Protein AF-0000000073399686 (afdb_homodimer)

pLDDT: mean 73.53, std 24.38, range [22.69, 98.06]

Sequence (526 aa):
MQSLCLYHFRRFILSFHSNHSQADKLPTPSLLNFFEFISHIEQILSTPFRLICLNLEGPPSDTMKAKPATRTEAMMEISMRDLLTVLHGMGFGALFMLAFSGAIAEFYRMSAPGAPAVPTPREHRLLMIYLSTMVVLAWATVFSGAYVIYPWYRAVPPAGLTDLANYPQRLLMSSRNTSGWHSLGMEWKEHVAWLAPIAMTMVAYVFAKYGPALSRQRQIRNAVLAFTVVAFVATGIAGAFGAFLNKYAPVRGGTAIHLMTGEMQSLCLYHFRRFILSFHSNHSQADKLPTPSLLNFFEFISHIEQILSTPFRLICLNLEGPPSDTMKAKPATRTEAMMEI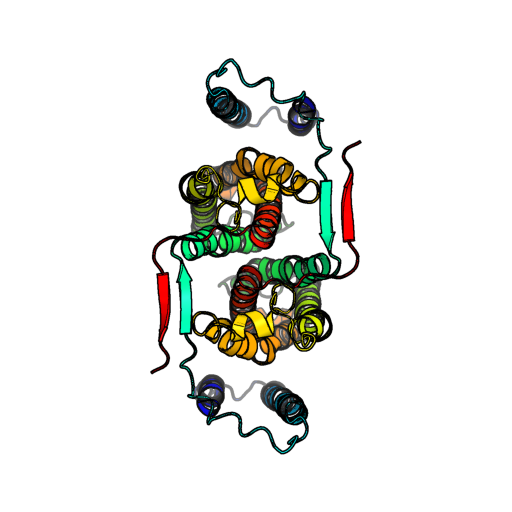SMRDLLTVLHGMGFGALFMLAFSGAIAEFYRMSAPGAPAVPTPREHRLLMIYLSTMVVLAWATVFSGAYVIYPWYRAVPPAGLTDLANYPQRLLMSSRNTSGWHSLGMEWKEHVAWLAPIAMTMVAYVFAKYGPALSRQRQIRNAVLAFTVVAFVATGIAGAFGAFLNKYAPVRGGTAIHLMTGE

Secondary structure (DSSP, 8-state):
-HHHHHHHHHHHHHHHHHT--S--SS-HHHHHHHHHHHHHHHHHHHHHHHHHHHHT-------------------EEEEHHHHHHHIIIIIIIHHHHHHHHHHHHHHHHHHSTT--SS--HHHHHHHHHHHHHHHHHHHHHHHIIIIIIHHHHTPPPPTT----TT-HHHHHHH-HHHHHHHHHHHHHHHTGGGHHHHHHHHHHHHHHHHGGGTTT-HHHHHHHHHHHHHHHHHHHHHHHHHHHHHHHS----SSEEEEE---/-HHHHHHHHHHHHHHHHHT-----SS-HHHHHHHHHHHHHHHHHHHHHHHHHHHHT-------------------EEEEHHHHHHHIIIIIIIHHHHHHHHHHHHHHHHHHSTT--SS--HHHHHHHHHHHHHHHHHHHHHHHIIIIIIHHHHTPPPPTT----TT-HHHHHHH-HHHHHHHHHHHHHHHTGGGHHHHHHHHHHHHHHHHGGGTTT-HHHHHHHHHHHHHHHHHHHHHHHHHHHHHHHS----SSEEEEE---

Nearest PDB structures (foldseek):
  7fda-assembly1_T  TM=3.420E-01  e=2.448E-01  Saccharomyces cerevisiae S288C
  7uwb-assembly1_c  TM=4.022E-01  e=4.755E-01  Citrus x limon
  4uos-assembly1_A  TM=2.750E-01  e=8.808E-01  synthetic construct
  5oxf-assembly1_A  TM=2.213E-01  e=3.168E+00  Campylobacter jejuni
  7n0k-assembly1_A  TM=2.358E-01  e=8.992E+00  Mus musculus

Structure (mmCIF, N/CA/C/O backbone):
data_AF-0000000073399686-model_v1
#
loop_
_entity.id
_entity.type
_entity.pdbx_description
1 polymer 'Uncharacterized protein'
#
loop_
_atom_site.group_PDB
_atom_site.id
_atom_site.type_symbol
_atom_site.label_atom_id
_atom_site.label_alt_id
_atom_site.label_comp_id
_atom_site.label_asym_id
_atom_site.label_entity_id
_atom_site.label_seq_id
_atom_site.pdbx_PDB_ins_code
_atom_site.Cartn_x
_atom_site.Cartn_y
_atom_site.Cartn_z
_atom_site.occupancy
_atom_site.B_iso_or_equiv
_atom_site.auth_seq_id
_atom_site.auth_comp_id
_atom_site.auth_asym_id
_atom_site.auth_atom_id
_atom_site.pdbx_PDB_model_num
ATOM 1 N N . MET A 1 1 ? -29.719 9.305 -4.277 1 22.91 1 MET A N 1
ATOM 2 C CA . MET A 1 1 ? -28.453 8.852 -4.852 1 22.91 1 MET A CA 1
ATOM 3 C C . MET A 1 1 ? -27.984 7.566 -4.172 1 22.91 1 MET A C 1
ATOM 5 O O . MET A 1 1 ? -27.078 6.895 -4.672 1 22.91 1 MET A O 1
ATOM 9 N N . GLN A 1 2 ? -28.469 7.402 -2.873 1 32.06 2 GLN A N 1
ATOM 10 C CA . GLN A 1 2 ? -28.203 6.25 -2.018 1 32.06 2 GLN A CA 1
ATOM 11 C C . GLN A 1 2 ? -28.797 4.977 -2.604 1 32.06 2 GLN A C 1
ATOM 13 O O . GLN A 1 2 ? -28.172 3.908 -2.535 1 32.06 2 GLN A O 1
ATOM 18 N N . SER A 1 3 ? -29.938 5.094 -3.201 1 35 3 SER A N 1
ATOM 19 C CA . SER A 1 3 ? -30.75 4.012 -3.744 1 35 3 SER A CA 1
ATOM 20 C C . SER A 1 3 ? -30.125 3.432 -5.008 1 35 3 SER A C 1
ATOM 22 O O . SER A 1 3 ? -30.359 2.268 -5.344 1 35 3 SER A O 1
ATOM 24 N N . LEU A 1 4 ? -29.375 4.23 -5.664 1 33.22 4 LEU A N 1
ATOM 25 C CA . LEU A 1 4 ? -28.922 3.801 -6.98 1 33.22 4 LEU A CA 1
ATOM 26 C C . LEU A 1 4 ? -27.766 2.807 -6.859 1 33.22 4 LEU A C 1
ATOM 28 O O . LEU A 1 4 ? -27.656 1.876 -7.66 1 33.22 4 LEU A O 1
ATOM 32 N N . CYS A 1 5 ? -26.984 3.02 -5.875 1 33.06 5 CYS A N 1
ATOM 33 C CA . CYS A 1 5 ? -25.828 2.139 -5.777 1 33.06 5 CYS A CA 1
ATOM 34 C C . CYS A 1 5 ? -26.25 0.723 -5.402 1 33.06 5 CYS A C 1
ATOM 36 O O . CYS A 1 5 ? -25.672 -0.251 -5.898 1 33.06 5 CYS A O 1
ATOM 38 N N . LEU A 1 6 ? -27.297 0.65 -4.602 1 35.75 6 LEU A N 1
ATOM 39 C CA . LEU A 1 6 ? -27.828 -0.667 -4.25 1 35.75 6 LEU A CA 1
ATOM 40 C C . LEU A 1 6 ? -28.516 -1.314 -5.441 1 35.75 6 LEU A C 1
ATOM 42 O O . LEU A 1 6 ? -28.484 -2.537 -5.59 1 35.75 6 LEU A O 1
ATOM 46 N N . TYR A 1 7 ? -29.031 -0.462 -6.266 1 37.62 7 TYR A N 1
ATOM 47 C CA . TYR A 1 7 ? -29.75 -0.96 -7.426 1 37.62 7 TYR A CA 1
ATOM 48 C C . TYR A 1 7 ? -28.797 -1.596 -8.43 1 37.62 7 TYR A C 1
ATOM 50 O O . TYR A 1 7 ? -29.062 -2.682 -8.953 1 37.62 7 TYR A O 1
ATOM 58 N N . HIS A 1 8 ? -27.75 -0.93 -8.695 1 38.31 8 HIS A N 1
ATOM 59 C CA . HIS A 1 8 ? -26.859 -1.463 -9.719 1 38.31 8 HIS A CA 1
ATOM 60 C C . HIS A 1 8 ? -26.125 -2.709 -9.219 1 38.31 8 HIS A C 1
ATOM 62 O O . HIS A 1 8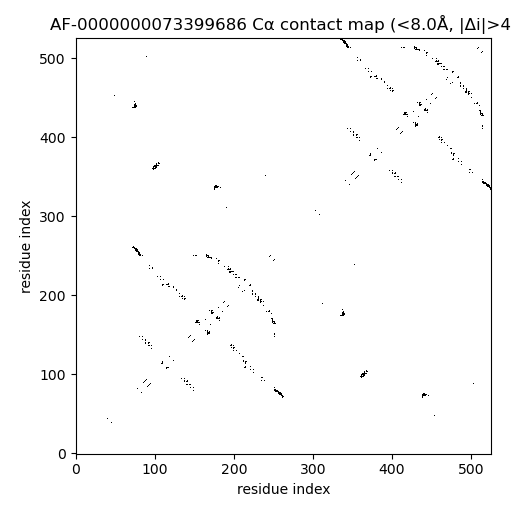 ? -25.844 -3.615 -10 1 38.31 8 HIS A O 1
ATOM 68 N N . PHE A 1 9 ? -25.953 -2.73 -7.953 1 36.97 9 PHE A N 1
ATOM 69 C CA . PHE A 1 9 ? -25.375 -3.938 -7.363 1 36.97 9 PHE A CA 1
ATOM 70 C C . PHE A 1 9 ? -26.375 -5.086 -7.41 1 36.97 9 PHE A C 1
ATOM 72 O O . PHE A 1 9 ? -26.016 -6.219 -7.727 1 36.97 9 PHE A O 1
ATOM 79 N N . ARG A 1 10 ? -27.641 -4.781 -7.242 1 37.41 10 ARG A N 1
ATOM 80 C CA . ARG A 1 10 ? -28.719 -5.762 -7.414 1 37.41 10 ARG A CA 1
ATOM 81 C C . ARG A 1 10 ? -28.781 -6.242 -8.859 1 37.41 10 ARG A C 1
ATOM 83 O O . ARG A 1 10 ? -28.953 -7.438 -9.109 1 37.41 10 ARG A O 1
ATOM 90 N N . ARG A 1 11 ? -28.703 -5.336 -9.766 1 39.22 11 ARG A N 1
ATOM 91 C CA . ARG A 1 11 ? -28.781 -5.695 -11.18 1 39.22 11 ARG A CA 1
ATOM 92 C C . ARG A 1 11 ? -27.562 -6.527 -11.602 1 39.22 11 ARG A C 1
ATOM 94 O O . ARG A 1 11 ? -27.688 -7.449 -12.406 1 39.22 11 ARG A O 1
ATOM 101 N N . PHE A 1 12 ? -26.484 -6.227 -11.094 1 35.22 12 PHE A N 1
ATOM 102 C CA . PHE A 1 12 ? -25.297 -7.012 -11.383 1 35.22 12 PHE A CA 1
ATOM 103 C C . PHE A 1 12 ? -25.438 -8.438 -10.859 1 35.22 12 PHE A C 1
ATOM 105 O O . PHE A 1 12 ? -25.156 -9.398 -11.57 1 35.22 12 PHE A O 1
ATOM 112 N N . ILE A 1 13 ? -26 -8.516 -9.703 1 35.88 13 ILE A N 1
ATOM 113 C CA . ILE A 1 13 ? -26.25 -9.852 -9.164 1 35.88 13 ILE A CA 1
ATOM 114 C C . ILE A 1 13 ? -27.406 -10.508 -9.922 1 35.88 13 ILE A C 1
ATOM 116 O O . ILE A 1 13 ? -27.344 -11.703 -10.234 1 35.88 13 ILE A O 1
ATOM 120 N N . LEU A 1 14 ? -28.359 -9.719 -10.281 1 38.44 14 LEU A N 1
ATOM 121 C CA . LEU A 1 14 ? -29.516 -10.25 -11.008 1 38.44 14 LEU A CA 1
ATOM 122 C C . LEU A 1 14 ? -29.125 -10.617 -12.438 1 38.44 14 LEU A C 1
ATOM 124 O O . LEU A 1 14 ? -29.656 -11.578 -13 1 38.44 14 LEU A O 1
ATOM 128 N N . SER A 1 15 ? -28.312 -9.852 -13.078 1 33.97 15 SER A N 1
ATOM 129 C CA . SER A 1 15 ? -27.953 -10.219 -14.445 1 33.97 15 SER A CA 1
ATOM 130 C C . SER A 1 15 ? -27.281 -11.586 -14.492 1 33.97 15 SER A C 1
ATOM 132 O O . SER A 1 15 ? -27.219 -12.211 -15.555 1 33.97 15 SER A O 1
ATOM 134 N N . PHE A 1 16 ? -26.688 -11.945 -13.453 1 33.03 16 PHE A N 1
ATOM 135 C CA . PHE A 1 16 ? -26.141 -13.297 -13.406 1 33.03 16 PHE A CA 1
ATOM 136 C C . PHE A 1 16 ? -27.266 -14.328 -13.352 1 33.03 16 PHE A C 1
ATOM 138 O O . PHE A 1 16 ? -27.031 -15.516 -13.594 1 33.03 16 PHE A O 1
ATOM 145 N N . HIS A 1 17 ? -28.422 -13.844 -12.922 1 33.66 17 HIS A N 1
ATOM 146 C CA . HIS A 1 17 ? -29.547 -14.766 -12.859 1 33.66 17 HIS A CA 1
ATOM 147 C C . HIS A 1 17 ? -30.109 -15.062 -14.25 1 33.66 17 HIS A C 1
ATOM 149 O O . HIS A 1 17 ? -30.688 -16.125 -14.477 1 33.66 17 HIS A O 1
ATOM 155 N N . SER A 1 18 ? -30.031 -14.156 -15.141 1 32.88 18 SER A N 1
ATOM 156 C CA . SER A 1 18 ? -30.875 -14.398 -16.312 1 32.88 18 SER A CA 1
ATOM 157 C C . SER A 1 18 ? -30.328 -15.539 -17.156 1 32.88 18 SER A C 1
ATOM 159 O O . SER A 1 18 ? -31.078 -16.219 -17.859 1 32.88 18 SER A O 1
ATOM 161 N N . ASN A 1 19 ? -29.047 -15.578 -17.422 1 31.89 19 ASN A N 1
ATOM 162 C CA . ASN A 1 19 ? -28.781 -16.438 -18.562 1 31.89 19 ASN A CA 1
ATOM 163 C C . ASN A 1 19 ? -28.828 -17.922 -18.172 1 31.89 19 ASN A C 1
ATOM 165 O O . ASN A 1 19 ? -28.438 -18.781 -18.953 1 31.89 19 ASN A O 1
ATOM 169 N N . HIS A 1 20 ? -28.719 -18.406 -16.875 1 32.19 20 HIS A N 1
ATOM 170 C CA . HIS A 1 20 ? -28.594 -19.859 -16.766 1 32.19 20 HIS A CA 1
ATOM 171 C C . HIS A 1 20 ? -29.953 -20.547 -16.891 1 32.19 20 HIS A C 1
ATOM 173 O O . HIS A 1 20 ? -30.703 -20.625 -15.922 1 32.19 20 HIS A O 1
ATOM 179 N N . SER A 1 21 ? -30.562 -20.531 -17.984 1 30.33 21 SER A N 1
ATOM 180 C CA . SER A 1 21 ? -31.656 -21.438 -18.297 1 30.33 21 SER A CA 1
ATOM 181 C C . SER A 1 21 ? -31.266 -22.891 -17.984 1 30.33 21 SER A C 1
ATOM 183 O O . SER A 1 21 ? -32.062 -23.641 -17.438 1 30.33 21 SER A O 1
ATOM 185 N N . GLN A 1 22 ? -30.234 -23.484 -18.734 1 28.91 22 GLN A N 1
ATOM 186 C CA . GLN A 1 22 ? -30.172 -24.922 -18.938 1 28.91 22 GLN A CA 1
ATOM 187 C C . GLN A 1 22 ? -29.578 -25.625 -17.703 1 28.91 22 GLN A C 1
ATOM 189 O O . GLN A 1 22 ? -29.312 -26.828 -17.734 1 28.91 22 GLN A O 1
ATOM 194 N N . ALA A 1 23 ? -28.953 -25.031 -16.734 1 34.75 23 ALA A N 1
ATOM 195 C CA . ALA A 1 23 ? -28.328 -25.844 -15.695 1 34.75 23 ALA A CA 1
ATOM 196 C C . ALA A 1 23 ? -29.375 -26.609 -14.891 1 34.75 23 ALA A C 1
ATOM 198 O O . ALA A 1 23 ? -29.984 -26.062 -13.961 1 34.75 23 ALA A O 1
ATOM 199 N N . ASP A 1 24 ? -30.219 -27.406 -15.352 1 31.64 24 ASP A N 1
ATOM 200 C CA . ASP A 1 24 ? -31.156 -28.344 -14.75 1 31.64 24 ASP A CA 1
ATOM 201 C C . ASP A 1 24 ? -30.469 -29.219 -13.703 1 31.64 24 ASP A C 1
ATOM 203 O O . ASP A 1 24 ? -31.078 -29.562 -12.68 1 31.64 24 ASP A O 1
ATOM 207 N N . LYS A 1 25 ? -29.359 -30.062 -14.023 1 37.53 25 LYS A N 1
ATOM 208 C CA . LYS A 1 25 ? -29.031 -31.25 -13.25 1 37.53 25 LYS A CA 1
ATOM 209 C C . LYS A 1 25 ? -28.281 -30.891 -11.977 1 37.53 25 LYS A C 1
ATOM 211 O O . LYS A 1 25 ? -27.797 -31.766 -11.258 1 37.53 25 LYS A O 1
ATOM 216 N N . LEU A 1 26 ? -27.562 -29.75 -11.875 1 36.25 26 LEU A N 1
ATOM 217 C CA . LEU A 1 26 ? -26.797 -29.641 -10.633 1 36.25 26 LEU A CA 1
ATOM 218 C C . LEU A 1 26 ? -27.719 -29.391 -9.445 1 36.25 26 LEU A C 1
ATOM 220 O O . LEU A 1 26 ? -28.672 -28.594 -9.555 1 36.25 26 LEU A O 1
ATOM 224 N N . PRO A 1 27 ? -27.734 -30.203 -8.375 1 38.41 27 PRO A N 1
ATOM 225 C CA . PRO A 1 27 ? -28.641 -30.047 -7.227 1 38.41 27 PRO A CA 1
ATOM 226 C C . PRO A 1 27 ? -28.75 -28.594 -6.762 1 38.41 27 PRO A C 1
ATOM 228 O O . PRO A 1 27 ? -27.734 -27.906 -6.605 1 38.41 27 PRO A O 1
ATOM 231 N N . THR A 1 28 ? -29.844 -27.797 -7.062 1 39.16 28 THR A N 1
ATOM 232 C CA . THR A 1 28 ? -30.484 -26.484 -6.934 1 39.16 28 THR A 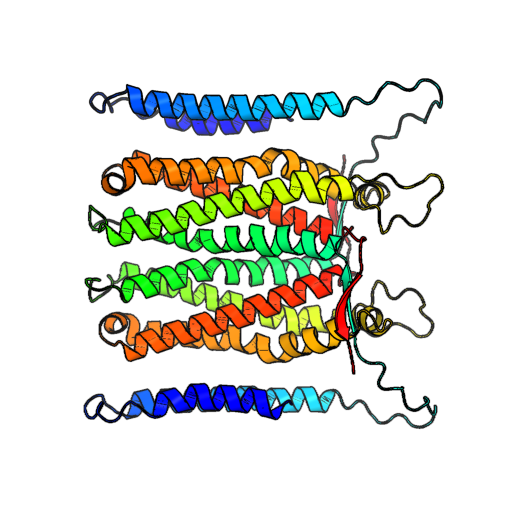CA 1
ATOM 233 C C . THR A 1 28 ? -30.328 -25.953 -5.516 1 39.16 28 THR A C 1
ATOM 235 O O . THR A 1 28 ? -30.25 -24.734 -5.309 1 39.16 28 THR A O 1
ATOM 238 N N . PRO A 1 29 ? -30.328 -26.875 -4.484 1 41.5 29 PRO A N 1
ATOM 239 C CA . PRO A 1 29 ? -30.469 -26.281 -3.156 1 41.5 29 PRO A CA 1
ATOM 240 C C . PRO A 1 29 ? -29.219 -25.516 -2.717 1 41.5 29 PRO A C 1
ATOM 242 O O . PRO A 1 29 ? -29.328 -24.484 -2.047 1 41.5 29 PRO A O 1
ATOM 245 N N . SER A 1 30 ? -28.094 -26.078 -3.078 1 40 30 SER A N 1
ATOM 246 C CA . SER A 1 30 ? -26.875 -25.5 -2.523 1 40 30 SER A CA 1
ATOM 247 C C . SER A 1 30 ? -26.578 -24.141 -3.162 1 40 30 SER A C 1
ATOM 249 O O . SER A 1 30 ? -26.125 -23.219 -2.484 1 40 30 SER A O 1
ATOM 251 N N . LEU A 1 31 ? -26.844 -24.047 -4.426 1 42.06 31 LEU A N 1
ATOM 252 C CA . LEU A 1 31 ? -26.656 -22.75 -5.082 1 42.06 31 LEU A CA 1
ATOM 253 C C . LEU A 1 31 ? -27.719 -21.75 -4.617 1 42.06 31 LEU A C 1
ATOM 255 O O . LEU A 1 31 ? -27.438 -20.562 -4.469 1 42.06 31 LEU A O 1
ATOM 259 N N . LEU A 1 32 ? -28.922 -22.234 -4.363 1 42.94 32 LEU A N 1
ATOM 260 C CA . LEU A 1 32 ? -29.984 -21.391 -3.826 1 42.94 32 LEU A CA 1
ATOM 261 C C . LEU A 1 32 ? -29.609 -20.859 -2.447 1 42.94 32 LEU A C 1
ATOM 263 O O . LEU A 1 32 ? -29.828 -19.688 -2.146 1 42.94 32 LEU A O 1
ATOM 267 N N . ASN A 1 33 ? -28.953 -21.672 -1.667 1 44.44 33 ASN A N 1
ATOM 268 C CA . ASN A 1 33 ? -28.516 -21.203 -0.354 1 44.44 33 ASN A CA 1
ATOM 269 C C . ASN A 1 33 ? -27.391 -20.188 -0.468 1 44.44 33 ASN A C 1
ATOM 271 O O . ASN A 1 33 ? -27.25 -19.297 0.379 1 44.44 33 ASN A O 1
ATOM 275 N N . PHE A 1 34 ? -26.703 -20.422 -1.506 1 43.94 34 PHE A N 1
ATOM 276 C CA . PHE A 1 34 ? -25.656 -19.438 -1.741 1 43.94 34 PHE A CA 1
ATOM 277 C C . PHE A 1 34 ? -26.234 -18.094 -2.123 1 43.94 34 PHE A C 1
ATOM 279 O O . PHE A 1 34 ? -25.828 -17.062 -1.591 1 43.94 34 PHE A O 1
ATOM 286 N N . PHE A 1 35 ? -27.219 -18.078 -2.924 1 47.5 35 PHE A N 1
ATOM 287 C CA . PHE A 1 35 ? -27.875 -16.828 -3.291 1 47.5 35 PHE A CA 1
ATOM 288 C C . PHE A 1 35 ? -28.656 -16.25 -2.111 1 47.5 35 PHE A C 1
ATOM 290 O O . PHE A 1 35 ? -28.719 -15.031 -1.931 1 47.5 35 PHE A O 1
ATOM 297 N N . GLU A 1 36 ? -29.188 -17.031 -1.32 1 46.66 36 GLU A N 1
ATOM 298 C CA . GLU A 1 36 ? -29.812 -16.594 -0.077 1 46.66 36 GLU A CA 1
ATOM 299 C C . GLU A 1 36 ? -28.781 -16.016 0.883 1 46.66 36 GLU A C 1
ATOM 301 O O . GLU A 1 36 ? -29.047 -15.016 1.553 1 46.66 36 GLU A O 1
ATOM 306 N N . PHE A 1 37 ? -27.703 -16.547 0.833 1 43.97 37 PHE A N 1
ATOM 307 C CA . PHE A 1 37 ? -26.609 -16.031 1.658 1 43.97 37 PHE A CA 1
ATOM 308 C C . PHE A 1 37 ? -26.141 -14.672 1.17 1 43.97 37 PHE A C 1
ATOM 310 O O . PHE A 1 37 ? -25.969 -13.75 1.967 1 43.97 37 PHE A O 1
ATOM 317 N N . ILE A 1 38 ? -26.078 -14.547 -0.056 1 46.69 38 ILE A N 1
ATOM 318 C CA . ILE A 1 38 ? -25.766 -13.227 -0.604 1 46.69 38 ILE A CA 1
ATOM 319 C C . ILE A 1 38 ? -26.875 -12.242 -0.242 1 46.69 38 ILE A C 1
ATOM 321 O O . ILE A 1 38 ? -26.594 -11.094 0.116 1 46.69 38 ILE A O 1
ATOM 325 N N . SER A 1 39 ? -28.047 -12.711 -0.316 1 45.53 39 SER A N 1
ATOM 326 C CA . SER A 1 39 ? -29.172 -11.875 0.09 1 45.53 39 SER A CA 1
ATOM 327 C C . SER A 1 39 ? -29.109 -11.555 1.579 1 45.53 39 SER A C 1
ATOM 329 O O . SER A 1 39 ? -29.422 -10.43 1.99 1 45.53 39 SER A O 1
ATOM 331 N N . HIS A 1 40 ? -28.688 -12.414 2.336 1 45.34 40 HIS A N 1
ATOM 332 C CA . HIS A 1 40 ? -28.531 -12.188 3.77 1 45.34 40 HIS A CA 1
ATOM 333 C C . HIS A 1 40 ? -27.359 -11.242 4.059 1 45.34 40 HIS A C 1
ATOM 335 O O . HIS A 1 40 ? -27.469 -10.375 4.926 1 45.34 40 HIS A O 1
ATOM 341 N N . ILE A 1 41 ? -26.438 -11.469 3.418 1 43.75 41 ILE A N 1
ATOM 342 C CA . ILE A 1 41 ? -25.344 -10.516 3.564 1 43.75 41 ILE A CA 1
ATOM 343 C C . ILE A 1 41 ? -25.812 -9.117 3.172 1 43.75 41 ILE A C 1
ATOM 345 O O . ILE A 1 41 ? -25.469 -8.133 3.83 1 43.75 41 ILE A O 1
ATOM 349 N N . GLU A 1 42 ? -26.594 -9.07 2.234 1 43.44 42 GLU A N 1
ATOM 350 C CA . GLU A 1 42 ? -27.219 -7.793 1.891 1 43.44 42 GLU A CA 1
ATOM 351 C C . GLU A 1 42 ? -28.062 -7.262 3.047 1 43.44 42 GLU A C 1
ATOM 353 O O . GLU A 1 42 ? -28.031 -6.066 3.344 1 43.44 42 GLU A O 1
ATOM 358 N N . GLN A 1 43 ? -28.797 -8.109 3.598 1 42.44 43 GLN A N 1
ATOM 359 C CA . GLN A 1 43 ? -29.594 -7.73 4.754 1 42.44 43 GLN A CA 1
ATOM 360 C C . GLN A 1 43 ? -28.719 -7.375 5.945 1 42.44 43 GLN A C 1
ATOM 362 O O . GLN A 1 43 ? -29 -6.418 6.672 1 42.44 43 GLN A O 1
ATOM 367 N N . ILE A 1 44 ? -27.812 -8.141 6.172 1 38.88 44 ILE A N 1
ATOM 368 C CA . ILE A 1 44 ? -26.891 -7.855 7.273 1 38.88 44 ILE A CA 1
ATOM 369 C C . ILE A 1 44 ? -26.172 -6.539 7.008 1 38.88 44 ILE A C 1
ATOM 371 O O . ILE A 1 44 ? -25.969 -5.734 7.922 1 38.88 44 ILE A O 1
ATOM 375 N N . LEU A 1 45 ? -25.828 -6.441 5.812 1 41.03 45 LEU A N 1
ATOM 376 C CA . LEU A 1 45 ? -25.172 -5.188 5.477 1 41.03 45 LEU A CA 1
ATOM 377 C C . LEU A 1 45 ? -26.156 -4.023 5.512 1 41.03 45 LEU A C 1
ATOM 379 O O . LEU A 1 45 ? -25.75 -2.875 5.719 1 41.03 45 LEU A O 1
ATOM 383 N N . SER A 1 46 ? -27.297 -4.312 5.312 1 39.5 46 SER A N 1
ATOM 384 C CA . SER A 1 46 ? -28.312 -3.273 5.402 1 39.5 46 SER A CA 1
ATOM 385 C C . SER A 1 46 ? -28.672 -2.965 6.855 1 39.5 46 SER A C 1
ATOM 387 O O . SER A 1 46 ? -29.062 -1.845 7.176 1 39.5 46 SER A O 1
ATOM 389 N N . THR A 1 47 ? -28.625 -3.895 7.738 1 36.31 47 THR A N 1
ATOM 390 C CA . THR A 1 47 ? -29.062 -3.68 9.109 1 36.31 47 THR A CA 1
ATOM 391 C C . THR A 1 47 ? -28.078 -2.807 9.875 1 36.31 47 THR A C 1
ATOM 393 O O . THR A 1 47 ? -28.469 -1.872 10.57 1 36.31 47 THR A O 1
ATOM 396 N N . PRO A 1 48 ? -26.875 -3.156 9.961 1 35.75 48 PRO A N 1
ATOM 397 C CA . PRO A 1 48 ? -26.031 -2.26 10.742 1 35.75 48 PRO A CA 1
ATOM 398 C C . PRO A 1 48 ? -25.906 -0.869 10.117 1 35.75 48 PRO A C 1
ATOM 400 O O . PRO A 1 48 ? -25.484 0.078 10.789 1 35.75 48 PRO A O 1
ATOM 403 N N . PHE A 1 49 ? -26.234 -0.67 8.961 1 36.16 49 PHE A N 1
ATOM 404 C CA . PHE A 1 49 ? -26.312 0.66 8.367 1 36.16 49 PHE A CA 1
ATOM 405 C C . PHE A 1 49 ? -27.406 1.486 9.031 1 36.16 49 PHE A C 1
ATOM 407 O O . PHE A 1 49 ? -27.25 2.693 9.227 1 36.16 49 PHE A O 1
ATOM 414 N N . ARG A 1 50 ? -28.5 0.9 9.406 1 33.47 50 ARG A N 1
ATOM 415 C CA . ARG A 1 50 ? -29.562 1.617 10.109 1 33.47 50 ARG A CA 1
ATOM 416 C C . ARG A 1 50 ? -29.141 1.954 11.531 1 33.47 50 ARG A C 1
ATOM 418 O O . ARG A 1 50 ? -29.484 3.018 12.055 1 33.47 50 ARG A O 1
ATOM 425 N N . LEU A 1 51 ? -28.453 1.173 12.18 1 32.5 51 LEU A N 1
ATOM 426 C CA . LEU A 1 51 ? -28.078 1.492 13.555 1 32.5 51 LEU A CA 1
ATOM 427 C C . LEU A 1 51 ? -27.047 2.605 13.602 1 32.5 51 LEU A C 1
ATOM 429 O O . LEU A 1 51 ? -27.094 3.471 14.477 1 32.5 51 LEU A O 1
ATOM 433 N N . ILE A 1 52 ? -26.141 2.58 12.766 1 32.59 52 ILE A N 1
ATOM 434 C CA . ILE A 1 52 ? -25.141 3.652 12.742 1 32.59 52 ILE A CA 1
ATOM 435 C C . ILE A 1 52 ? -25.812 4.961 12.312 1 32.59 52 ILE A C 1
ATOM 437 O O . ILE A 1 52 ? -25.516 6.02 12.875 1 32.59 52 ILE A O 1
ATOM 441 N N . CYS A 1 53 ? -26.766 4.91 11.445 1 31.11 53 CYS A N 1
ATOM 442 C CA . CYS A 1 53 ? -27.531 6.113 11.141 1 31.11 53 CYS A CA 1
ATOM 443 C C . CYS A 1 53 ? -28.344 6.566 12.336 1 31.11 53 CYS A C 1
ATOM 445 O O . CYS A 1 53 ? -28.625 7.758 12.5 1 31.11 53 CYS A O 1
ATOM 447 N N . LEU A 1 54 ? -28.828 5.68 13.086 1 31.69 54 LEU A N 1
ATOM 448 C CA . LEU A 1 54 ? -29.672 6.098 14.195 1 31.69 54 LEU A CA 1
ATOM 449 C C . LEU A 1 54 ? -28.844 6.797 15.273 1 31.69 54 LEU A C 1
ATOM 451 O O . LEU A 1 54 ? -29.328 7.723 15.93 1 31.69 54 LEU A O 1
ATOM 455 N N . ASN A 1 55 ? -27.688 6.246 15.594 1 32.59 55 ASN A N 1
ATOM 456 C CA . ASN A 1 55 ? -27 6.898 16.703 1 32.59 55 ASN A CA 1
ATOM 457 C C . ASN A 1 55 ? -26.453 8.266 16.297 1 32.59 55 ASN A C 1
ATOM 459 O O . ASN A 1 55 ? -25.797 8.938 17.094 1 32.59 55 ASN A O 1
ATOM 463 N N . LEU A 1 56 ? -26.359 8.531 15.094 1 30.33 56 LEU A N 1
ATOM 464 C CA . LEU A 1 56 ? -25.938 9.875 14.695 1 30.33 56 LEU A CA 1
ATOM 465 C C . LEU A 1 56 ? -27 10.906 15.055 1 30.33 56 LEU A C 1
ATOM 467 O O . LEU A 1 56 ? -26.844 12.094 14.766 1 30.33 56 LEU A O 1
ATOM 471 N N . GLU A 1 57 ? -28.203 10.438 15.273 1 31.19 57 GLU A N 1
ATOM 472 C CA . GLU A 1 57 ? -29.156 11.469 15.68 1 31.19 57 GLU A CA 1
ATOM 473 C C . GLU A 1 57 ? -28.906 11.922 17.109 1 31.19 57 GLU A C 1
ATOM 475 O O . GLU A 1 57 ? -29.203 11.203 18.062 1 31.19 57 GLU A O 1
ATOM 480 N N . GLY A 1 58 ? -27.766 12.508 17.469 1 30.94 58 GLY A N 1
ATOM 481 C CA . GLY A 1 58 ? -27.688 13.195 18.75 1 30.94 58 GLY A CA 1
ATOM 482 C C . GLY A 1 58 ? -28.922 14.023 19.047 1 30.94 58 GLY A C 1
ATOM 483 O O . GLY A 1 58 ? -29.719 14.305 18.156 1 30.94 58 GLY A O 1
ATOM 484 N N . PRO A 1 59 ? -29.297 14.172 20.281 1 32.31 59 PRO A N 1
ATOM 485 C CA . PRO A 1 59 ? -30.484 14.922 20.672 1 32.31 59 PRO A CA 1
ATOM 486 C C . PRO A 1 59 ? -30.562 16.297 20.016 1 32.31 59 PRO A C 1
ATOM 488 O O . PRO A 1 59 ? -29.531 16.859 19.641 1 32.31 59 PRO A O 1
ATOM 491 N N . PRO A 1 60 ? -31.766 16.734 19.547 1 32.75 60 PRO A N 1
ATOM 492 C CA . PRO A 1 60 ? -32.062 18.062 19.016 1 32.75 60 PRO A CA 1
ATOM 493 C C . PRO A 1 60 ? -31.641 19.188 19.953 1 32.75 60 PRO A C 1
ATOM 495 O O . PRO A 1 60 ? -32.188 19.344 21.047 1 32.75 60 PRO A O 1
ATOM 498 N N . SER A 1 61 ? -30.516 19.359 20.547 1 28.31 61 SER A N 1
ATOM 499 C CA . SER A 1 61 ? -30.406 20.531 21.422 1 28.31 61 SER A CA 1
ATOM 500 C C . SER A 1 61 ? -30.969 21.766 20.75 1 28.31 61 SER A C 1
ATOM 502 O O . SER A 1 61 ? -30.812 21.953 19.531 1 28.31 61 SER A O 1
ATOM 504 N N . ASP A 1 62 ? -31.875 22.609 21.375 1 28.83 62 ASP A N 1
ATOM 505 C CA . ASP A 1 62 ? -32.719 23.781 21.141 1 28.83 62 ASP A CA 1
ATOM 506 C C . ASP A 1 62 ? -32.031 24.781 20.203 1 28.83 62 ASP A C 1
ATOM 508 O O . ASP A 1 62 ? -32.594 25.188 19.203 1 28.83 62 ASP A O 1
ATOM 512 N N . THR A 1 63 ? -31.547 26.125 20.844 1 29.38 63 THR A N 1
ATOM 513 C CA . THR A 1 63 ? -31.719 27.531 20.531 1 29.38 63 THR A CA 1
ATOM 514 C C . THR A 1 63 ? -30.828 27.953 19.375 1 29.38 63 THR A C 1
ATOM 516 O O . THR A 1 63 ? -30.969 29.047 18.828 1 29.38 63 THR A O 1
ATOM 519 N N . MET A 1 64 ? -29.453 27.859 19.5 1 30 64 MET A N 1
ATOM 520 C CA . MET A 1 64 ? -28.75 28.859 18.703 1 30 64 MET A CA 1
ATOM 521 C C . MET A 1 64 ? -29.078 28.703 17.234 1 30 64 MET A C 1
ATOM 523 O O . MET A 1 64 ? -28.891 27.641 16.641 1 30 64 MET A O 1
ATOM 527 N N . LYS A 1 65 ? -30.062 29.422 16.656 1 33.84 65 LYS A N 1
ATOM 528 C CA . LYS A 1 65 ? -30.422 29.703 15.273 1 33.84 65 LYS A CA 1
ATOM 529 C C . LYS A 1 65 ? -29.219 29.562 14.344 1 33.84 65 LYS A C 1
ATOM 531 O O . LYS A 1 65 ? -28.469 30.516 14.156 1 33.84 65 LYS A O 1
ATOM 536 N N . ALA A 1 66 ? -28.406 28.594 14.531 1 33.09 66 ALA A N 1
ATOM 537 C CA . ALA A 1 66 ? -27.375 28.609 13.492 1 33.09 66 ALA A CA 1
ATOM 538 C C . ALA A 1 66 ? -28 28.766 12.109 1 33.09 66 ALA A C 1
ATOM 540 O O . ALA A 1 66 ? -29.016 28.141 11.805 1 33.09 66 ALA A O 1
ATOM 541 N N . LYS A 1 67 ? -27.844 29.969 11.531 1 34.75 67 LYS A N 1
ATOM 542 C CA . LYS A 1 67 ? -28.203 30.312 10.156 1 34.75 67 LYS A CA 1
ATOM 543 C C . LYS A 1 67 ? -28.25 29.078 9.273 1 34.75 67 LYS A C 1
ATOM 545 O O . LYS A 1 67 ? -27.516 28.109 9.508 1 34.75 67 LYS A O 1
ATOM 550 N N . PRO A 1 68 ? -29.281 28.812 8.469 1 35.19 68 PRO A N 1
ATOM 551 C CA . PRO A 1 68 ? -29.359 27.734 7.48 1 35.19 68 PRO A CA 1
ATOM 552 C C . PRO A 1 68 ? -28 27.406 6.863 1 35.19 68 PRO A C 1
ATOM 554 O O . PRO A 1 68 ? -27.344 28.281 6.297 1 35.19 68 PRO A O 1
ATOM 557 N N . ALA A 1 69 ? -27.188 26.719 7.562 1 35.56 69 ALA A N 1
ATOM 558 C CA . ALA A 1 69 ? -25.875 26.391 7.016 1 35.56 69 ALA A CA 1
ATOM 559 C C . ALA A 1 69 ? -25.922 26.281 5.496 1 35.56 69 ALA A C 1
ATOM 561 O O . ALA A 1 69 ? -26.703 25.5 4.949 1 35.56 69 ALA A O 1
ATOM 562 N N . THR A 1 70 ? -25.875 27.297 4.719 1 36.53 70 THR A N 1
ATOM 563 C CA . THR A 1 70 ? -25.578 27.266 3.293 1 36.53 70 THR A CA 1
ATOM 564 C C . THR A 1 70 ? -24.906 25.953 2.91 1 36.53 70 THR A C 1
ATOM 566 O O . THR A 1 70 ? -23.922 25.547 3.543 1 36.53 70 THR A O 1
ATOM 569 N N . ARG A 1 71 ? -25.609 24.953 2.467 1 41.06 71 ARG A N 1
ATOM 570 C CA . ARG A 1 71 ? -25.094 23.734 1.831 1 41.06 71 ARG A CA 1
ATOM 571 C C . ARG A 1 71 ? -23.703 23.953 1.256 1 41.06 71 ARG A C 1
ATOM 573 O O . ARG A 1 71 ? -23.562 24.438 0.131 1 41.06 71 ARG A O 1
ATOM 580 N N . THR A 1 72 ? -22.812 24.703 1.847 1 49.22 72 THR A N 1
ATOM 581 C CA . THR A 1 72 ? -21.469 24.938 1.329 1 49.22 72 THR A CA 1
ATOM 582 C C . THR A 1 72 ? -20.938 23.688 0.616 1 49.22 72 THR A C 1
ATOM 584 O O . THR A 1 72 ? -20.938 22.594 1.186 1 49.22 72 THR A O 1
ATOM 587 N N . GLU A 1 73 ? -21.109 23.562 -0.685 1 60.97 73 GLU A N 1
ATOM 588 C CA . GLU A 1 73 ? -20.719 22.609 -1.719 1 60.97 73 GLU A CA 1
ATOM 589 C C . GLU A 1 73 ? -19.391 21.938 -1.39 1 60.97 73 GLU A C 1
ATOM 591 O O . GLU A 1 73 ? -18.375 22.625 -1.178 1 60.97 73 GLU A O 1
ATOM 596 N N . ALA A 1 74 ? -19.453 20.859 -0.771 1 70.94 74 ALA A N 1
ATOM 597 C CA . ALA A 1 74 ? -18.25 20.094 -0.464 1 70.94 74 ALA A CA 1
ATOM 598 C C . ALA A 1 74 ? -17.328 20.016 -1.672 1 70.94 74 ALA A C 1
ATOM 600 O O . ALA A 1 74 ? -17.766 19.781 -2.795 1 70.94 74 ALA A O 1
ATOM 601 N N . MET A 1 75 ? -16.188 20.656 -1.546 1 80.81 75 MET A N 1
ATOM 602 C CA . MET A 1 75 ? -15.172 20.594 -2.596 1 80.81 75 MET A CA 1
ATOM 603 C C . MET A 1 75 ? -14.039 19.656 -2.201 1 80.81 75 MET A C 1
ATOM 605 O O . MET A 1 75 ? -13.844 19.375 -1.019 1 80.81 75 MET A O 1
ATOM 609 N N . MET A 1 76 ? -13.578 19.031 -3.197 1 84.62 76 MET A N 1
ATOM 610 C CA . MET A 1 76 ? -12.375 18.234 -3.051 1 84.62 76 MET A CA 1
ATOM 611 C C . MET A 1 76 ? -11.227 18.812 -3.877 1 84.62 76 MET A C 1
ATOM 613 O O . MET A 1 76 ? -11.273 18.781 -5.109 1 84.62 76 MET A O 1
ATOM 617 N N . GLU A 1 77 ? -10.328 19.328 -3.107 1 85.19 77 GLU A N 1
ATOM 618 C CA . GLU A 1 77 ? -9.172 19.922 -3.775 1 85.19 77 GLU A CA 1
ATOM 619 C C . GLU A 1 77 ? -7.895 19.141 -3.459 1 85.19 77 GLU A C 1
ATOM 621 O O . GLU A 1 77 ? -7.723 18.641 -2.346 1 85.19 77 GLU A O 1
ATOM 626 N N . ILE A 1 78 ? -7.117 19 -4.539 1 86.06 78 ILE A N 1
ATOM 627 C CA . ILE A 1 78 ? -5.797 18.406 -4.371 1 86.06 78 ILE A CA 1
ATOM 628 C C . ILE A 1 78 ? -4.754 19.25 -5.105 1 86.06 78 ILE A C 1
ATOM 630 O O . ILE A 1 78 ? -5.012 19.734 -6.203 1 86.06 78 ILE A O 1
ATOM 634 N N . SER A 1 79 ? -3.645 19.422 -4.48 1 89 79 SER A N 1
ATOM 635 C CA . SER A 1 79 ? -2.578 20.156 -5.152 1 89 79 SER A CA 1
ATOM 636 C C . SER A 1 79 ? -1.834 19.266 -6.145 1 89 79 SER A C 1
ATOM 638 O O . SER A 1 79 ? -1.849 18.047 -6.02 1 89 79 SER A O 1
ATOM 640 N N . MET A 1 80 ? -1.207 19.844 -7.105 1 91.31 80 MET A N 1
ATOM 641 C CA . MET A 1 80 ? -0.445 19.094 -8.102 1 91.31 80 MET A CA 1
ATOM 642 C C . MET A 1 80 ? 0.678 18.297 -7.441 1 91.31 80 MET A C 1
ATOM 644 O O . MET A 1 80 ? 0.929 17.156 -7.809 1 91.31 80 MET A O 1
ATOM 648 N N . ARG A 1 81 ? 1.36 18.891 -6.496 1 92.5 81 ARG A N 1
ATOM 649 C CA . ARG A 1 81 ? 2.439 18.172 -5.82 1 92.5 81 ARG A CA 1
ATOM 650 C C . ARG A 1 81 ? 1.896 17 -5.004 1 92.5 81 ARG A C 1
ATOM 652 O O . ARG A 1 81 ? 2.529 15.945 -4.926 1 92.5 81 ARG A O 1
ATOM 659 N N . ASP A 1 82 ? 0.751 17.219 -4.48 1 90.56 82 ASP A N 1
ATOM 660 C CA . ASP A 1 82 ? 0.086 16.125 -3.783 1 90.56 82 ASP A CA 1
ATOM 661 C C . ASP A 1 82 ? -0.242 14.984 -4.746 1 90.56 82 ASP A C 1
ATOM 663 O O . ASP A 1 82 ? 0.002 13.82 -4.438 1 90.56 82 ASP A O 1
ATOM 667 N N . LEU A 1 83 ? -0.777 15.367 -5.816 1 89.25 83 LEU A N 1
ATOM 668 C CA . LEU A 1 83 ? -1.189 14.375 -6.805 1 89.25 83 LEU A CA 1
ATOM 669 C C . LEU A 1 83 ? 0.006 13.562 -7.289 1 89.25 83 LEU A C 1
ATOM 671 O O . LEU A 1 83 ? -0.068 12.336 -7.383 1 89.25 83 LEU A O 1
ATOM 675 N N . LEU A 1 84 ? 1.044 14.227 -7.535 1 93.12 84 LEU A N 1
ATOM 676 C CA . LEU A 1 84 ? 2.221 13.531 -8.055 1 93.12 84 LEU A CA 1
ATOM 677 C C . LEU A 1 84 ? 2.865 12.672 -6.969 1 93.12 84 LEU A C 1
ATOM 679 O O . LEU A 1 84 ? 3.416 11.609 -7.262 1 93.12 84 LEU A O 1
ATOM 683 N N . THR A 1 85 ? 2.789 13.148 -5.773 1 93.81 85 THR A N 1
ATOM 684 C CA . THR A 1 85 ? 3.287 12.336 -4.668 1 93.81 85 THR A CA 1
ATOM 685 C C . THR A 1 85 ? 2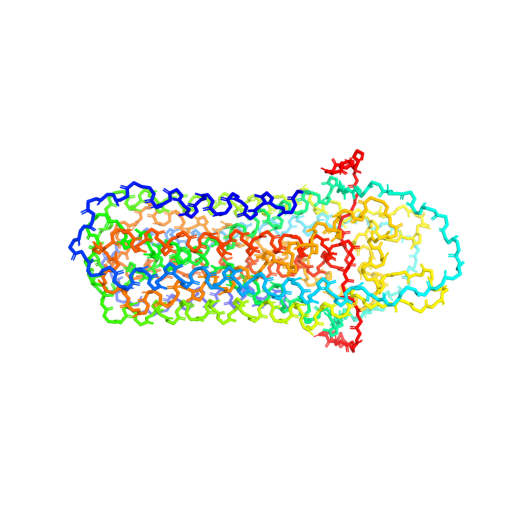.443 11.07 -4.5 1 93.81 85 THR A C 1
ATOM 687 O O . THR A 1 85 ? 2.979 9.992 -4.258 1 93.81 85 THR A O 1
ATOM 690 N N . VAL A 1 86 ? 1.162 11.219 -4.672 1 90.69 86 VAL A N 1
ATOM 691 C CA . VAL A 1 86 ? 0.252 10.078 -4.582 1 90.69 86 VAL A CA 1
ATOM 692 C C . VAL A 1 86 ? 0.516 9.117 -5.734 1 90.69 86 VAL A C 1
ATOM 694 O O . VAL A 1 86 ? 0.537 7.895 -5.539 1 90.69 86 VAL A O 1
ATOM 697 N N . LEU A 1 87 ? 0.648 9.648 -6.852 1 93.12 87 LEU A N 1
ATOM 698 C CA . LEU A 1 87 ? 0.943 8.805 -8.008 1 93.12 87 LEU A CA 1
ATOM 699 C C . LEU A 1 87 ? 2.229 8.016 -7.789 1 93.12 87 LEU A C 1
ATOM 701 O O . LEU A 1 87 ? 2.281 6.82 -8.07 1 93.12 87 LEU A O 1
ATOM 705 N N . HIS A 1 88 ? 3.219 8.664 -7.27 1 95.81 88 HIS A N 1
ATOM 706 C CA . HIS A 1 88 ? 4.488 8.016 -6.965 1 95.81 88 HIS A CA 1
ATOM 707 C C . HIS A 1 88 ? 4.301 6.883 -5.957 1 95.81 88 HIS A C 1
ATOM 709 O O . HIS A 1 88 ? 4.703 5.746 -6.215 1 95.81 88 HIS A O 1
ATOM 715 N N . GLY A 1 89 ? 3.717 7.191 -4.91 1 93.88 89 GLY A N 1
ATOM 716 C CA . GLY A 1 89 ? 3.615 6.242 -3.812 1 93.88 89 GLY A CA 1
ATOM 717 C C . GLY A 1 89 ? 2.494 5.234 -3.996 1 93.88 89 GLY A C 1
ATOM 718 O O . GLY A 1 89 ? 2.738 4.027 -4.035 1 93.88 89 GLY A O 1
ATOM 719 N N . MET A 1 90 ? 1.313 5.68 -4.172 1 91.06 90 MET A N 1
ATOM 720 C CA . MET A 1 90 ? 0.138 4.816 -4.227 1 91.06 90 MET A CA 1
ATOM 721 C C . MET A 1 90 ? -0.079 4.281 -5.637 1 91.06 90 MET A C 1
ATOM 723 O O . MET A 1 90 ? -0.729 3.252 -5.824 1 91.06 90 MET A O 1
ATOM 727 N N . GLY A 1 91 ? 0.37 4.988 -6.578 1 94 91 GLY A N 1
ATOM 728 C CA . GLY A 1 91 ? 0.272 4.52 -7.953 1 94 91 GLY A CA 1
ATOM 729 C C . GLY A 1 91 ? 1.384 3.562 -8.336 1 94 91 GLY A C 1
ATOM 730 O O . GLY A 1 91 ? 1.211 2.344 -8.273 1 94 91 GLY A O 1
ATOM 731 N N . PHE A 1 92 ? 2.502 4.133 -8.539 1 96.75 92 PHE A N 1
ATOM 732 C CA . PHE A 1 92 ? 3.615 3.328 -9.031 1 96.75 92 PHE A CA 1
ATOM 733 C C . PHE A 1 92 ? 4.121 2.383 -7.949 1 96.75 92 PHE A C 1
ATOM 735 O O . PHE A 1 92 ? 4.227 1.176 -8.172 1 96.75 92 PHE A O 1
ATOM 742 N N . GLY A 1 93 ? 4.359 2.896 -6.832 1 96.31 93 GLY A N 1
ATOM 743 C CA . GLY A 1 93 ? 4.922 2.098 -5.754 1 96.31 93 GLY A CA 1
ATOM 744 C C . GLY A 1 93 ? 3.984 1.008 -5.27 1 96.31 93 GLY A C 1
ATOM 745 O O . GLY A 1 93 ? 4.387 -0.152 -5.148 1 96.31 93 GLY A O 1
ATOM 746 N N . ALA A 1 94 ? 2.801 1.334 -4.992 1 94.38 94 ALA A N 1
ATOM 747 C CA . ALA A 1 94 ? 1.84 0.369 -4.461 1 94.38 94 ALA A CA 1
ATOM 748 C C . ALA A 1 94 ? 1.523 -0.711 -5.492 1 94.38 94 ALA A C 1
ATOM 750 O O . ALA A 1 94 ? 1.412 -1.891 -5.148 1 94.38 94 ALA A O 1
ATOM 751 N N . LEU A 1 95 ? 1.339 -0.294 -6.691 1 94.25 95 LEU A N 1
ATOM 752 C CA . LEU A 1 95 ? 1.082 -1.279 -7.738 1 94.25 95 LEU A CA 1
ATOM 753 C C . LEU A 1 95 ? 2.258 -2.24 -7.883 1 94.25 95 LEU A C 1
ATOM 755 O O . LEU A 1 95 ? 2.062 -3.439 -8.094 1 94.25 95 LEU A O 1
ATOM 759 N N . PHE A 1 96 ? 3.438 -1.683 -7.797 1 97.19 96 PHE A N 1
ATOM 760 C CA . PHE A 1 96 ? 4.633 -2.516 -7.816 1 97.19 96 PHE A CA 1
ATOM 761 C C . PHE A 1 96 ? 4.625 -3.502 -6.656 1 97.19 96 PHE A C 1
ATOM 763 O O . PHE A 1 96 ? 4.887 -4.691 -6.844 1 97.19 96 PHE A O 1
ATOM 770 N N . MET A 1 97 ? 4.254 -3.037 -5.535 1 95.81 97 MET A N 1
ATOM 771 C CA . MET A 1 97 ? 4.219 -3.889 -4.352 1 95.81 97 MET A CA 1
ATOM 772 C C . MET A 1 97 ? 3.123 -4.945 -4.473 1 95.81 97 MET A C 1
ATOM 774 O O . MET A 1 97 ? 3.316 -6.094 -4.07 1 95.81 97 MET A O 1
ATOM 778 N N . LEU A 1 98 ? 2.047 -4.566 -5.062 1 93.88 98 LEU A N 1
ATOM 779 C CA . LEU A 1 98 ? 0.915 -5.469 -5.223 1 93.88 98 LEU A CA 1
ATOM 780 C C . LEU A 1 98 ? 1.292 -6.664 -6.094 1 93.88 98 LEU A C 1
ATOM 782 O O . LEU A 1 98 ? 0.745 -7.758 -5.926 1 93.88 98 LEU A O 1
ATOM 786 N N . ALA A 1 99 ? 2.188 -6.465 -6.84 1 95.12 99 ALA A N 1
ATOM 787 C CA . ALA A 1 99 ? 2.529 -7.48 -7.832 1 95.12 99 ALA A CA 1
ATOM 788 C C . ALA A 1 99 ? 3.445 -8.547 -7.234 1 95.12 99 ALA A C 1
ATOM 790 O O . ALA A 1 99 ? 3.627 -9.617 -7.816 1 95.12 99 ALA A O 1
ATOM 791 N N . PHE A 1 100 ? 3.975 -8.367 -6.062 1 94.69 100 PHE A N 1
ATOM 792 C CA . PHE A 1 100 ? 5.012 -9.242 -5.535 1 94.69 100 PHE A CA 1
ATOM 793 C C . PHE A 1 100 ? 4.434 -10.602 -5.164 1 94.69 100 PHE A C 1
ATOM 795 O O . PHE A 1 100 ? 5.07 -11.641 -5.391 1 94.69 100 PHE A O 1
ATOM 802 N N . SER A 1 101 ? 3.301 -10.578 -4.586 1 90.69 101 SER A N 1
ATOM 803 C CA . SER A 1 101 ? 2.756 -11.859 -4.168 1 90.69 101 SER A CA 1
ATOM 804 C C . SER A 1 101 ? 2.488 -12.766 -5.367 1 90.69 101 SER A C 1
ATOM 806 O O . SER A 1 101 ? 2.699 -13.977 -5.297 1 90.69 101 SER A O 1
ATOM 808 N N . GLY A 1 102 ? 2.051 -12.172 -6.438 1 89.31 102 GLY A N 1
ATOM 809 C CA . GLY A 1 102 ? 1.884 -12.938 -7.66 1 89.31 102 GLY A CA 1
ATOM 810 C C . GLY A 1 102 ? 3.189 -13.492 -8.203 1 89.31 102 GLY A C 1
ATOM 811 O O . GLY A 1 102 ? 3.256 -14.648 -8.617 1 89.31 102 GLY A O 1
ATOM 812 N N . ALA A 1 103 ? 4.148 -12.688 -8.188 1 90.94 103 ALA A N 1
ATOM 813 C CA . ALA A 1 103 ? 5.457 -13.125 -8.664 1 90.94 103 ALA A CA 1
ATOM 814 C C . ALA A 1 103 ? 6.016 -14.242 -7.789 1 90.94 103 ALA A C 1
ATOM 816 O O . ALA A 1 103 ? 6.5 -15.258 -8.297 1 90.94 103 ALA A O 1
ATOM 817 N N . ILE A 1 104 ? 5.895 -14.078 -6.527 1 86.5 104 ILE A N 1
ATOM 818 C CA . ILE A 1 104 ? 6.418 -15.062 -5.586 1 86.5 104 ILE A CA 1
ATOM 819 C C . ILE A 1 104 ? 5.641 -16.375 -5.715 1 86.5 104 ILE A C 1
ATOM 821 O O . ILE A 1 104 ? 6.227 -17.453 -5.715 1 86.5 104 ILE A O 1
ATOM 825 N N . ALA A 1 105 ? 4.363 -16.281 -5.855 1 83.31 105 ALA A N 1
ATOM 826 C CA . ALA A 1 105 ? 3.535 -17.469 -6.039 1 83.31 105 ALA A CA 1
ATOM 827 C C . ALA A 1 105 ? 3.928 -18.219 -7.309 1 83.31 105 ALA A C 1
ATOM 829 O O . ALA A 1 105 ? 4.027 -19.453 -7.301 1 83.31 105 ALA A O 1
ATOM 830 N N . GLU A 1 106 ? 4.141 -17.484 -8.281 1 83.81 106 GLU A N 1
ATOM 831 C CA . GLU A 1 106 ? 4.5 -18.109 -9.555 1 83.81 106 GLU A CA 1
ATOM 832 C C . GLU A 1 106 ? 5.863 -18.781 -9.469 1 83.81 106 GLU A C 1
ATOM 834 O O . GLU A 1 106 ? 6.035 -19.906 -9.938 1 83.81 106 GLU A O 1
ATOM 839 N N . PHE A 1 107 ? 6.781 -18.203 -8.883 1 82.31 107 PHE A N 1
ATOM 840 C CA . PHE A 1 107 ? 8.117 -18.781 -8.773 1 82.31 107 PHE A CA 1
ATOM 841 C C . PHE A 1 107 ? 8.109 -19.969 -7.824 1 82.31 107 PHE A C 1
ATOM 843 O O . PHE A 1 107 ? 8.844 -20.938 -8.031 1 82.31 107 PHE A O 1
ATOM 850 N N . TYR A 1 108 ? 7.355 -19.859 -6.824 1 77 108 TYR A N 1
ATOM 851 C CA . TYR A 1 108 ? 7.219 -21 -5.914 1 77 108 TYR A CA 1
ATOM 852 C C . TYR A 1 108 ? 6.605 -22.203 -6.629 1 77 108 TYR A C 1
ATOM 854 O O . TYR A 1 108 ? 7.047 -23.328 -6.434 1 77 108 TYR A O 1
ATOM 862 N N . ARG A 1 109 ? 5.711 -21.938 -7.383 1 76.25 109 ARG A N 1
ATOM 863 C CA . ARG A 1 109 ? 5.062 -23 -8.133 1 76.25 109 ARG A CA 1
ATOM 864 C C . ARG A 1 109 ? 6.039 -23.672 -9.102 1 76.25 109 ARG A C 1
ATOM 866 O O . ARG A 1 109 ? 6.023 -24.891 -9.266 1 76.25 109 ARG A O 1
ATOM 873 N N . MET A 1 110 ? 6.785 -22.891 -9.656 1 74.75 110 MET A N 1
ATOM 874 C CA . MET A 1 110 ? 7.762 -23.422 -10.609 1 74.75 110 MET A CA 1
ATOM 875 C C . MET A 1 110 ? 8.805 -24.281 -9.891 1 74.75 110 MET A C 1
ATOM 877 O O . MET A 1 110 ? 9.453 -25.125 -10.516 1 74.75 110 MET A O 1
ATOM 881 N N . SER A 1 111 ? 8.875 -24.047 -8.609 1 71.19 111 SER A N 1
ATOM 882 C CA . SER A 1 111 ? 9.867 -24.766 -7.824 1 71.19 111 SER A CA 1
ATOM 883 C C . SER A 1 111 ? 9.273 -26.016 -7.188 1 71.19 111 SER A C 1
ATOM 885 O O . SER A 1 111 ? 10 -26.844 -6.633 1 71.19 111 SER A O 1
ATOM 887 N N . ALA A 1 112 ? 7.988 -26.078 -7.258 1 69 112 ALA A N 1
ATOM 888 C CA . ALA A 1 112 ? 7.32 -27.203 -6.59 1 69 112 ALA A CA 1
ATOM 889 C C . ALA A 1 112 ? 7.617 -28.516 -7.301 1 69 112 ALA A C 1
ATOM 891 O O . ALA A 1 112 ? 7.742 -28.547 -8.523 1 69 112 ALA A O 1
ATOM 892 N N . PRO A 1 113 ? 7.883 -29.5 -6.398 1 61.31 113 PRO A N 1
ATOM 893 C CA . PRO A 1 113 ? 8.055 -30.828 -7.004 1 61.31 113 PRO A CA 1
ATOM 894 C C . PRO A 1 113 ? 6.887 -31.234 -7.898 1 61.31 113 PRO A C 1
ATOM 896 O O . PRO A 1 113 ? 5.727 -31.047 -7.516 1 61.31 113 PRO A O 1
ATOM 899 N N . GLY A 1 114 ? 7.117 -31.594 -9.133 1 60 114 GLY A N 1
ATOM 900 C CA . GLY A 1 114 ? 6.086 -32.031 -10.055 1 60 114 GLY A CA 1
ATOM 901 C C . GLY A 1 114 ? 5.637 -30.938 -11.016 1 60 114 GLY A C 1
ATOM 902 O O . GLY A 1 114 ? 4.75 -31.156 -11.844 1 60 114 GLY A O 1
ATOM 903 N N . ALA A 1 115 ? 6.082 -29.844 -10.703 1 61.28 115 ALA A N 1
ATOM 904 C CA . ALA A 1 115 ? 5.77 -28.766 -11.633 1 61.28 115 ALA A CA 1
ATOM 905 C C . ALA A 1 115 ? 6.227 -29.109 -13.047 1 61.28 115 ALA A C 1
ATOM 907 O O . ALA A 1 115 ? 7.23 -29.797 -13.234 1 61.28 115 ALA A O 1
ATOM 908 N N . PRO A 1 116 ? 5.156 -28.766 -13.867 1 60.47 116 PRO A N 1
ATOM 909 C CA . PRO A 1 116 ? 5.648 -29.047 -15.219 1 60.47 116 PRO A CA 1
ATOM 910 C C . PRO A 1 116 ? 7.004 -28.391 -15.5 1 60.47 116 PRO A C 1
ATOM 912 O O . PRO A 1 116 ? 7.281 -27.297 -15.008 1 60.47 116 PRO A O 1
ATOM 915 N N . ALA A 1 117 ? 7.793 -29.141 -16.047 1 60.78 117 ALA A N 1
ATOM 916 C CA . ALA A 1 117 ? 9.18 -28.766 -16.297 1 60.78 117 ALA A CA 1
ATOM 917 C C . ALA A 1 117 ? 9.258 -27.484 -17.141 1 60.78 117 ALA A C 1
ATOM 919 O O . ALA A 1 117 ? 10.188 -26.688 -16.969 1 60.78 117 ALA A O 1
ATOM 920 N N . VAL A 1 118 ? 8.273 -27.406 -18.031 1 62.59 118 VAL A N 1
ATOM 921 C CA . VAL A 1 118 ? 8.383 -26.266 -18.938 1 62.59 118 VAL A CA 1
ATOM 922 C C . VAL A 1 118 ? 7.043 -25.547 -19.031 1 62.59 118 VAL A C 1
ATOM 924 O O . VAL A 1 118 ? 6.02 -26.156 -19.344 1 62.59 118 VAL A O 1
ATOM 927 N N . PRO A 1 119 ? 7.113 -24.281 -18.703 1 70.69 119 PRO A N 1
ATOM 928 C CA . PRO A 1 119 ? 5.887 -23.5 -18.906 1 70.69 119 PRO A CA 1
ATOM 929 C C . PRO A 1 119 ? 5.461 -23.438 -20.375 1 70.69 119 PRO A C 1
ATOM 931 O O . PRO A 1 119 ? 6.309 -23.438 -21.266 1 70.69 119 PRO A O 1
ATOM 934 N N . THR A 1 120 ? 4.215 -23.469 -20.562 1 77.31 120 THR A N 1
ATOM 935 C CA . THR A 1 120 ? 3.711 -23.266 -21.922 1 77.31 120 THR A CA 1
ATOM 936 C C . THR A 1 120 ? 4.133 -21.891 -22.453 1 77.31 120 THR A C 1
ATOM 938 O O . THR A 1 120 ? 4.445 -20.984 -21.672 1 77.31 120 THR A O 1
ATOM 941 N N . PRO A 1 121 ? 4.289 -21.797 -23.75 1 81.44 121 PRO A N 1
ATOM 942 C CA . PRO A 1 121 ? 4.66 -20.5 -24.328 1 81.44 121 PRO A CA 1
ATOM 943 C C . PRO A 1 121 ? 3.738 -19.359 -23.875 1 81.44 121 PRO A C 1
ATOM 945 O O . PRO A 1 121 ? 4.195 -18.234 -23.672 1 81.44 121 PRO A O 1
ATOM 948 N N . ARG A 1 122 ? 2.518 -19.641 -23.719 1 83 122 ARG A N 1
ATOM 949 C CA . ARG A 1 122 ? 1.563 -18.641 -23.25 1 83 122 ARG A CA 1
ATOM 950 C C . ARG A 1 122 ? 1.855 -18.219 -21.812 1 83 122 ARG A C 1
ATOM 952 O O . ARG A 1 122 ? 1.843 -17.031 -21.5 1 83 122 ARG A O 1
ATOM 959 N N . GLU A 1 123 ? 2.102 -19.188 -21.031 1 80.94 123 GLU A N 1
ATOM 960 C CA . GLU A 1 123 ? 2.426 -18.922 -19.625 1 80.94 123 GLU A CA 1
ATOM 961 C C . GLU A 1 123 ? 3.711 -18.094 -19.516 1 80.94 123 GLU A C 1
ATOM 963 O O . GLU A 1 123 ? 3.799 -17.188 -18.688 1 80.94 123 GLU A O 1
ATOM 968 N N . HIS A 1 124 ? 4.625 -18.469 -20.344 1 84.38 124 HIS A N 1
ATOM 969 C CA . HIS A 1 124 ? 5.898 -17.75 -20.344 1 84.38 124 HIS A CA 1
ATOM 970 C C . HIS A 1 124 ? 5.707 -16.297 -20.766 1 84.38 124 HIS A C 1
ATOM 972 O O . HIS A 1 124 ? 6.258 -15.391 -20.141 1 84.38 124 HIS A O 1
ATOM 978 N N . ARG A 1 125 ? 4.973 -16.078 -21.781 1 87.62 125 ARG A N 1
ATOM 979 C CA . ARG A 1 125 ? 4.719 -14.734 -22.266 1 87.62 125 ARG A CA 1
ATOM 980 C C . ARG A 1 125 ? 3.99 -13.891 -21.219 1 87.62 125 ARG A C 1
ATOM 982 O O . ARG A 1 125 ? 4.332 -12.727 -21.016 1 87.62 125 ARG A O 1
ATOM 989 N N . LEU A 1 126 ? 3.02 -14.438 -20.562 1 87 126 LEU A N 1
ATOM 990 C CA . LEU A 1 126 ? 2.254 -13.727 -19.547 1 87 126 LEU A CA 1
ATOM 991 C C . LEU A 1 126 ? 3.139 -13.344 -18.375 1 87 126 LEU A C 1
ATOM 993 O O . LEU A 1 126 ? 3.035 -12.227 -17.844 1 87 126 LEU A O 1
ATOM 997 N N . LEU A 1 127 ? 3.918 -14.258 -18.031 1 89.31 127 LEU A N 1
ATOM 998 C CA . LEU A 1 127 ? 4.805 -13.969 -16.922 1 89.31 127 LEU A CA 1
ATOM 999 C C . LEU A 1 127 ? 5.84 -12.914 -17.297 1 89.31 127 LEU A C 1
ATOM 1001 O O . LEU A 1 127 ? 6.203 -12.07 -16.484 1 89.31 127 LEU A O 1
ATOM 1005 N N . MET A 1 128 ? 6.27 -12.969 -18.516 1 91.81 128 MET A N 1
ATOM 1006 C CA . MET A 1 128 ? 7.207 -11.953 -18.984 1 91.81 128 MET A CA 1
ATOM 1007 C C . MET A 1 128 ? 6.562 -10.57 -19 1 91.81 128 MET A C 1
ATOM 1009 O O . MET A 1 128 ? 7.195 -9.586 -18.609 1 91.81 128 MET A O 1
ATOM 1013 N N . ILE A 1 129 ? 5.336 -10.484 -19.391 1 94.06 129 ILE A N 1
ATOM 1014 C CA . ILE A 1 129 ? 4.609 -9.219 -19.359 1 94.06 129 ILE A CA 1
ATOM 1015 C C . ILE A 1 129 ? 4.453 -8.75 -17.906 1 94.06 129 ILE A C 1
ATOM 1017 O O . ILE A 1 129 ? 4.652 -7.57 -17.609 1 94.06 129 ILE A O 1
ATOM 1021 N N . TYR A 1 130 ? 4.125 -9.672 -17.094 1 94.5 130 TYR A N 1
ATOM 1022 C CA . TYR A 1 130 ? 3.951 -9.391 -15.68 1 94.5 130 TYR A CA 1
ATOM 1023 C C . TYR A 1 130 ? 5.234 -8.844 -15.07 1 94.5 130 TYR A C 1
ATOM 1025 O O . TYR A 1 130 ? 5.223 -7.781 -14.438 1 94.5 130 TYR A O 1
ATOM 1033 N N . LEU A 1 131 ? 6.316 -9.5 -15.352 1 95.5 131 LEU A N 1
ATOM 1034 C CA . LEU A 1 131 ? 7.602 -9.086 -14.797 1 95.5 131 LEU A CA 1
ATOM 1035 C C . LEU A 1 131 ? 8.07 -7.777 -15.422 1 95.5 131 LEU A C 1
ATOM 1037 O O . LEU A 1 131 ? 8.617 -6.918 -14.727 1 95.5 131 LEU A O 1
ATOM 1041 N N . SER A 1 132 ? 7.875 -7.594 -16.688 1 96.81 132 SER A N 1
ATOM 1042 C CA . SER A 1 132 ? 8.234 -6.348 -17.359 1 96.81 132 SER A CA 1
ATOM 1043 C C . SER A 1 132 ? 7.453 -5.168 -16.781 1 96.81 132 SER A C 1
ATOM 1045 O O . SER A 1 132 ? 8.008 -4.082 -16.594 1 96.81 132 SER A O 1
ATOM 1047 N N . THR A 1 133 ? 6.211 -5.418 -16.516 1 97.31 133 THR A N 1
ATOM 1048 C CA . THR A 1 133 ? 5.391 -4.375 -15.898 1 97.31 133 THR A CA 1
ATOM 1049 C C . THR A 1 133 ? 5.934 -4.008 -14.523 1 97.31 133 THR A C 1
ATOM 1051 O O . THR A 1 133 ? 6.012 -2.828 -14.172 1 97.31 133 THR A O 1
ATOM 1054 N N . MET A 1 134 ? 6.309 -4.98 -13.836 1 97.69 134 MET A N 1
ATOM 1055 C CA . MET A 1 134 ? 6.895 -4.73 -12.523 1 97.69 134 MET A CA 1
ATOM 1056 C C . MET A 1 134 ? 8.164 -3.891 -12.641 1 97.69 134 MET A C 1
ATOM 1058 O O . MET A 1 134 ? 8.391 -2.979 -11.844 1 97.69 134 MET A O 1
ATOM 1062 N N . VAL A 1 135 ? 8.977 -4.191 -13.625 1 97.75 135 VAL A N 1
ATOM 1063 C CA . VAL A 1 135 ? 10.211 -3.447 -13.844 1 97.75 135 VAL A CA 1
ATOM 1064 C C . VAL A 1 135 ? 9.891 -1.989 -14.164 1 97.75 135 VAL A C 1
ATOM 1066 O O . VAL A 1 135 ? 10.484 -1.073 -13.594 1 97.75 135 VAL A O 1
ATOM 1069 N N . VAL A 1 136 ? 8.961 -1.803 -14.992 1 98.06 136 VAL A N 1
ATOM 1070 C CA . VAL A 1 136 ? 8.578 -0.454 -15.398 1 98.06 136 VAL A CA 1
ATOM 1071 C C . VAL A 1 136 ? 8.039 0.314 -14.195 1 98.06 136 VAL A C 1
ATOM 1073 O O . VAL A 1 136 ? 8.414 1.468 -13.969 1 98.06 136 VAL A O 1
ATOM 1076 N N . LEU A 1 137 ? 7.266 -0.303 -13.43 1 98 137 LEU A N 1
ATOM 1077 C CA . LEU A 1 137 ? 6.695 0.33 -12.242 1 98 137 LEU A CA 1
ATOM 1078 C C . LEU A 1 137 ? 7.785 0.648 -11.219 1 98 137 LEU A C 1
ATOM 1080 O O . LEU A 1 137 ? 7.75 1.701 -10.578 1 98 137 LEU A O 1
ATOM 1084 N N . ALA A 1 138 ? 8.688 -0.244 -11.102 1 98 138 ALA A N 1
ATOM 1085 C CA . ALA A 1 138 ? 9.781 -0.027 -10.164 1 98 138 ALA A CA 1
ATOM 1086 C C . ALA A 1 138 ? 10.609 1.191 -10.555 1 98 138 ALA A C 1
ATOM 1088 O O . ALA A 1 138 ? 10.898 2.051 -9.719 1 98 138 ALA A O 1
ATOM 1089 N N . TRP A 1 139 ? 10.945 1.243 -11.773 1 97.88 139 TRP A N 1
ATOM 1090 C CA . TRP A 1 139 ? 11.734 2.375 -12.25 1 97.88 139 TRP A CA 1
ATOM 1091 C C . TRP A 1 139 ? 10.922 3.664 -12.203 1 97.88 139 TRP A C 1
ATOM 1093 O O . TRP A 1 139 ? 11.445 4.723 -11.852 1 97.88 139 TRP A O 1
ATOM 1103 N N . ALA A 1 140 ? 9.695 3.572 -12.547 1 97.81 140 ALA A N 1
ATOM 1104 C CA . ALA A 1 140 ? 8.82 4.742 -12.461 1 97.81 140 ALA A CA 1
ATOM 1105 C C . ALA A 1 140 ? 8.742 5.266 -11.031 1 97.81 140 ALA A C 1
ATOM 1107 O O . ALA A 1 140 ? 8.719 6.477 -10.805 1 97.81 140 ALA A O 1
ATOM 1108 N N . THR A 1 141 ? 8.703 4.395 -10.125 1 97.56 141 THR A N 1
ATOM 1109 C CA . THR A 1 141 ? 8.641 4.777 -8.719 1 97.56 141 THR A CA 1
ATOM 1110 C C . THR A 1 141 ? 9.906 5.52 -8.297 1 97.56 141 THR A C 1
ATOM 1112 O O . THR A 1 141 ? 9.836 6.617 -7.738 1 97.56 141 THR A O 1
ATOM 1115 N N . VAL A 1 142 ? 11.023 4.977 -8.648 1 96.12 142 VAL A N 1
ATOM 1116 C CA . VAL A 1 142 ? 12.281 5.555 -8.195 1 96.12 142 VAL A CA 1
ATOM 1117 C C . VAL A 1 142 ? 12.555 6.859 -8.938 1 96.12 142 VAL A C 1
ATOM 1119 O O . VAL A 1 142 ? 12.992 7.844 -8.336 1 96.12 142 VAL A O 1
ATOM 1122 N N . PHE A 1 143 ? 12.227 6.938 -10.211 1 95.62 143 PHE A N 1
ATOM 1123 C CA . PHE A 1 143 ? 12.477 8.141 -10.992 1 95.62 143 PHE A CA 1
ATOM 1124 C C . PHE A 1 143 ? 11.523 9.266 -10.578 1 95.62 143 PHE A C 1
ATOM 1126 O O . PHE A 1 143 ? 11.938 10.422 -10.453 1 95.62 143 PHE A O 1
ATOM 1133 N N . SER A 1 144 ? 10.328 8.969 -10.344 1 95.75 144 SER A N 1
ATOM 1134 C CA . SER A 1 144 ? 9.391 10 -9.906 1 95.75 144 SER A CA 1
ATOM 1135 C C . SER A 1 144 ? 9.75 10.531 -8.523 1 95.75 144 SER A C 1
ATOM 1137 O O . SER A 1 144 ? 9.633 11.727 -8.258 1 95.75 144 SER A O 1
ATOM 1139 N N . GLY A 1 145 ? 10.18 9.641 -7.695 1 95.88 145 GLY A N 1
ATOM 1140 C CA . GLY A 1 145 ? 10.609 10.062 -6.375 1 95.88 145 GLY A CA 1
ATOM 1141 C C . GLY A 1 145 ? 11.875 10.898 -6.398 1 95.88 145 GLY A C 1
ATOM 1142 O O . GLY A 1 145 ? 11.93 11.977 -5.809 1 95.88 145 GLY A O 1
ATOM 1143 N N . ALA A 1 146 ? 12.828 10.477 -7.148 1 93.12 146 ALA A N 1
ATOM 1144 C CA . ALA A 1 146 ? 14.164 11.078 -7.129 1 93.12 146 ALA A CA 1
ATOM 1145 C C . ALA A 1 146 ? 14.188 12.375 -7.941 1 93.12 146 ALA A C 1
ATOM 1147 O O . ALA A 1 146 ? 14.859 13.336 -7.566 1 93.12 146 ALA A O 1
ATOM 1148 N N . TYR A 1 147 ? 13.367 12.406 -8.969 1 93.94 147 TYR A N 1
ATOM 1149 C CA . TYR A 1 147 ? 13.594 13.516 -9.883 1 93.94 147 TYR A CA 1
ATOM 1150 C C . TYR A 1 147 ? 12.406 14.477 -9.883 1 93.94 147 TYR A C 1
ATOM 1152 O O . TYR A 1 147 ? 12.508 15.602 -10.375 1 93.94 147 TYR A O 1
ATOM 1160 N N . VAL A 1 148 ? 11.336 14.078 -9.305 1 93.5 148 VAL A N 1
ATOM 1161 C CA . VAL A 1 148 ? 10.18 14.961 -9.281 1 93.5 148 VAL A CA 1
ATOM 1162 C C . VAL A 1 148 ? 9.883 15.383 -7.844 1 93.5 148 VAL A C 1
ATOM 1164 O O . VAL A 1 148 ? 9.914 16.578 -7.52 1 93.5 148 VAL A O 1
ATOM 1167 N N . ILE A 1 149 ? 9.773 14.492 -6.953 1 95.12 149 ILE A N 1
ATOM 1168 C CA . ILE A 1 149 ? 9.312 14.758 -5.598 1 95.12 149 ILE A CA 1
ATOM 1169 C C . ILE A 1 149 ? 10.469 15.281 -4.746 1 95.12 149 ILE A C 1
ATOM 1171 O O . ILE A 1 149 ? 10.297 16.203 -3.945 1 95.12 149 ILE A O 1
ATOM 1175 N N . TYR A 1 150 ? 11.578 14.773 -4.984 1 93.5 150 TYR A N 1
ATOM 1176 C CA . TYR A 1 150 ? 12.742 15.055 -4.145 1 93.5 150 TYR A CA 1
ATOM 1177 C C . TYR A 1 150 ? 13.094 16.531 -4.18 1 93.5 150 TYR A C 1
ATOM 1179 O O . TYR A 1 150 ? 13.344 17.141 -3.137 1 93.5 150 TYR A O 1
ATOM 1187 N N . PRO A 1 151 ? 13.117 17.156 -5.328 1 93 151 PRO A N 1
ATOM 1188 C CA . PRO A 1 151 ? 13.406 18.594 -5.355 1 93 151 PRO A CA 1
ATOM 1189 C C . PRO A 1 151 ? 12.406 19.406 -4.551 1 93 151 PRO A C 1
ATOM 1191 O O . PRO A 1 151 ? 12.781 20.391 -3.908 1 93 151 PRO A O 1
ATOM 1194 N N . TRP A 1 152 ? 11.18 19.031 -4.594 1 94.19 152 TRP A N 1
ATOM 1195 C CA . TRP A 1 152 ? 10.172 19.719 -3.795 1 94.19 152 TRP A CA 1
ATOM 1196 C C . TRP A 1 152 ? 10.391 19.469 -2.307 1 94.19 152 TRP A C 1
ATOM 1198 O O . TRP A 1 152 ? 10.188 20.375 -1.486 1 94.19 152 TRP A O 1
ATOM 1208 N N . TYR A 1 153 ? 10.781 18.344 -1.961 1 93.69 153 TYR A N 1
ATOM 1209 C CA . TYR A 1 153 ? 11.039 17.953 -0.579 1 93.69 153 TYR A CA 1
ATOM 1210 C C . TYR A 1 153 ? 12.211 18.75 -0 1 93.69 153 TYR A C 1
ATOM 1212 O O . TYR A 1 153 ? 12.188 19.125 1.172 1 93.69 153 TYR A O 1
ATOM 1220 N N . ARG A 1 154 ? 13.172 19.047 -0.826 1 92.88 154 ARG A N 1
ATOM 1221 C CA . ARG A 1 154 ? 14.398 19.703 -0.352 1 92.88 154 ARG A CA 1
ATOM 1222 C C . ARG A 1 154 ? 14.352 21.203 -0.595 1 92.88 154 ARG A C 1
ATOM 1224 O O . ARG A 1 154 ? 15.352 21.891 -0.405 1 92.88 154 ARG A O 1
ATOM 1231 N N . ALA A 1 155 ? 13.25 21.641 -0.989 1 92.25 155 ALA A N 1
ATOM 1232 C CA . ALA A 1 155 ? 13.133 23.078 -1.256 1 92.25 155 ALA A CA 1
ATOM 1233 C C . ALA A 1 155 ? 13.5 23.891 -0.023 1 92.25 155 ALA A C 1
ATOM 1235 O O . ALA A 1 155 ? 13.164 23.516 1.103 1 92.25 155 ALA A O 1
ATOM 1236 N N . VAL A 1 156 ? 14.141 24.984 -0.242 1 90.56 156 VAL A N 1
ATOM 1237 C CA . VAL A 1 156 ? 14.617 25.844 0.837 1 90.56 156 VAL A CA 1
ATOM 1238 C C . VAL A 1 156 ? 13.617 26.969 1.075 1 90.56 156 VAL A C 1
ATOM 1240 O O . VAL A 1 156 ? 13.211 27.656 0.134 1 90.56 156 VAL A O 1
ATOM 1243 N N . PRO A 1 157 ? 13.234 27.047 2.297 1 91.25 157 PRO A N 1
ATOM 1244 C CA . PRO A 1 157 ? 12.32 28.156 2.604 1 91.25 157 PRO A CA 1
ATOM 1245 C C . PRO A 1 157 ? 12.992 29.531 2.512 1 91.25 157 PRO A C 1
ATOM 1247 O O . PRO A 1 157 ? 14.195 29.641 2.754 1 91.25 157 PRO A O 1
ATOM 1250 N N . PRO A 1 158 ? 12.156 30.484 2.117 1 90.31 158 PRO A N 1
ATOM 1251 C CA . PRO A 1 158 ? 12.688 31.844 2.168 1 90.31 158 PRO A CA 1
ATOM 1252 C C . PRO A 1 158 ? 13.125 32.25 3.574 1 90.31 158 PRO A C 1
ATOM 1254 O O . PRO A 1 158 ? 12.609 31.734 4.562 1 90.31 158 PRO A O 1
ATOM 1257 N N . ALA A 1 159 ? 14.039 33.188 3.627 1 88.69 159 ALA A N 1
ATOM 1258 C CA . ALA A 1 159 ? 14.578 33.656 4.906 1 88.69 159 ALA A CA 1
ATOM 1259 C C . ALA A 1 159 ? 13.492 34.281 5.773 1 88.69 159 ALA A C 1
ATOM 1261 O O . ALA A 1 159 ? 12.664 35.031 5.277 1 88.69 159 ALA A O 1
ATOM 1262 N N . GLY A 1 160 ? 13.414 33.844 7.008 1 88.19 160 GLY A N 1
ATOM 1263 C CA . GLY A 1 160 ? 12.5 34.469 7.957 1 88.19 160 GLY A CA 1
ATOM 1264 C C . GLY A 1 160 ? 11.156 33.781 8.047 1 88.19 160 GLY A C 1
ATOM 1265 O O . GLY A 1 160 ? 10.305 34.156 8.844 1 88.19 160 GLY A O 1
ATOM 1266 N N . LEU A 1 161 ? 10.953 32.781 7.238 1 86.56 161 LEU A N 1
ATOM 1267 C CA . LEU A 1 161 ? 9.672 32.062 7.258 1 86.56 161 LEU A CA 1
ATOM 1268 C C . LEU A 1 161 ? 9.523 31.234 8.523 1 86.56 161 LEU A C 1
ATOM 1270 O O . LEU A 1 161 ? 10.422 30.453 8.867 1 86.56 161 LEU A O 1
ATOM 1274 N N . THR A 1 162 ? 8.453 31.406 9.258 1 86 162 THR A N 1
ATOM 1275 C CA . THR A 1 162 ? 8.227 30.688 10.5 1 86 162 THR A CA 1
ATOM 1276 C C . THR A 1 162 ? 7.379 29.438 10.258 1 86 162 THR A C 1
ATOM 1278 O O . THR A 1 162 ? 7.566 28.406 10.922 1 86 162 THR A O 1
ATOM 1281 N N . ASP A 1 163 ? 6.453 29.531 9.266 1 86.38 163 ASP A N 1
ATOM 1282 C CA . ASP A 1 163 ? 5.621 28.375 8.93 1 86.38 163 ASP A CA 1
ATOM 1283 C C . ASP A 1 163 ? 6.32 27.469 7.918 1 86.38 163 ASP A C 1
ATOM 1285 O O . ASP A 1 163 ? 6.434 27.812 6.742 1 86.38 163 ASP A O 1
ATOM 1289 N N . LEU A 1 164 ? 6.793 26.344 8.383 1 89.81 164 LEU A N 1
ATOM 1290 C CA . LEU A 1 164 ? 7.578 25.453 7.539 1 89.81 164 LEU A CA 1
ATOM 1291 C C . LEU A 1 164 ? 6.703 24.344 6.949 1 89.81 164 LEU A C 1
ATOM 1293 O O . LEU A 1 164 ? 7.211 23.359 6.418 1 89.81 164 LEU A O 1
ATOM 1297 N N . ALA A 1 165 ? 5.414 24.484 6.934 1 83.19 165 ALA A N 1
ATOM 1298 C CA . ALA A 1 165 ? 4.473 23.453 6.523 1 83.19 165 ALA A CA 1
ATOM 1299 C C . ALA A 1 165 ? 4.691 23.062 5.066 1 83.19 165 ALA A C 1
ATOM 1301 O O . ALA A 1 165 ? 4.465 21.906 4.684 1 83.19 165 ALA A O 1
ATOM 1302 N N . ASN A 1 166 ? 5.262 23.953 4.281 1 88.56 166 ASN A N 1
ATOM 1303 C CA . ASN A 1 166 ? 5.441 23.688 2.861 1 88.56 166 ASN A CA 1
ATOM 1304 C C . ASN A 1 166 ? 6.887 23.328 2.535 1 88.56 166 ASN A C 1
ATOM 1306 O O . ASN A 1 166 ? 7.262 23.234 1.363 1 88.56 166 ASN A O 1
ATOM 1310 N N . TYR A 1 167 ? 7.648 23.219 3.521 1 93.06 167 TYR A N 1
ATOM 1311 C CA . TYR A 1 167 ? 9.055 22.844 3.404 1 93.06 167 TYR A CA 1
ATOM 1312 C C . TYR A 1 167 ? 9.375 21.641 4.273 1 93.06 167 TYR A C 1
ATOM 1314 O O . TYR A 1 167 ? 9.984 21.766 5.336 1 93.06 167 TYR A O 1
ATOM 1322 N N . PRO A 1 168 ? 9.086 20.469 3.686 1 93.94 168 PRO A N 1
ATOM 1323 C CA . PRO A 1 168 ? 9.047 19.25 4.484 1 93.94 168 PRO A CA 1
ATOM 1324 C C . PRO A 1 168 ? 10.398 18.906 5.105 1 93.94 168 PRO A C 1
ATOM 1326 O O . PRO A 1 168 ? 10.469 18.547 6.281 1 93.94 168 PRO A O 1
ATOM 1329 N N . GLN A 1 169 ? 11.461 18.984 4.41 1 93.75 169 GLN A N 1
ATOM 1330 C CA . GLN A 1 169 ? 12.758 18.641 4.98 1 93.75 169 GLN A CA 1
ATOM 1331 C C . GLN A 1 169 ? 13.086 19.531 6.176 1 93.75 169 GLN A C 1
ATOM 1333 O O . GLN A 1 169 ? 13.523 19.047 7.219 1 93.75 169 GLN A O 1
ATOM 1338 N N . ARG A 1 170 ? 12.883 20.781 6.027 1 92.19 170 ARG A N 1
ATOM 1339 C CA . ARG A 1 170 ? 13.203 21.719 7.098 1 92.19 170 ARG A CA 1
ATOM 1340 C C . ARG A 1 170 ? 12.281 21.531 8.297 1 92.19 170 ARG A C 1
ATOM 1342 O O . ARG A 1 170 ? 12.695 21.688 9.445 1 92.19 170 ARG A O 1
ATOM 1349 N N . LEU A 1 171 ? 11.094 21.219 7.938 1 92.06 171 LEU A N 1
ATOM 1350 C CA . LEU A 1 171 ? 10.133 20.953 9 1 92.06 171 LEU A CA 1
ATOM 1351 C C . LEU A 1 171 ? 10.578 19.766 9.844 1 92.06 171 LEU A C 1
ATOM 1353 O O . LEU A 1 171 ? 10.578 19.828 11.078 1 92.06 171 LEU A O 1
ATOM 1357 N N . LEU A 1 172 ? 11.023 18.75 9.281 1 91.75 172 LEU A N 1
ATOM 1358 C CA . LEU A 1 172 ? 11.453 17.547 9.984 1 91.75 172 LEU A CA 1
ATOM 1359 C C . LEU A 1 172 ? 12.734 17.797 10.766 1 91.75 172 LEU A C 1
ATOM 1361 O O . LEU A 1 172 ? 12.898 17.297 11.883 1 91.75 172 LEU A O 1
ATOM 1365 N N . MET A 1 173 ? 13.508 18.641 10.211 1 90.88 173 MET A N 1
ATOM 1366 C CA . MET A 1 173 ? 14.805 18.891 10.828 1 90.88 173 MET A CA 1
ATOM 1367 C C . MET A 1 173 ? 14.688 19.906 11.953 1 90.88 173 MET A C 1
ATOM 1369 O O . MET A 1 173 ? 15.594 20.047 12.773 1 90.88 173 MET A O 1
ATOM 1373 N N . SER A 1 174 ? 13.602 20.562 11.977 1 87.88 174 SER A N 1
ATOM 1374 C CA . SER A 1 174 ? 13.422 21.625 12.961 1 87.88 174 SER A CA 1
ATOM 1375 C C . SER A 1 174 ? 13.156 21.047 14.352 1 87.88 174 SER A C 1
ATOM 1377 O O . SER A 1 174 ? 13.312 21.75 15.359 1 87.88 174 SER A O 1
ATOM 1379 N N . SER A 1 175 ? 12.758 19.859 14.336 1 87.38 175 SER A N 1
ATOM 1380 C CA . SER A 1 175 ? 12.477 19.219 15.617 1 87.38 175 SER A CA 1
ATOM 1381 C C . SER A 1 175 ? 13.383 18 15.836 1 87.38 175 SER A C 1
ATOM 1383 O O . SER A 1 175 ? 13.602 17.219 14.914 1 87.38 175 SER A O 1
ATOM 1385 N N . ARG A 1 176 ? 13.867 17.906 17.031 1 85.06 176 ARG A N 1
ATOM 1386 C CA . ARG A 1 176 ? 14.695 16.766 17.406 1 85.06 176 ARG A CA 1
ATOM 1387 C C . ARG A 1 176 ? 13.898 15.469 17.328 1 85.06 176 ARG A C 1
ATOM 1389 O O . ARG A 1 176 ? 14.453 14.406 17.016 1 85.06 176 ARG A O 1
ATOM 1396 N N . ASN A 1 177 ? 12.602 15.547 17.562 1 85 177 ASN A N 1
ATOM 1397 C CA . ASN A 1 177 ? 11.742 14.375 17.641 1 85 177 ASN A CA 1
ATOM 1398 C C . ASN A 1 177 ? 11.461 13.789 16.25 1 85 177 ASN A C 1
ATOM 1400 O O . ASN A 1 177 ? 11.086 12.617 16.141 1 85 177 ASN A O 1
ATOM 1404 N N . THR A 1 178 ? 11.68 14.602 15.219 1 87.31 178 THR A N 1
ATOM 1405 C CA . THR A 1 178 ? 11.312 14.125 13.891 1 87.31 178 THR A CA 1
ATOM 1406 C C . THR A 1 178 ? 12.539 14.07 12.984 1 87.31 178 THR A C 1
ATOM 1408 O O . THR A 1 178 ? 12.461 13.555 11.859 1 87.31 178 THR A O 1
ATOM 1411 N N . SER A 1 179 ? 13.664 14.562 13.461 1 89.19 179 SER A N 1
ATOM 1412 C CA . SER A 1 179 ? 14.859 14.641 12.625 1 89.19 179 SER A CA 1
ATOM 1413 C C . SER A 1 179 ? 15.359 13.258 12.234 1 89.19 179 SER A C 1
ATOM 1415 O O . SER A 1 179 ? 15.938 13.078 11.164 1 89.19 179 SER A O 1
ATOM 1417 N N . GLY A 1 180 ? 15.156 12.281 13.047 1 87.81 180 GLY A N 1
ATOM 1418 C CA . GLY A 1 180 ? 15.539 10.914 12.742 1 87.81 180 GLY A CA 1
ATOM 1419 C C . GLY A 1 180 ? 14.781 10.328 11.562 1 87.81 180 GLY A C 1
ATOM 1420 O O . GLY A 1 180 ? 15.32 9.523 10.812 1 87.81 180 GLY A O 1
ATOM 1421 N N . TRP A 1 181 ? 13.539 10.719 11.461 1 88.38 181 TRP A N 1
ATOM 1422 C CA . TRP A 1 181 ? 12.75 10.273 10.312 1 88.38 181 TRP A CA 1
ATOM 1423 C C . TRP A 1 181 ? 13.383 10.75 9 1 88.38 181 TRP A C 1
ATOM 1425 O O . TRP A 1 181 ? 13.414 10 8.023 1 88.38 181 TRP A O 1
ATOM 1435 N N . HIS A 1 182 ? 13.828 11.945 9.062 1 89.94 182 HIS A N 1
ATOM 1436 C CA . HIS A 1 182 ? 14.484 12.477 7.871 1 89.94 182 HIS A CA 1
ATOM 1437 C C . HIS A 1 182 ? 15.789 11.742 7.59 1 89.94 182 HIS A C 1
ATOM 1439 O O . HIS A 1 182 ? 16.016 11.258 6.477 1 89.94 182 HIS A O 1
ATOM 1445 N N . SER A 1 183 ? 16.641 11.695 8.516 1 88.75 183 SER A N 1
ATOM 1446 C CA . SER A 1 183 ? 17.984 11.156 8.305 1 88.75 183 SER A CA 1
ATOM 1447 C C . SER A 1 183 ? 17.922 9.695 7.879 1 88.75 183 SER A C 1
ATOM 1449 O O . SER A 1 183 ? 18.453 9.336 6.824 1 88.75 183 SER A O 1
ATOM 1451 N N . LEU A 1 184 ? 17.219 8.875 8.555 1 87.31 184 LEU A N 1
ATOM 1452 C CA . LEU A 1 184 ? 17.141 7.453 8.227 1 87.31 184 LEU A CA 1
ATOM 1453 C C . LEU A 1 184 ? 16.297 7.223 6.984 1 87.31 184 LEU A C 1
ATOM 1455 O O . LEU A 1 184 ? 16.672 6.438 6.109 1 87.31 184 LEU A O 1
ATOM 1459 N N . GLY A 1 185 ? 15.195 7.883 6.953 1 89.56 185 GLY A N 1
ATOM 1460 C CA . GLY A 1 185 ? 14.305 7.715 5.816 1 89.56 185 GLY A CA 1
ATOM 1461 C C . GLY A 1 185 ? 14.938 8.125 4.5 1 89.56 185 GLY A C 1
ATOM 1462 O O . GLY A 1 185 ? 14.828 7.402 3.504 1 89.56 185 GLY A O 1
ATOM 1463 N N . MET A 1 186 ? 15.547 9.188 4.574 1 89.69 186 MET A N 1
ATOM 1464 C CA . MET A 1 186 ? 16.109 9.688 3.32 1 89.69 186 MET A CA 1
ATOM 1465 C C . MET A 1 186 ? 17.359 8.914 2.924 1 89.69 186 MET A C 1
ATOM 1467 O O . MET A 1 186 ? 17.625 8.719 1.737 1 89.69 186 MET A O 1
ATOM 1471 N N . GLU A 1 187 ? 18.109 8.422 3.902 1 87.88 187 GLU A N 1
ATOM 1472 C CA . GLU A 1 187 ? 19.203 7.52 3.578 1 87.88 187 GLU A CA 1
ATOM 1473 C C . GLU A 1 187 ? 18.703 6.285 2.83 1 87.88 187 GLU A C 1
ATOM 1475 O O . GLU A 1 187 ? 19.312 5.879 1.83 1 87.88 187 GLU A O 1
ATOM 1480 N N . TRP A 1 188 ? 17.672 5.754 3.266 1 90.94 188 TRP A N 1
ATOM 1481 C CA . TRP A 1 188 ? 17.109 4.574 2.623 1 90.94 188 TRP A CA 1
ATOM 1482 C C . TRP A 1 188 ? 16.562 4.914 1.238 1 90.94 188 TRP A C 1
ATOM 1484 O O . TRP A 1 188 ? 16.859 4.227 0.26 1 90.94 188 TRP A O 1
ATOM 1494 N N . LYS A 1 189 ? 15.852 5.938 1.187 1 92.69 189 LYS A N 1
ATOM 1495 C CA . LYS A 1 189 ? 15.148 6.293 -0.045 1 92.69 189 LYS A CA 1
ATOM 1496 C C . LYS A 1 189 ? 16.141 6.746 -1.123 1 92.69 189 LYS A C 1
ATOM 1498 O O . LYS A 1 189 ? 15.898 6.527 -2.312 1 92.69 189 LYS A O 1
ATOM 1503 N N . GLU A 1 190 ? 17.188 7.309 -0.754 1 88.38 190 GLU A N 1
ATOM 1504 C CA . GLU A 1 190 ? 18.141 7.836 -1.726 1 88.38 190 GLU A CA 1
ATOM 1505 C C . GLU A 1 190 ? 19.141 6.762 -2.16 1 88.38 190 GLU A C 1
ATOM 1507 O O . GLU A 1 190 ? 19.703 6.836 -3.254 1 88.38 190 GLU A O 1
ATOM 1512 N N . HIS A 1 191 ? 19.297 5.758 -1.293 1 85.81 191 HIS A N 1
ATOM 1513 C CA . HIS A 1 191 ? 20.344 4.797 -1.622 1 85.81 191 HIS A CA 1
ATOM 1514 C C . HIS A 1 191 ? 19.781 3.387 -1.757 1 85.81 191 HIS A C 1
ATOM 1516 O O . HIS A 1 191 ? 19.875 2.775 -2.824 1 85.81 191 HIS A O 1
ATOM 1522 N N . VAL A 1 192 ? 19.125 2.912 -0.853 1 87.81 192 VAL A N 1
ATOM 1523 C CA . VAL A 1 192 ? 18.719 1.514 -0.789 1 87.81 192 VAL A CA 1
ATOM 1524 C C . VAL A 1 192 ? 17.547 1.274 -1.742 1 87.81 192 VAL A C 1
ATOM 1526 O O . VAL A 1 192 ? 17.438 0.203 -2.344 1 87.81 192 VAL A O 1
ATOM 1529 N N . ALA A 1 193 ? 16.75 2.264 -1.899 1 92.75 193 ALA A N 1
ATOM 1530 C CA . ALA A 1 193 ? 15.547 2.098 -2.699 1 92.75 193 ALA A CA 1
ATOM 1531 C C . ALA A 1 193 ? 15.883 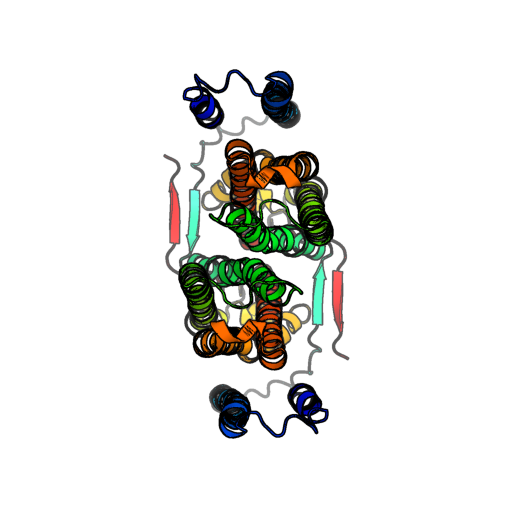1.792 -4.152 1 92.75 193 ALA A C 1
ATOM 1533 O O . ALA A 1 193 ? 15.094 1.175 -4.867 1 92.75 193 ALA A O 1
ATOM 1534 N N . TRP A 1 194 ? 17.062 2.141 -4.605 1 92.69 194 TRP A N 1
ATOM 1535 C CA . TRP A 1 194 ? 17.469 1.897 -5.984 1 92.69 194 TRP A CA 1
ATOM 1536 C C . TRP A 1 194 ? 17.703 0.411 -6.227 1 92.69 194 TRP A C 1
ATOM 1538 O O . TRP A 1 194 ? 17.75 -0.039 -7.375 1 92.69 194 TRP A O 1
ATOM 1548 N N . LEU A 1 195 ? 17.859 -0.323 -5.18 1 92.88 195 LEU A N 1
ATOM 1549 C CA . LEU A 1 195 ? 18.062 -1.763 -5.297 1 92.88 195 LEU A CA 1
ATOM 1550 C C . LEU A 1 195 ? 16.812 -2.445 -5.84 1 92.88 195 LEU A C 1
ATOM 1552 O O . LEU A 1 195 ? 16.906 -3.49 -6.492 1 92.88 195 LEU A O 1
ATOM 1556 N N . ALA A 1 196 ? 15.719 -1.831 -5.633 1 96.44 196 ALA A N 1
ATOM 1557 C CA . ALA A 1 196 ? 14.461 -2.473 -6 1 96.44 196 ALA A CA 1
ATOM 1558 C C . ALA A 1 196 ? 14.336 -2.611 -7.512 1 96.44 196 ALA A C 1
ATOM 1560 O O . ALA A 1 196 ? 14.211 -3.723 -8.031 1 96.44 196 ALA A O 1
ATOM 1561 N N . PRO A 1 197 ? 14.43 -1.502 -8.281 1 96.5 197 PRO A N 1
ATOM 1562 C CA . PRO A 1 197 ? 14.305 -1.658 -9.727 1 96.5 197 PRO A CA 1
ATOM 1563 C C . PRO A 1 197 ? 15.477 -2.432 -10.336 1 96.5 197 PRO A C 1
ATOM 1565 O O . PRO A 1 197 ? 15.297 -3.143 -11.328 1 96.5 197 PRO A O 1
ATOM 1568 N N . ILE A 1 198 ? 16.609 -2.309 -9.781 1 94.25 198 ILE A N 1
ATOM 1569 C CA . ILE A 1 198 ? 17.766 -3.049 -10.273 1 94.25 198 ILE A CA 1
ATOM 1570 C C . ILE A 1 198 ? 17.531 -4.547 -10.086 1 94.25 198 ILE A C 1
ATOM 1572 O O . ILE A 1 198 ? 17.703 -5.328 -11.023 1 94.25 198 ILE A O 1
ATOM 1576 N N . ALA A 1 199 ? 17.172 -4.891 -8.883 1 95.69 199 ALA A N 1
ATOM 1577 C CA . ALA A 1 199 ? 16.906 -6.297 -8.586 1 95.69 199 ALA A CA 1
ATOM 1578 C C . ALA A 1 199 ? 15.789 -6.848 -9.469 1 95.69 199 ALA A C 1
ATOM 1580 O O . ALA A 1 199 ? 15.898 -7.953 -10 1 95.69 199 ALA A O 1
ATOM 1581 N N . MET A 1 200 ? 14.781 -6.094 -9.656 1 97.25 200 MET A N 1
ATOM 1582 C CA . MET A 1 200 ? 13.648 -6.578 -10.438 1 97.25 200 MET A CA 1
ATOM 1583 C C . MET A 1 200 ? 14.016 -6.707 -11.914 1 97.25 200 MET A C 1
ATOM 1585 O O . MET A 1 200 ? 13.516 -7.598 -12.609 1 97.25 200 MET A O 1
ATOM 1589 N N . THR A 1 201 ? 14.828 -5.82 -12.375 1 95.44 201 THR A N 1
ATOM 1590 C CA . THR A 1 201 ? 15.328 -5.926 -13.742 1 95.44 201 THR A CA 1
ATOM 1591 C C . THR A 1 201 ? 16.141 -7.207 -13.93 1 95.44 201 THR A C 1
ATOM 1593 O O . THR A 1 201 ? 15.992 -7.895 -14.945 1 95.44 201 THR A O 1
ATOM 1596 N N . MET A 1 202 ? 16.875 -7.562 -12.914 1 94.19 202 MET A N 1
ATOM 1597 C CA . MET A 1 202 ? 17.641 -8.805 -12.969 1 94.19 202 MET A CA 1
ATOM 1598 C C . MET A 1 202 ? 16.719 -10.016 -13.016 1 94.19 202 MET A C 1
ATOM 1600 O O . MET A 1 202 ? 16.953 -10.961 -13.773 1 94.19 202 MET A O 1
ATOM 1604 N N . VAL A 1 203 ? 15.711 -9.969 -12.25 1 94.19 203 VAL A N 1
ATOM 1605 C CA . VAL A 1 203 ? 14.742 -11.062 -12.219 1 94.19 203 VAL A CA 1
ATOM 1606 C C . VAL A 1 203 ? 14.125 -11.242 -13.602 1 94.19 203 VAL A C 1
ATOM 1608 O O . VAL A 1 203 ? 14.078 -12.359 -14.117 1 94.19 203 VAL A O 1
ATOM 1611 N N . ALA A 1 204 ? 13.711 -10.133 -14.172 1 94.56 204 ALA A N 1
ATOM 1612 C CA . ALA A 1 204 ? 13.078 -10.195 -15.484 1 94.56 204 ALA A CA 1
ATOM 1613 C C . ALA A 1 204 ? 14.07 -10.688 -16.547 1 94.56 204 ALA A C 1
ATOM 1615 O O . ALA A 1 204 ? 13.711 -11.477 -17.422 1 94.56 204 ALA A O 1
ATOM 1616 N N . TYR A 1 205 ? 15.25 -10.234 -16.469 1 92.69 205 TYR A N 1
ATOM 1617 C CA . TYR A 1 205 ? 16.266 -10.633 -17.422 1 92.69 205 TYR A CA 1
ATOM 1618 C C . TYR A 1 205 ? 16.562 -12.125 -17.328 1 92.69 205 TYR A C 1
ATOM 1620 O O . TYR A 1 205 ? 16.594 -12.82 -18.344 1 92.69 205 TYR A O 1
ATOM 1628 N N . VAL A 1 206 ? 16.781 -12.602 -16.141 1 89.38 206 VAL A N 1
ATOM 1629 C CA . VAL A 1 206 ? 17.094 -14.008 -15.938 1 89.38 206 VAL A CA 1
ATOM 1630 C C . VAL A 1 206 ? 15.922 -14.875 -16.391 1 89.38 206 VAL A C 1
ATOM 1632 O O . VAL A 1 206 ? 16.125 -15.906 -17.047 1 89.38 206 VAL A O 1
ATOM 1635 N N . PHE A 1 207 ? 14.789 -14.492 -16.094 1 90.12 207 PHE A N 1
ATOM 1636 C CA . PHE A 1 207 ? 13.625 -15.258 -16.516 1 90.12 207 PHE A CA 1
ATOM 1637 C C . PHE A 1 207 ? 13.5 -15.258 -18.031 1 90.12 207 PHE A C 1
ATOM 1639 O O . PHE A 1 207 ? 13.141 -16.266 -18.641 1 90.12 207 PHE A O 1
ATOM 1646 N N . ALA A 1 208 ? 13.734 -14.117 -18.672 1 89.12 208 ALA A N 1
ATOM 1647 C CA . ALA A 1 208 ? 13.664 -14.039 -20.125 1 89.12 208 ALA A CA 1
ATOM 1648 C C . ALA A 1 208 ? 14.664 -14.984 -20.781 1 89.12 208 ALA A C 1
ATOM 1650 O O . ALA A 1 208 ? 14.352 -15.633 -21.781 1 89.12 208 ALA A O 1
ATOM 1651 N N . LYS A 1 209 ? 15.734 -15.148 -20.188 1 86.56 209 LYS A N 1
ATOM 1652 C CA . LYS A 1 209 ? 16.812 -15.93 -20.781 1 86.56 209 LYS A CA 1
ATOM 1653 C C . LYS A 1 209 ? 16.719 -17.406 -20.375 1 86.56 209 LYS A C 1
ATOM 1655 O O . LYS A 1 209 ? 16.984 -18.297 -21.188 1 86.56 209 LYS A O 1
ATOM 1660 N N . TYR A 1 210 ? 16.328 -17.641 -19.141 1 81.88 210 TYR A N 1
ATOM 1661 C CA . TYR A 1 210 ? 16.406 -19 -18.609 1 81.88 210 TYR A CA 1
ATOM 1662 C C . TYR A 1 210 ? 15.031 -19.5 -18.172 1 81.88 210 TYR A C 1
ATOM 1664 O O . TYR A 1 210 ? 14.922 -20.516 -17.469 1 81.88 210 TYR A O 1
ATOM 1672 N N . GLY A 1 211 ? 14 -18.844 -18.469 1 76 211 GLY A N 1
ATOM 1673 C CA . GLY A 1 211 ? 12.648 -19.156 -18.047 1 76 211 GLY A CA 1
ATOM 1674 C C . GLY A 1 211 ? 12.305 -20.625 -18.156 1 76 211 GLY A C 1
ATOM 1675 O O . GLY A 1 211 ? 11.977 -21.266 -17.156 1 76 211 GLY A O 1
ATOM 1676 N N . PRO A 1 212 ? 12.477 -21.156 -19.312 1 71.88 212 PRO A N 1
ATOM 1677 C CA . PRO A 1 212 ? 12.117 -22.562 -19.516 1 71.88 212 PRO A CA 1
ATOM 1678 C C . PRO A 1 212 ? 13.008 -23.531 -18.719 1 71.88 212 PRO A C 1
ATOM 1680 O O . PRO A 1 212 ? 12.594 -24.641 -18.406 1 71.88 212 PRO A O 1
ATOM 1683 N N . ALA A 1 213 ? 14.164 -23.031 -18.297 1 71.44 213 ALA A N 1
ATOM 1684 C CA . ALA A 1 213 ? 15.125 -23.875 -17.594 1 71.44 213 ALA A CA 1
ATOM 1685 C C . ALA A 1 213 ? 15.039 -23.672 -16.094 1 71.44 213 ALA A C 1
ATOM 1687 O O . ALA A 1 213 ? 15.695 -24.391 -15.32 1 71.44 213 ALA A O 1
ATOM 1688 N N . LEU A 1 214 ? 14.148 -22.75 -15.703 1 75.75 214 LEU A N 1
ATOM 1689 C CA . LEU A 1 214 ? 14.109 -22.375 -14.297 1 75.75 214 LEU A CA 1
ATOM 1690 C C . LEU A 1 214 ? 13.656 -23.547 -13.43 1 75.75 214 LEU A C 1
ATOM 1692 O O . LEU A 1 214 ? 14.141 -23.719 -12.312 1 75.75 214 LEU A O 1
ATOM 1696 N N . SER A 1 215 ? 12.828 -24.344 -13.984 1 70.69 215 SER A N 1
ATOM 1697 C CA . SER A 1 215 ? 12.32 -25.469 -13.211 1 70.69 215 SER A CA 1
ATOM 1698 C C . SER A 1 215 ? 13.391 -26.531 -13 1 70.69 215 SER A C 1
ATOM 1700 O O . SER A 1 215 ? 13.367 -27.266 -12.016 1 70.69 215 SER A O 1
ATOM 1702 N N . ARG A 1 216 ? 14.383 -26.5 -13.852 1 74.31 216 ARG A N 1
ATOM 1703 C CA . ARG A 1 216 ? 15.383 -27.562 -13.805 1 74.31 216 ARG A CA 1
ATOM 1704 C C . ARG A 1 216 ? 16.641 -27.094 -13.094 1 74.31 216 ARG A C 1
ATOM 1706 O O . ARG A 1 216 ? 17.438 -27.922 -12.633 1 74.31 216 ARG A O 1
ATOM 1713 N N . GLN A 1 217 ? 16.75 -25.859 -13.062 1 77.62 217 GLN A N 1
ATOM 1714 C CA . GLN A 1 217 ? 17.969 -25.328 -12.461 1 77.62 217 GLN A CA 1
ATOM 1715 C C . GLN A 1 217 ? 17.672 -24.656 -11.125 1 77.62 217 GLN A C 1
ATOM 1717 O O . GLN A 1 217 ? 17.219 -23.5 -11.094 1 77.62 217 GLN A O 1
ATOM 1722 N N . ARG A 1 218 ? 17.969 -25.344 -10.094 1 77.25 218 ARG A N 1
ATOM 1723 C CA . ARG A 1 218 ? 17.656 -24.891 -8.742 1 77.25 218 ARG A CA 1
ATOM 1724 C C . ARG A 1 218 ? 18.406 -23.609 -8.406 1 77.25 218 ARG A C 1
ATOM 1726 O O . ARG A 1 218 ? 17.875 -22.719 -7.742 1 77.25 218 ARG A O 1
ATOM 1733 N N . GLN A 1 219 ? 19.594 -23.547 -8.844 1 77.5 219 GLN A N 1
ATOM 1734 C CA . GLN A 1 219 ? 20.422 -22.391 -8.531 1 77.5 219 GLN A CA 1
ATOM 1735 C C . GLN A 1 219 ? 19.844 -21.125 -9.141 1 77.5 219 GLN A C 1
ATOM 1737 O O . GLN A 1 219 ? 19.812 -20.062 -8.5 1 77.5 219 GLN A O 1
ATOM 1742 N N . ILE A 1 220 ? 19.438 -21.219 -10.281 1 80.75 220 ILE A N 1
ATOM 1743 C CA . ILE A 1 220 ? 18.859 -20.062 -10.969 1 80.75 220 ILE A CA 1
ATOM 1744 C C . ILE A 1 220 ? 17.547 -19.656 -10.305 1 80.75 220 ILE A C 1
ATOM 1746 O O . ILE A 1 220 ? 17.266 -18.469 -10.125 1 80.75 220 ILE A O 1
ATOM 1750 N N . ARG A 1 221 ? 16.859 -20.562 -9.914 1 83.12 221 ARG A N 1
ATOM 1751 C CA . ARG A 1 221 ? 15.594 -20.312 -9.234 1 83.12 221 ARG A CA 1
ATOM 1752 C C . ARG A 1 221 ? 15.812 -19.578 -7.914 1 83.12 221 ARG A C 1
ATOM 1754 O O . ARG A 1 221 ? 15.109 -18.625 -7.605 1 83.12 221 ARG A O 1
ATOM 1761 N N . ASN A 1 222 ? 16.734 -20.062 -7.207 1 81 222 ASN A N 1
ATOM 1762 C CA . ASN A 1 222 ? 17.047 -19.438 -5.926 1 81 222 ASN A CA 1
ATOM 1763 C C . ASN A 1 222 ? 17.516 -18 -6.109 1 81 222 ASN A C 1
ATOM 1765 O O . ASN A 1 222 ? 17.172 -17.125 -5.309 1 81 222 ASN A O 1
ATOM 1769 N N . ALA A 1 223 ? 18.266 -17.844 -7.129 1 82.19 223 ALA A N 1
ATOM 1770 C CA . ALA A 1 223 ? 18.75 -16.5 -7.418 1 82.19 223 ALA A CA 1
ATOM 1771 C C . ALA A 1 223 ? 17.578 -15.57 -7.762 1 82.19 223 ALA A C 1
ATOM 1773 O O . ALA A 1 223 ? 17.516 -14.445 -7.258 1 82.19 223 ALA A O 1
ATOM 1774 N N . VAL A 1 224 ? 16.703 -16.047 -8.562 1 88 224 VAL A N 1
ATOM 1775 C CA . VAL A 1 224 ? 15.539 -15.258 -8.969 1 88 224 VAL A CA 1
ATOM 1776 C C . VAL A 1 224 ? 14.68 -14.938 -7.746 1 88 224 VAL A C 1
ATOM 1778 O O . VAL A 1 224 ? 14.234 -13.797 -7.574 1 88 224 VAL A O 1
ATOM 1781 N N . LEU A 1 225 ? 14.547 -15.859 -6.91 1 86.56 225 LEU A N 1
ATOM 1782 C CA . LEU A 1 225 ? 13.758 -15.664 -5.699 1 86.56 225 LEU A CA 1
ATOM 1783 C C . LEU A 1 225 ? 14.438 -14.68 -4.758 1 86.56 225 LEU A C 1
ATOM 1785 O O . LEU A 1 225 ? 13.781 -13.82 -4.164 1 86.56 225 LEU A O 1
ATOM 1789 N N . ALA A 1 226 ? 15.688 -14.812 -4.66 1 86.88 226 ALA A N 1
ATOM 1790 C CA . ALA A 1 226 ? 16.453 -13.922 -3.789 1 86.88 226 ALA A CA 1
ATOM 1791 C C . ALA A 1 226 ? 16.344 -12.469 -4.266 1 86.88 226 ALA A C 1
ATOM 1793 O O . ALA A 1 226 ? 16.078 -11.57 -3.467 1 86.88 226 ALA A O 1
ATOM 1794 N N . PHE A 1 227 ? 16.5 -12.312 -5.531 1 92.5 227 PHE A N 1
ATOM 1795 C CA . PHE A 1 227 ? 16.391 -10.969 -6.082 1 92.5 227 PHE A CA 1
ATOM 1796 C C . PHE A 1 227 ? 14.977 -10.422 -5.91 1 92.5 227 PHE A C 1
ATOM 1798 O O . PHE A 1 227 ? 14.789 -9.234 -5.672 1 92.5 227 PHE A O 1
ATOM 1805 N N . THR A 1 228 ? 14.031 -11.273 -6.023 1 93.44 228 THR A N 1
ATOM 1806 C CA . THR A 1 228 ? 12.648 -10.859 -5.832 1 93.44 228 THR A CA 1
ATOM 1807 C C . THR A 1 228 ? 12.406 -10.406 -4.395 1 93.44 228 THR A C 1
ATOM 1809 O O . THR A 1 228 ? 11.773 -9.375 -4.16 1 93.44 228 THR A O 1
ATOM 1812 N N . VAL A 1 229 ? 12.969 -11.055 -3.465 1 89.81 229 VAL A N 1
ATOM 1813 C CA . VAL A 1 229 ? 12.805 -10.734 -2.051 1 89.81 229 VAL A CA 1
ATOM 1814 C C . VAL A 1 229 ? 13.531 -9.422 -1.735 1 89.81 229 VAL A C 1
ATOM 1816 O O . VAL A 1 229 ? 13.008 -8.586 -1 1 89.81 229 VAL A O 1
ATOM 1819 N N . VAL A 1 230 ? 14.641 -9.281 -2.295 1 91.75 230 VAL A N 1
ATOM 1820 C CA . VAL A 1 230 ? 15.391 -8.047 -2.098 1 91.75 230 VAL A CA 1
ATOM 1821 C C . VAL A 1 230 ? 14.586 -6.863 -2.617 1 91.75 230 VAL A C 1
ATOM 1823 O O . VAL A 1 230 ? 14.469 -5.836 -1.941 1 91.75 230 VAL A O 1
ATOM 1826 N N . ALA A 1 231 ? 14.102 -7.051 -3.795 1 96.12 231 ALA A N 1
ATOM 1827 C CA . ALA A 1 231 ? 13.281 -5.988 -4.363 1 96.12 231 ALA A CA 1
ATOM 1828 C C . ALA A 1 231 ? 12.062 -5.707 -3.482 1 96.12 231 ALA A C 1
ATOM 1830 O O . ALA A 1 231 ? 11.695 -4.551 -3.27 1 96.12 231 ALA A O 1
ATOM 1831 N N . PHE A 1 232 ? 11.523 -6.711 -2.924 1 95.88 232 PHE A N 1
ATOM 1832 C CA . PHE A 1 232 ? 10.344 -6.598 -2.074 1 95.88 232 PHE A CA 1
ATOM 1833 C C . PHE A 1 232 ? 10.68 -5.848 -0.789 1 95.88 232 PHE A C 1
ATOM 1835 O O . PHE A 1 232 ? 9.992 -4.887 -0.432 1 95.88 232 PHE A O 1
ATOM 1842 N N . VAL A 1 233 ? 11.672 -6.227 -0.167 1 93.56 233 VAL A N 1
ATOM 1843 C CA . VAL A 1 233 ? 12.062 -5.648 1.114 1 93.56 233 VAL A CA 1
ATOM 1844 C C . VAL A 1 233 ? 12.508 -4.199 0.914 1 93.56 233 VAL A C 1
ATOM 1846 O O . VAL A 1 233 ? 12.094 -3.309 1.661 1 93.56 233 VAL A O 1
ATOM 1849 N N . ALA A 1 234 ? 13.281 -4.004 -0.102 1 94.56 234 ALA A N 1
ATOM 1850 C CA . ALA A 1 234 ? 13.75 -2.65 -0.385 1 94.56 234 ALA A CA 1
ATOM 1851 C C . ALA A 1 234 ? 12.578 -1.712 -0.654 1 94.56 234 ALA A C 1
ATOM 1853 O O . ALA A 1 234 ? 12.539 -0.593 -0.137 1 94.56 234 ALA A O 1
ATOM 1854 N N . THR A 1 235 ? 11.656 -2.199 -1.406 1 96.19 235 THR A N 1
ATOM 1855 C CA . THR A 1 235 ? 10.5 -1.375 -1.747 1 96.19 235 THR A CA 1
ATOM 1856 C C . THR A 1 235 ? 9.578 -1.208 -0.542 1 96.19 235 THR A C 1
ATOM 1858 O O . THR A 1 235 ? 9.055 -0.119 -0.3 1 96.19 235 THR A O 1
ATOM 1861 N N . GLY A 1 236 ? 9.383 -2.273 0.183 1 95 236 GLY A N 1
ATOM 1862 C CA . GLY A 1 236 ? 8.531 -2.211 1.36 1 95 236 GLY A CA 1
ATOM 1863 C C . GLY A 1 236 ? 9.008 -1.211 2.395 1 95 236 GLY A C 1
ATOM 1864 O O . GLY A 1 236 ? 8.227 -0.406 2.9 1 95 236 GLY A O 1
ATOM 1865 N N . ILE A 1 237 ? 10.211 -1.236 2.625 1 93.81 237 ILE A N 1
ATOM 1866 C CA . ILE A 1 237 ? 10.789 -0.332 3.613 1 93.81 237 ILE A CA 1
ATOM 1867 C C . ILE A 1 237 ? 10.773 1.098 3.074 1 93.81 237 ILE A C 1
ATOM 1869 O O . ILE A 1 237 ? 10.461 2.039 3.807 1 93.81 237 ILE A O 1
ATOM 1873 N N . ALA A 1 238 ? 11.117 1.264 1.828 1 95.75 238 ALA A N 1
ATOM 1874 C CA . ALA A 1 238 ? 11.047 2.588 1.215 1 95.75 238 ALA A CA 1
ATOM 1875 C C . ALA A 1 238 ? 9.633 3.146 1.278 1 95.75 238 ALA A C 1
ATOM 1877 O O . ALA A 1 238 ? 9.438 4.336 1.537 1 95.75 238 ALA A O 1
ATOM 1878 N N . GLY A 1 239 ? 8.727 2.277 0.983 1 94.25 239 GLY A N 1
ATOM 1879 C CA . GLY A 1 239 ? 7.332 2.682 1.076 1 94.25 239 GLY A CA 1
ATOM 1880 C C . GLY A 1 239 ? 6.914 3.062 2.484 1 94.25 239 GLY A C 1
ATOM 1881 O O . GLY A 1 239 ? 6.176 4.031 2.68 1 94.25 239 GLY A O 1
ATOM 1882 N N . ALA A 1 240 ? 7.328 2.295 3.404 1 92.44 240 ALA A N 1
ATOM 1883 C CA . ALA A 1 240 ? 7.031 2.604 4.801 1 92.44 240 ALA A CA 1
ATOM 1884 C C . ALA A 1 240 ? 7.609 3.963 5.195 1 92.44 240 ALA A C 1
ATOM 1886 O O . ALA A 1 240 ? 6.902 4.801 5.762 1 92.44 240 ALA A O 1
ATOM 1887 N N . PHE A 1 241 ? 8.805 4.18 4.914 1 93.12 241 PHE A N 1
ATOM 1888 C CA . PHE A 1 241 ? 9.43 5.461 5.23 1 93.12 241 PHE A CA 1
ATOM 1889 C C . PHE A 1 241 ? 8.742 6.598 4.48 1 93.12 241 PHE A C 1
ATOM 1891 O O . PHE A 1 241 ? 8.57 7.688 5.027 1 93.12 241 PHE A O 1
ATOM 1898 N N . GLY A 1 242 ? 8.438 6.324 3.25 1 92.12 242 GLY A N 1
ATOM 1899 C CA . GLY A 1 242 ? 7.703 7.332 2.496 1 92.12 242 GLY A CA 1
ATOM 1900 C C . GLY A 1 242 ? 6.387 7.715 3.139 1 92.12 242 GLY A C 1
ATOM 1901 O O . GLY A 1 242 ? 6.035 8.898 3.193 1 92.12 242 GLY A O 1
ATOM 1902 N N . ALA A 1 243 ? 5.73 6.785 3.584 1 89.19 243 ALA A N 1
ATOM 1903 C CA . ALA A 1 243 ? 4.453 7.031 4.242 1 89.19 243 ALA A CA 1
ATOM 1904 C C . ALA A 1 243 ? 4.645 7.82 5.535 1 89.19 243 ALA A C 1
ATOM 1906 O O . ALA A 1 243 ? 3.869 8.734 5.828 1 89.19 243 ALA A O 1
ATOM 1907 N N . PHE A 1 244 ? 5.629 7.531 6.273 1 89.25 244 PHE A N 1
ATOM 1908 C CA . PHE A 1 244 ? 5.891 8.242 7.52 1 89.25 244 PHE A CA 1
ATOM 1909 C C . PHE A 1 244 ? 6.316 9.68 7.246 1 89.25 244 PHE A C 1
ATOM 1911 O O . PHE A 1 244 ? 5.852 10.602 7.914 1 89.25 244 PHE A O 1
ATOM 1918 N N . LEU A 1 245 ? 7.191 9.805 6.305 1 91.06 245 LEU A N 1
ATOM 1919 C CA . LE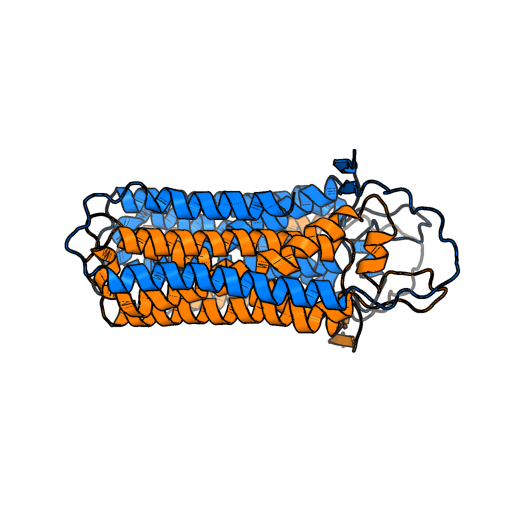U A 1 245 ? 7.625 11.148 5.949 1 91.06 245 LEU A CA 1
ATOM 1920 C C . LEU A 1 245 ? 6.438 12.008 5.512 1 91.06 245 LEU A C 1
ATOM 1922 O O . LEU A 1 245 ? 6.32 13.164 5.918 1 91.06 245 LEU A O 1
ATOM 1926 N N . ASN A 1 246 ? 5.59 11.367 4.738 1 89.31 246 ASN A N 1
ATOM 1927 C CA . ASN A 1 246 ? 4.422 12.086 4.23 1 89.31 246 ASN A CA 1
ATOM 1928 C C . ASN A 1 246 ? 3.439 12.414 5.348 1 89.31 246 ASN A C 1
ATOM 1930 O O . ASN A 1 246 ? 2.744 13.43 5.289 1 89.31 246 ASN A O 1
ATOM 1934 N N . LYS A 1 247 ? 3.355 11.57 6.289 1 85.06 247 LYS A N 1
ATOM 1935 C CA . LYS A 1 247 ? 2.465 11.797 7.426 1 85.06 247 LYS A CA 1
ATOM 1936 C C . LYS A 1 247 ? 2.938 12.977 8.266 1 85.06 247 LYS A C 1
ATOM 1938 O O . LYS A 1 247 ? 2.129 13.797 8.711 1 85.06 247 LYS A O 1
ATOM 1943 N N . TYR A 1 248 ? 4.184 13.133 8.492 1 87.06 248 TYR A N 1
ATOM 1944 C CA . TYR A 1 248 ? 4.73 14.156 9.383 1 87.06 248 TYR A CA 1
ATOM 1945 C C . TYR A 1 248 ? 4.973 15.461 8.625 1 87.06 248 TYR A C 1
ATOM 1947 O O . TYR A 1 248 ? 4.836 16.547 9.188 1 87.06 248 TYR A O 1
ATOM 1955 N N . ALA A 1 249 ? 5.391 15.297 7.406 1 91.38 249 ALA A N 1
ATOM 1956 C CA . ALA A 1 249 ? 5.723 16.469 6.609 1 91.38 249 ALA A CA 1
ATOM 1957 C C . ALA A 1 249 ? 5.367 16.266 5.141 1 91.38 249 ALA A C 1
ATOM 1959 O O . ALA A 1 249 ? 6.25 16.016 4.312 1 91.38 249 ALA A O 1
ATOM 1960 N N . PRO A 1 250 ? 4.137 16.359 4.836 1 90.69 250 PRO A N 1
ATOM 1961 C CA . PRO A 1 250 ? 3.709 16.109 3.457 1 90.69 250 PRO A CA 1
ATOM 1962 C C . PRO A 1 250 ? 4.203 17.188 2.488 1 90.69 250 PRO A C 1
ATOM 1964 O O . PRO A 1 250 ? 4.312 18.344 2.859 1 90.69 250 PRO A O 1
ATOM 1967 N N . VAL A 1 251 ? 4.512 16.734 1.279 1 91.62 251 VAL A N 1
ATOM 1968 C CA . VAL A 1 251 ? 4.84 17.656 0.196 1 91.62 251 VAL A CA 1
ATOM 1969 C C . VAL A 1 251 ? 3.557 18.25 -0.374 1 91.62 251 VAL A C 1
ATOM 1971 O O . VAL A 1 251 ? 2.668 17.531 -0.821 1 91.62 251 VAL A O 1
ATOM 1974 N N . ARG A 1 252 ? 3.48 19.578 -0.267 1 88.56 252 ARG A N 1
ATOM 1975 C CA . ARG A 1 252 ? 2.309 20.297 -0.742 1 88.56 252 ARG A CA 1
ATOM 1976 C C . ARG A 1 252 ? 2.715 21.469 -1.64 1 88.56 252 ARG A C 1
ATOM 1978 O O . ARG A 1 252 ? 3.879 21.875 -1.65 1 88.56 252 ARG A O 1
ATOM 1985 N N . GLY A 1 253 ? 1.675 21.875 -2.469 1 87.38 253 GLY A N 1
ATOM 1986 C CA . GLY A 1 253 ? 1.929 23.031 -3.295 1 87.38 253 GLY A CA 1
ATOM 1987 C C . GLY A 1 253 ? 1.693 22.781 -4.773 1 87.38 253 GLY A C 1
ATOM 1988 O O . GLY A 1 253 ? 1.318 21.688 -5.168 1 87.38 253 GLY A O 1
ATOM 1989 N N . GLY A 1 254 ? 1.852 23.828 -5.504 1 86 254 GLY A N 1
ATOM 1990 C CA . GLY A 1 254 ? 1.544 23.766 -6.922 1 86 254 GLY A CA 1
ATOM 1991 C C . GLY A 1 254 ? 0.118 24.172 -7.242 1 86 254 GLY A C 1
ATOM 1992 O O . GLY A 1 254 ? -0.554 24.797 -6.418 1 86 254 GLY A O 1
ATOM 1993 N N . THR A 1 255 ? -0.273 23.875 -8.438 1 87.81 255 THR A N 1
ATOM 1994 C CA . THR A 1 255 ? -1.608 24.234 -8.891 1 87.81 255 THR A CA 1
ATOM 1995 C C . THR A 1 255 ? -2.672 23.406 -8.188 1 87.81 255 THR A C 1
ATOM 1997 O O . THR A 1 255 ? -2.498 22.203 -7.992 1 87.81 255 THR A O 1
ATOM 2000 N N . ALA A 1 256 ? -3.723 24.141 -7.73 1 87.12 256 ALA A N 1
ATOM 2001 C CA . ALA A 1 256 ? -4.844 23.453 -7.098 1 87.12 256 ALA A CA 1
ATOM 2002 C C . ALA A 1 256 ? -5.746 22.797 -8.141 1 87.12 256 ALA A C 1
ATOM 2004 O O . ALA A 1 256 ? -6.102 23.438 -9.141 1 87.12 256 ALA A O 1
ATOM 2005 N N . ILE A 1 257 ? -6.012 21.516 -7.93 1 84.31 257 ILE A N 1
ATOM 2006 C CA . ILE A 1 257 ? -6.918 20.766 -8.789 1 84.31 257 ILE A CA 1
ATOM 2007 C C . ILE A 1 257 ? -8.227 20.5 -8.047 1 84.31 257 ILE A C 1
ATOM 2009 O O . ILE A 1 257 ? -8.219 19.922 -6.957 1 84.31 257 ILE A O 1
ATOM 2013 N N . HIS A 1 258 ? -9.336 20.922 -8.641 1 84.88 258 HIS A N 1
ATOM 2014 C CA . HIS A 1 258 ? -10.648 20.703 -8.023 1 84.88 258 HIS A CA 1
ATOM 2015 C C . HIS A 1 258 ? -11.305 19.438 -8.555 1 84.88 258 HIS A C 1
ATOM 2017 O O . HIS A 1 258 ? -11.633 19.359 -9.742 1 84.88 258 HIS A O 1
ATOM 2023 N N . LEU A 1 259 ? -11.398 18.422 -7.668 1 78.38 259 LEU A N 1
ATOM 2024 C CA . LEU A 1 259 ? -11.938 17.125 -8.078 1 78.38 259 LEU A CA 1
ATOM 2025 C C . LEU A 1 259 ? -13.461 17.125 -7.996 1 78.38 259 LEU A C 1
ATOM 2027 O O . LEU A 1 259 ? -14.125 16.391 -8.734 1 78.38 259 LEU A O 1
ATOM 2031 N N . MET A 1 260 ? -14.023 17.719 -7.066 1 71.5 260 MET A N 1
ATOM 2032 C CA . MET A 1 260 ? -15.469 17.828 -6.895 1 71.5 260 MET A CA 1
ATOM 2033 C C . MET A 1 260 ? -15.867 19.266 -6.586 1 71.5 260 MET A C 1
ATOM 2035 O O . MET A 1 260 ? -15.242 19.922 -5.754 1 71.5 260 MET A O 1
ATOM 2039 N N . THR A 1 261 ? -16.672 19.828 -7.605 1 66.19 261 THR A N 1
ATOM 2040 C CA . THR A 1 261 ? -17.203 21.156 -7.363 1 66.19 261 THR A CA 1
ATOM 2041 C C . THR A 1 261 ? -18.672 21.094 -6.945 1 66.19 261 THR A C 1
ATOM 2043 O O . THR A 1 261 ? -19.453 20.344 -7.531 1 66.19 261 THR A O 1
ATOM 2046 N N . GLY A 1 262 ? -18.938 21.109 -5.73 1 53.22 262 GLY A N 1
ATOM 2047 C CA . GLY A 1 262 ? -20.344 21.125 -5.359 1 53.22 262 GLY A CA 1
ATOM 2048 C C . GLY A 1 262 ? -21.172 22.078 -6.184 1 53.22 262 GLY A C 1
ATOM 2049 O O . GLY A 1 262 ? -20.703 23.172 -6.523 1 53.22 262 GLY A O 1
ATOM 2050 N N . GLU A 1 263 ? -21.953 21.547 -7.176 1 45.28 263 GLU A N 1
ATOM 2051 C CA . GLU A 1 263 ? -22.953 22.422 -7.773 1 45.28 263 GLU A CA 1
ATOM 2052 C C . GLU A 1 263 ? -23.984 22.859 -6.738 1 45.28 263 GLU A C 1
ATOM 2054 O O . GLU A 1 263 ? -24.266 22.141 -5.781 1 45.28 263 GLU A O 1
ATOM 2059 N N . MET B 1 1 ? 30.062 2.918 10.188 1 22.69 1 MET B N 1
ATOM 2060 C CA . MET B 1 1 ? 28.797 2.178 10.195 1 22.69 1 MET B CA 1
ATOM 2061 C C . MET B 1 1 ? 28.312 1.912 8.781 1 22.69 1 MET B C 1
ATOM 2063 O O . MET B 1 1 ? 27.438 1.075 8.562 1 22.69 1 MET B O 1
ATOM 2067 N N . GLN B 1 2 ? 28.766 2.842 7.836 1 31.56 2 GLN B N 1
ATOM 2068 C CA . GLN B 1 2 ? 28.469 2.795 6.406 1 31.56 2 GLN B CA 1
ATOM 2069 C C . GLN B 1 2 ? 29.078 1.561 5.758 1 31.56 2 GLN B C 1
ATOM 2071 O O . GLN B 1 2 ? 28.5 0.967 4.855 1 31.56 2 GLN B O 1
ATOM 2076 N N . SER B 1 3 ? 30.234 1.188 6.211 1 34.62 3 SER B N 1
ATOM 2077 C CA . SER B 1 3 ? 31.062 0.101 5.695 1 34.62 3 SER B CA 1
ATOM 2078 C C . SER B 1 3 ? 30.453 -1.259 6.027 1 34.62 3 SER B C 1
ATOM 2080 O O . SER B 1 3 ? 30.703 -2.242 5.324 1 34.62 3 SER B O 1
ATOM 2082 N N . LEU B 1 4 ? 29.703 -1.285 7.043 1 33.25 4 LEU B N 1
ATOM 2083 C CA . LEU B 1 4 ? 29.266 -2.592 7.52 1 33.25 4 LEU B CA 1
ATOM 2084 C C . LEU B 1 4 ? 28.141 -3.135 6.66 1 33.25 4 LEU B C 1
ATOM 2086 O O . LEU B 1 4 ? 28.062 -4.34 6.414 1 33.25 4 LEU B O 1
ATOM 2090 N N . CYS B 1 5 ? 27.359 -2.244 6.215 1 33.06 5 CYS B N 1
ATOM 2091 C CA . CYS B 1 5 ? 26.203 -2.738 5.461 1 33.06 5 CYS B CA 1
ATOM 2092 C C . CYS B 1 5 ? 26.641 -3.316 4.121 1 33.06 5 CYS B C 1
ATOM 2094 O O . CYS B 1 5 ? 26.109 -4.332 3.674 1 33.06 5 CYS B O 1
ATOM 2096 N N . LEU B 1 6 ? 27.688 -2.715 3.574 1 35.19 6 LEU B N 1
ATOM 2097 C CA . LEU B 1 6 ? 28.219 -3.254 2.324 1 35.19 6 LEU B CA 1
ATOM 2098 C C . LEU B 1 6 ? 28.938 -4.578 2.561 1 35.19 6 LEU B C 1
ATOM 2100 O O . LEU B 1 6 ? 28.922 -5.461 1.701 1 35.19 6 LEU B O 1
ATOM 2104 N N . TYR B 1 7 ? 29.453 -4.676 3.742 1 38 7 TYR B N 1
ATOM 2105 C CA . TYR B 1 7 ? 30.188 -5.891 4.07 1 38 7 TYR B CA 1
ATOM 2106 C C . TYR B 1 7 ? 29.25 -7.086 4.195 1 38 7 TYR B C 1
ATOM 2108 O O . TYR B 1 7 ? 29.531 -8.164 3.666 1 38 7 TYR B O 1
ATOM 2116 N N . HIS B 1 8 ? 28.188 -6.91 4.863 1 38.41 8 HIS B N 1
ATOM 2117 C CA . HIS B 1 8 ? 27.312 -8.047 5.082 1 38.41 8 HIS B CA 1
ATOM 2118 C C . HIS B 1 8 ? 26.594 -8.445 3.799 1 38.41 8 HIS B C 1
ATOM 2120 O O . HIS B 1 8 ? 26.328 -9.625 3.568 1 38.41 8 HIS B O 1
ATOM 2126 N N . PHE B 1 9 ? 26.406 -7.465 2.98 1 37.31 9 PHE B N 1
ATOM 2127 C CA . PHE B 1 9 ? 25.844 -7.781 1.672 1 37.31 9 PHE B CA 1
ATOM 2128 C C . PHE B 1 9 ? 26.859 -8.523 0.814 1 37.31 9 PHE B C 1
ATOM 2130 O O . PHE B 1 9 ? 26.516 -9.484 0.126 1 37.31 9 PHE B O 1
ATOM 2137 N N . ARG B 1 10 ? 28.141 -8.219 0.969 1 37.62 10 ARG B N 1
ATOM 2138 C CA . ARG B 1 10 ? 29.219 -8.945 0.32 1 37.62 10 ARG B CA 1
ATOM 2139 C C . ARG B 1 10 ? 29.312 -10.367 0.854 1 37.62 10 ARG B C 1
ATOM 2141 O O . ARG B 1 10 ? 29.5 -11.312 0.085 1 37.62 10 ARG B O 1
ATOM 2148 N N . ARG B 1 11 ? 29.234 -10.477 2.141 1 39.19 11 ARG B N 1
ATOM 2149 C CA . ARG B 1 11 ? 29.328 -11.797 2.748 1 39.19 11 ARG B CA 1
ATOM 2150 C C . ARG B 1 11 ? 28.125 -12.656 2.365 1 39.19 11 ARG B C 1
ATOM 2152 O O . ARG B 1 11 ? 28.266 -13.867 2.148 1 39.19 11 ARG B O 1
ATOM 2159 N N . PHE B 1 12 ? 27.031 -12.094 2.277 1 34.88 12 PHE B N 1
ATOM 2160 C CA . PHE B 1 12 ? 25.844 -12.82 1.839 1 34.88 12 PHE B CA 1
ATOM 2161 C C . PHE B 1 12 ? 26.016 -13.312 0.405 1 34.88 12 PHE B C 1
ATOM 2163 O O . PHE B 1 12 ? 25.734 -14.477 0.104 1 34.88 12 PHE B O 1
ATOM 2170 N N . ILE B 1 13 ? 26.578 -12.453 -0.39 1 35.5 13 ILE B N 1
ATOM 2171 C CA . ILE B 1 13 ? 26.844 -12.867 -1.764 1 35.5 13 ILE B CA 1
ATOM 2172 C C . ILE B 1 13 ? 28 -13.852 -1.792 1 35.5 13 ILE B C 1
ATOM 2174 O O . ILE B 1 13 ? 27.969 -14.852 -2.516 1 35.5 13 ILE B O 1
ATOM 2178 N N . LEU B 1 14 ? 28.969 -13.609 -0.961 1 38.81 14 LEU B N 1
ATOM 2179 C CA . LEU B 1 14 ? 30.125 -14.484 -0.918 1 38.81 14 LEU B CA 1
ATOM 2180 C C . LEU B 1 14 ? 29.766 -15.828 -0.291 1 38.81 14 LEU B C 1
ATOM 2182 O O . LEU B 1 14 ? 30.328 -16.859 -0.675 1 38.81 14 LEU B O 1
ATOM 2186 N N . SER B 1 15 ? 28.969 -15.852 0.704 1 34.16 15 SER B N 1
ATOM 2187 C CA . SER B 1 15 ? 28.625 -17.156 1.284 1 34.16 15 SER B CA 1
ATOM 2188 C C . SER B 1 15 ? 27.984 -18.062 0.254 1 34.16 15 SER B C 1
ATOM 2190 O O . SER B 1 15 ? 27.938 -19.281 0.44 1 34.16 15 SER B O 1
ATOM 2192 N N . PHE B 1 16 ? 27.359 -17.5 -0.696 1 32.62 16 PHE B N 1
ATOM 2193 C CA . PHE B 1 16 ? 26.844 -18.344 -1.776 1 32.62 16 PHE B CA 1
ATOM 2194 C C . PHE B 1 16 ? 28 -18.906 -2.602 1 32.62 16 PHE B C 1
ATOM 2196 O O . PHE B 1 16 ? 27.797 -19.844 -3.383 1 32.62 16 PHE B O 1
ATOM 2203 N N . HIS B 1 17 ? 29.141 -18.25 -2.484 1 33.16 17 HIS B N 1
ATOM 2204 C CA . HIS B 1 17 ? 30.281 -18.75 -3.232 1 33.16 17 HIS B CA 1
ATOM 2205 C C . HIS B 1 17 ? 30.859 -20.016 -2.588 1 33.16 17 HIS B C 1
ATOM 2207 O O . HIS B 1 17 ? 31.469 -20.844 -3.268 1 33.16 17 HIS B O 1
ATOM 2213 N N . SER B 1 18 ? 30.781 -20.141 -1.331 1 32.66 18 SER B N 1
ATOM 2214 C CA . SER B 1 18 ? 31.656 -21.172 -0.781 1 32.66 18 SER B CA 1
ATOM 2215 C C . SER B 1 18 ? 31.172 -22.578 -1.146 1 32.66 18 SER B C 1
ATOM 2217 O O . SER B 1 18 ? 31.953 -23.516 -1.219 1 32.66 18 SER B O 1
ATOM 2219 N N . ASN B 1 19 ? 29.891 -22.859 -1.018 1 31.72 19 ASN B N 1
ATOM 2220 C CA . ASN B 1 19 ? 29.688 -24.312 -0.967 1 31.72 19 ASN B CA 1
ATOM 2221 C C . ASN B 1 19 ? 29.797 -24.938 -2.354 1 31.72 19 ASN B C 1
ATOM 2223 O O . ASN B 1 19 ? 29.5 -26.125 -2.527 1 31.72 19 ASN B O 1
ATOM 2227 N N . HIS B 1 20 ? 29.547 -24.297 -3.559 1 32.19 20 HIS B N 1
ATOM 2228 C CA . HIS B 1 20 ? 29.453 -25.172 -4.719 1 32.19 20 HIS B CA 1
ATOM 2229 C C . HIS B 1 20 ? 30.844 -25.578 -5.223 1 32.19 20 HIS B C 1
ATOM 2231 O O . HIS B 1 20 ? 31.5 -24.797 -5.926 1 32.19 20 HIS B O 1
ATOM 2237 N N . SER B 1 21 ? 31.547 -26.359 -4.586 1 30.64 21 SER B N 1
ATOM 2238 C CA . SER B 1 21 ? 32.688 -27.109 -5.109 1 30.64 21 SER B CA 1
ATOM 2239 C C . SER B 1 21 ? 32.344 -27.75 -6.449 1 30.64 21 SER B C 1
ATOM 2241 O O . SER B 1 21 ? 33.156 -27.719 -7.379 1 30.64 21 SER B O 1
ATOM 2243 N N . GLN B 1 22 ? 31.359 -28.75 -6.504 1 28.98 22 GLN B N 1
ATOM 2244 C CA . GLN B 1 22 ? 31.359 -29.781 -7.531 1 28.98 22 GLN B CA 1
ATOM 2245 C C . GLN B 1 22 ? 30.781 -29.266 -8.844 1 28.98 22 GLN B C 1
ATOM 2247 O O . GLN B 1 22 ? 30.562 -30.047 -9.773 1 28.98 22 GLN B O 1
ATOM 2252 N N . ALA B 1 23 ? 30.109 -28.156 -8.984 1 34.16 23 ALA B N 1
ATOM 2253 C CA . ALA B 1 23 ? 29.469 -27.875 -10.266 1 34.16 23 ALA B CA 1
ATOM 2254 C C . ALA B 1 23 ? 30.5 -27.656 -11.359 1 34.16 23 ALA B C 1
ATOM 2256 O O . ALA B 1 23 ? 31.047 -26.562 -11.508 1 34.16 23 ALA B O 1
ATOM 2257 N N . ASP B 1 24 ? 31.391 -28.484 -11.703 1 31.8 24 ASP B N 1
ATOM 2258 C CA . ASP B 1 24 ? 32.344 -28.547 -12.805 1 31.8 24 ASP B CA 1
ATOM 2259 C C . ASP B 1 24 ? 31.656 -28.281 -14.148 1 31.8 24 ASP B C 1
ATOM 2261 O O . ASP B 1 24 ? 32.25 -27.688 -15.047 1 31.8 24 ASP B O 1
ATOM 2265 N N . LYS B 1 25 ? 30.578 -29.109 -14.609 1 37.38 25 LYS B N 1
ATOM 2266 C CA . LYS B 1 25 ? 30.281 -29.266 -16.031 1 37.38 25 LYS B CA 1
ATOM 2267 C C . LYS B 1 25 ? 29.484 -28.078 -16.547 1 37.38 25 LYS B C 1
ATOM 2269 O O . LYS B 1 25 ? 29.016 -28.094 -17.703 1 37.38 25 LYS B O 1
ATOM 2274 N N . LEU B 1 26 ? 28.719 -27.344 -15.734 1 35.66 26 LEU B N 1
ATOM 2275 C CA . LEU B 1 26 ? 27.922 -26.359 -16.438 1 35.66 26 LEU B CA 1
ATOM 2276 C C . LEU B 1 26 ? 28.781 -25.219 -16.953 1 35.66 26 LEU B C 1
ATOM 2278 O O . LEU B 1 26 ? 29.672 -24.75 -16.25 1 35.66 26 LEU B O 1
ATOM 2282 N N . PRO B 1 27 ? 28.797 -24.875 -18.266 1 38.28 27 PRO B N 1
ATOM 2283 C CA . PRO B 1 27 ? 29.656 -23.828 -18.844 1 38.28 27 PRO B CA 1
ATOM 2284 C C . PRO B 1 27 ? 29.688 -22.562 -18 1 38.28 27 PRO B C 1
ATOM 2286 O O . PRO B 1 27 ? 28.656 -22.047 -17.578 1 38.28 27 PRO B O 1
ATOM 2289 N N . THR B 1 28 ? 30.766 -22.266 -17.172 1 39.19 28 THR B N 1
ATOM 2290 C CA . THR B 1 28 ? 31.359 -21.328 -16.219 1 39.19 28 THR B CA 1
ATOM 2291 C C . THR B 1 28 ? 31.188 -19.891 -16.688 1 39.19 28 THR B C 1
ATOM 2293 O O . THR B 1 28 ? 31.094 -18.969 -15.867 1 39.19 28 THR B O 1
ATOM 2296 N N . PRO B 1 29 ? 31.188 -19.672 -18.047 1 41.06 29 PRO B N 1
ATOM 2297 C CA . PRO B 1 29 ? 31.312 -18.25 -18.406 1 41.06 29 PRO B CA 1
ATOM 2298 C C . PRO B 1 29 ? 30.047 -17.453 -18.078 1 41.06 29 PRO B C 1
ATOM 2300 O O . PRO B 1 29 ? 30.141 -16.281 -17.688 1 41.06 29 PRO B O 1
ATOM 2303 N N . SER B 1 30 ? 28.922 -18.094 -18.297 1 39.47 30 SER B N 1
ATOM 2304 C CA . SER B 1 30 ? 27.688 -17.328 -18.188 1 39.47 30 SER B CA 1
ATOM 2305 C C . SER B 1 30 ? 27.375 -17 -16.734 1 39.47 30 SER B C 1
ATOM 2307 O O . SER B 1 30 ? 26.906 -15.898 -16.422 1 39.47 30 SER B O 1
ATOM 2309 N N . LEU B 1 31 ? 27.656 -17.906 -15.852 1 41.84 31 LEU B N 1
ATOM 2310 C CA . LEU B 1 31 ? 27.469 -17.625 -14.43 1 41.84 31 LEU B CA 1
ATOM 2311 C C . LEU B 1 31 ? 28.516 -16.625 -13.938 1 41.84 31 LEU B C 1
ATOM 2313 O O . LEU B 1 31 ? 28.219 -15.781 -13.086 1 41.84 31 LEU B O 1
ATOM 2317 N N . LEU B 1 32 ? 29.703 -16.703 -14.484 1 42.47 32 LEU B N 1
ATOM 2318 C CA . LEU B 1 32 ? 30.75 -15.742 -14.156 1 42.47 32 LEU B CA 1
ATOM 2319 C C . LEU B 1 32 ? 30.344 -14.336 -14.594 1 42.47 32 LEU B C 1
ATOM 2321 O O . LEU B 1 32 ? 30.562 -13.367 -13.859 1 42.47 32 LEU B O 1
ATOM 2325 N N . ASN B 1 33 ? 29.703 -14.219 -15.703 1 45.59 33 ASN B N 1
ATOM 2326 C CA . ASN B 1 33 ? 29.219 -12.922 -16.172 1 45.59 33 ASN B CA 1
ATOM 2327 C C . ASN B 1 33 ? 28.094 -12.398 -15.297 1 45.59 33 ASN B C 1
ATOM 2329 O O . ASN B 1 33 ? 27.938 -11.188 -15.117 1 45.59 33 ASN B O 1
ATOM 2333 N N . PHE B 1 34 ? 27.422 -13.352 -14.828 1 44.06 34 PHE B N 1
ATOM 2334 C CA . PHE B 1 34 ? 26.359 -12.969 -13.914 1 44.06 34 PHE B CA 1
ATOM 2335 C C . PHE B 1 34 ? 26.922 -12.414 -12.617 1 44.06 34 PHE B C 1
ATOM 2337 O O . PHE B 1 34 ? 26.484 -11.375 -12.125 1 44.06 34 PHE B O 1
ATOM 2344 N N . PHE B 1 35 ? 27.938 -13.008 -12.125 1 47.53 35 PHE B N 1
ATOM 2345 C CA . PHE B 1 35 ? 28.578 -12.508 -10.914 1 47.53 35 PHE B CA 1
ATOM 2346 C C . PHE B 1 35 ? 29.328 -11.219 -11.195 1 47.53 35 PHE B C 1
ATOM 2348 O O . PHE B 1 35 ? 29.391 -10.328 -10.352 1 47.53 35 PHE B O 1
ATOM 2355 N N . GLU B 1 36 ? 29.875 -11.07 -12.305 1 45.91 36 GLU B N 1
ATOM 2356 C CA . GLU B 1 36 ? 30.469 -9.812 -12.727 1 45.91 36 GLU B CA 1
ATOM 2357 C C . GLU B 1 36 ? 29.422 -8.719 -12.875 1 45.91 36 GLU B C 1
ATOM 2359 O O . GLU B 1 36 ? 29.656 -7.566 -12.5 1 45.91 36 GLU B O 1
ATOM 2364 N N . PHE B 1 37 ? 28.344 -9.117 -13.258 1 43.25 37 PHE B N 1
ATOM 2365 C CA . PHE B 1 37 ? 27.234 -8.18 -13.367 1 43.25 37 PHE B CA 1
ATOM 2366 C C . PHE B 1 37 ? 26.766 -7.723 -11.992 1 43.25 37 PHE B C 1
ATOM 2368 O O . PHE B 1 37 ? 26.562 -6.527 -11.766 1 43.25 37 PHE B O 1
ATOM 2375 N N . ILE B 1 38 ? 26.719 -8.609 -11.141 1 46.19 38 ILE B N 1
ATOM 2376 C CA . ILE B 1 38 ? 26.406 -8.227 -9.766 1 46.19 38 ILE B CA 1
ATOM 2377 C C . ILE B 1 38 ? 27.5 -7.316 -9.211 1 46.19 38 ILE B C 1
ATOM 2379 O O . ILE B 1 38 ? 27.203 -6.332 -8.531 1 46.19 38 ILE B O 1
ATOM 2383 N N . SER B 1 39 ? 28.672 -7.645 -9.555 1 45.31 39 SER B N 1
ATOM 2384 C CA . SER B 1 39 ? 29.797 -6.793 -9.156 1 45.31 39 SER B CA 1
ATOM 2385 C C . SER B 1 39 ? 29.719 -5.426 -9.82 1 45.31 39 SER B C 1
ATOM 2387 O O . SER B 1 39 ? 30.016 -4.406 -9.195 1 45.31 39 SER B O 1
ATOM 2389 N N . HIS B 1 40 ? 29.266 -5.359 -10.977 1 44.69 40 HIS B N 1
ATOM 2390 C CA . HIS B 1 40 ? 29.078 -4.098 -11.68 1 44.69 40 HIS B CA 1
ATOM 2391 C C . HIS B 1 40 ? 27.906 -3.309 -11.109 1 44.69 40 HIS B C 1
ATOM 2393 O O . HIS B 1 40 ? 28 -2.088 -10.961 1 44.69 40 HIS B O 1
ATOM 2399 N N . ILE B 1 41 ? 27.016 -3.98 -10.891 1 43.31 41 ILE B N 1
ATOM 2400 C CA . ILE B 1 41 ? 25.906 -3.301 -10.227 1 43.31 41 ILE B CA 1
ATOM 2401 C C . ILE B 1 41 ? 26.375 -2.74 -8.883 1 43.31 41 ILE B C 1
ATOM 2403 O O . ILE B 1 41 ? 26.016 -1.62 -8.516 1 43.31 41 ILE B O 1
ATOM 2407 N N . GLU B 1 42 ? 27.172 -3.434 -8.266 1 43.12 42 GLU B N 1
ATOM 2408 C CA . GLU B 1 42 ? 27.797 -2.91 -7.059 1 43.12 42 GLU B CA 1
ATOM 2409 C C . GLU B 1 42 ? 28.625 -1.663 -7.359 1 43.12 42 GLU B C 1
ATOM 2411 O O . GLU B 1 42 ? 28.594 -0.692 -6.602 1 43.12 42 GLU B O 1
ATOM 2416 N N . GLN B 1 43 ? 29.328 -1.747 -8.383 1 42.03 43 GLN B N 1
ATOM 2417 C CA . GLN B 1 43 ? 30.125 -0.594 -8.805 1 42.03 43 GLN B CA 1
ATOM 2418 C C . GLN B 1 43 ? 29.219 0.552 -9.258 1 42.03 43 GLN B C 1
ATOM 2420 O O . GLN B 1 43 ? 29.484 1.717 -8.953 1 42.03 43 GLN B O 1
ATOM 2425 N N . ILE B 1 44 ? 28.297 0.239 -9.984 1 38.72 44 ILE B N 1
ATOM 2426 C CA . ILE B 1 44 ? 27.375 1.268 -10.422 1 38.72 44 ILE B CA 1
ATOM 2427 C C . ILE B 1 44 ? 26.641 1.857 -9.211 1 38.72 44 ILE B C 1
ATOM 2429 O O . ILE B 1 44 ? 26.438 3.07 -9.141 1 38.72 44 ILE B O 1
ATOM 2433 N N . LEU B 1 45 ? 26.328 0.958 -8.398 1 40.53 45 LEU B N 1
ATOM 2434 C CA . LEU B 1 45 ? 25.688 1.452 -7.191 1 40.53 45 LEU B CA 1
ATOM 2435 C C . LEU B 1 45 ? 26.672 2.203 -6.305 1 40.53 45 LEU B C 1
ATOM 2437 O O . LEU B 1 45 ? 26.266 3.055 -5.508 1 40.53 45 LEU B O 1
ATOM 2441 N N . SER B 1 46 ? 27.812 1.865 -6.43 1 38.78 46 SER B N 1
ATOM 2442 C CA . SER B 1 46 ? 28.844 2.586 -5.68 1 38.78 46 SER B CA 1
ATOM 2443 C C . SER B 1 46 ? 29.156 3.928 -6.328 1 38.78 46 SER B C 1
ATOM 2445 O O . SER B 1 46 ? 29.578 4.867 -5.648 1 38.78 46 SER B O 1
ATOM 2447 N N . THR B 1 47 ? 29.094 4.047 -7.605 1 36.03 47 THR B N 1
ATOM 2448 C CA . THR B 1 47 ? 29.5 5.273 -8.273 1 36.03 47 THR B CA 1
ATOM 2449 C C . THR B 1 47 ? 28.5 6.391 -8.031 1 36.03 47 THR B C 1
ATOM 2451 O O . THR B 1 47 ? 28.875 7.523 -7.723 1 36.03 47 THR B O 1
ATOM 2454 N N . PRO B 1 48 ? 27.312 6.211 -8.328 1 35.59 48 PRO B N 1
ATOM 2455 C CA . PRO B 1 48 ? 26.438 7.363 -8.078 1 35.59 48 PRO B CA 1
ATOM 2456 C C . PRO B 1 48 ? 26.344 7.719 -6.594 1 35.59 48 PRO B C 1
ATOM 2458 O O . PRO B 1 48 ? 25.938 8.828 -6.246 1 35.59 48 PRO B O 1
ATOM 2461 N N . PHE B 1 49 ? 26.703 6.926 -5.734 1 35.97 49 PHE B N 1
ATOM 2462 C CA . PHE B 1 49 ? 26.797 7.27 -4.32 1 35.97 49 PHE B CA 1
ATOM 2463 C C . PHE B 1 49 ? 27.891 8.305 -4.094 1 35.97 49 PHE B C 1
ATOM 2465 O O . PHE B 1 49 ? 27.75 9.195 -3.254 1 35.97 49 PHE B O 1
ATOM 2472 N N . ARG B 1 50 ? 28.984 8.258 -4.805 1 33.34 50 ARG B N 1
ATOM 2473 C CA . ARG B 1 50 ? 30.031 9.266 -4.691 1 33.34 50 ARG B CA 1
ATOM 2474 C C . ARG B 1 50 ? 29.578 10.594 -5.293 1 33.34 50 ARG B C 1
ATOM 2476 O O . ARG B 1 50 ? 29.938 11.656 -4.781 1 33.34 50 ARG B O 1
ATOM 2483 N N . LEU B 1 51 ? 28.875 10.617 -6.293 1 32.28 51 LEU B N 1
ATOM 2484 C CA . LEU B 1 51 ? 28.469 11.891 -6.879 1 32.28 51 LEU B CA 1
ATOM 2485 C C . LEU B 1 51 ? 27.438 12.594 -6.004 1 32.28 51 LEU B C 1
ATOM 2487 O O . LEU B 1 51 ? 27.453 13.82 -5.867 1 32.28 51 LEU B O 1
ATOM 2491 N N . ILE B 1 52 ? 26.562 11.883 -5.484 1 32.31 52 ILE B N 1
ATOM 2492 C CA . ILE B 1 52 ? 25.578 12.508 -4.609 1 32.31 52 ILE B CA 1
ATOM 2493 C C . ILE B 1 52 ? 26.266 12.992 -3.332 1 32.31 52 ILE B C 1
ATOM 2495 O O . ILE B 1 52 ? 25.953 14.086 -2.836 1 32.31 52 ILE B O 1
ATOM 2499 N N . CYS B 1 53 ? 27.234 12.297 -2.848 1 31.22 53 CYS B N 1
ATOM 2500 C CA . CYS B 1 53 ? 28 12.812 -1.722 1 31.22 53 CYS B CA 1
ATOM 2501 C C . CYS B 1 53 ? 28.812 14.039 -2.127 1 31.22 53 CYS B C 1
ATOM 2503 O O . CYS B 1 53 ? 29.062 14.922 -1.3 1 31.22 53 CYS B O 1
ATOM 2505 N N . LEU B 1 54 ? 29.281 14.078 -3.287 1 31.31 54 LEU B N 1
ATOM 2506 C CA . LEU B 1 54 ? 30.109 15.227 -3.664 1 31.31 54 LEU B CA 1
ATOM 2507 C C . LEU B 1 54 ? 29.266 16.484 -3.771 1 31.31 54 LEU B C 1
ATOM 2509 O O . LEU B 1 54 ? 29.734 17.594 -3.463 1 31.31 54 LEU B O 1
ATOM 2513 N N . ASN B 1 55 ? 28.109 16.375 -4.391 1 32.28 55 ASN B N 1
ATOM 2514 C CA . ASN B 1 55 ? 27.391 17.641 -4.562 1 32.28 55 ASN B CA 1
ATOM 2515 C C . ASN B 1 55 ? 26.859 18.172 -3.232 1 32.28 55 ASN B C 1
ATOM 2517 O O . ASN B 1 55 ? 26.188 19.203 -3.193 1 32.28 55 ASN B O 1
ATOM 2521 N N . LEU B 1 56 ? 26.766 17.391 -2.262 1 30.47 56 LEU B N 1
ATOM 2522 C CA . LEU B 1 56 ? 26.359 17.906 -0.962 1 30.47 56 LEU B CA 1
ATOM 2523 C C . LEU B 1 56 ? 27.438 18.844 -0.391 1 30.47 56 LEU B C 1
ATOM 2525 O O . LEU B 1 56 ? 27.281 19.375 0.71 1 30.47 56 LEU B O 1
ATOM 2529 N N . GLU B 1 57 ? 28.625 18.703 -0.895 1 31.12 57 GLU B N 1
ATOM 2530 C CA . GLU B 1 57 ? 29.578 19.672 -0.346 1 31.12 57 GLU B CA 1
ATOM 2531 C C . GLU B 1 57 ? 29.328 21.078 -0.895 1 31.12 57 GLU B C 1
ATOM 2533 O O . GLU B 1 57 ? 29.641 21.359 -2.057 1 31.12 57 GLU B O 1
ATOM 2538 N N . GLY B 1 58 ? 28.188 21.703 -0.667 1 30.61 58 GLY B N 1
ATOM 2539 C CA . GLY B 1 58 ? 28.125 23.141 -0.935 1 30.61 58 GLY B CA 1
ATOM 2540 C C . GLY B 1 58 ? 29.359 23.891 -0.474 1 30.61 58 GLY B C 1
ATOM 2541 O O . GLY B 1 58 ? 30.141 23.375 0.315 1 30.61 58 GLY B O 1
ATOM 2542 N N . PRO B 1 59 ? 29.734 24.922 -1.139 1 32.28 59 PRO B N 1
ATOM 2543 C CA . PRO B 1 59 ? 30.922 25.703 -0.809 1 32.28 59 PRO B CA 1
ATOM 2544 C C . PRO B 1 59 ? 31 26.078 0.669 1 32.28 59 PRO B C 1
ATOM 2546 O O . PRO B 1 59 ? 29.953 26.172 1.337 1 32.28 59 PRO B O 1
ATOM 2549 N N . PRO B 1 60 ? 32.156 25.969 1.319 1 33.03 60 PRO B N 1
ATOM 2550 C CA . PRO B 1 60 ? 32.469 26.406 2.688 1 33.03 60 PRO B CA 1
ATOM 2551 C C . PRO B 1 60 ? 32.062 27.859 2.941 1 33.03 60 PRO B C 1
ATOM 2553 O O . PRO B 1 60 ? 32.656 28.781 2.357 1 33.03 60 PRO B O 1
ATOM 2556 N N . SER B 1 61 ? 30.938 28.422 2.684 1 28.34 61 SER B N 1
ATOM 2557 C CA . SER B 1 61 ? 30.844 29.828 3.029 1 28.34 61 SER B CA 1
ATOM 2558 C C . SER B 1 61 ? 31.391 30.109 4.426 1 28.34 61 SER B C 1
ATOM 2560 O O . SER B 1 61 ? 31.203 29.297 5.344 1 28.34 61 SER B O 1
ATOM 2562 N N . ASP B 1 62 ? 32.344 31.062 4.672 1 29.11 62 ASP B N 1
ATOM 2563 C CA . ASP B 1 62 ? 33.188 31.594 5.742 1 29.11 62 ASP B CA 1
ATOM 2564 C C . ASP B 1 62 ? 32.438 31.609 7.074 1 29.11 62 ASP B C 1
ATOM 2566 O O . ASP B 1 62 ? 32.938 31.125 8.086 1 29.11 62 ASP B O 1
ATOM 2570 N N . THR B 1 63 ? 31.891 32.969 7.551 1 29.22 63 THR B N 1
ATOM 2571 C CA . THR B 1 63 ? 31.984 33.719 8.797 1 29.22 63 THR B CA 1
ATOM 2572 C C . THR B 1 63 ? 31.094 33.094 9.867 1 29.22 63 THR B C 1
ATOM 2574 O O . THR B 1 63 ? 31.203 33.438 11.055 1 29.22 63 THR B O 1
ATOM 2577 N N . MET B 1 64 ? 29.719 33.156 9.711 1 29.73 64 MET B N 1
ATOM 2578 C CA . MET B 1 64 ? 28.953 33.188 10.953 1 29.73 64 MET B CA 1
ATOM 2579 C C . MET B 1 64 ? 29.234 31.953 11.805 1 29.73 64 MET B C 1
ATOM 2581 O O . MET B 1 64 ? 29.047 30.828 11.352 1 29.73 64 MET B O 1
ATOM 2585 N N . LYS B 1 65 ? 30.188 31.938 12.758 1 34.19 65 LYS B N 1
ATOM 2586 C CA . LYS B 1 65 ? 30.5 31.062 13.883 1 34.19 65 LYS B CA 1
ATOM 2587 C C . LYS B 1 65 ? 29.266 30.297 14.336 1 34.19 65 LYS B C 1
ATOM 2589 O O . LYS B 1 65 ? 28.5 30.766 15.188 1 34.19 65 LYS B O 1
ATOM 2594 N N . ALA B 1 66 ? 28.375 29.891 13.461 1 32.09 66 ALA B N 1
ATOM 2595 C CA . ALA B 1 66 ? 27.297 29.172 14.117 1 32.09 66 ALA B CA 1
ATOM 2596 C C . ALA B 1 66 ? 27.844 28.141 15.094 1 32.09 66 ALA B C 1
ATOM 2598 O O . ALA B 1 66 ? 28.844 27.484 14.82 1 32.09 66 ALA B O 1
ATOM 2599 N N . LYS B 1 67 ? 27.609 28.391 16.391 1 34.62 67 LYS B N 1
ATOM 2600 C CA . LYS B 1 67 ? 27.906 27.531 17.531 1 34.62 67 LYS B CA 1
ATOM 2601 C C . LYS B 1 67 ? 28 26.062 17.109 1 34.62 67 LYS B C 1
ATOM 2603 O O . LYS B 1 67 ? 27.312 25.641 16.172 1 34.62 67 LYS B O 1
ATOM 2608 N N . PRO B 1 68 ? 29.031 25.312 17.453 1 35.56 68 PRO B N 1
ATOM 2609 C CA . PRO B 1 68 ? 29.156 23.875 17.219 1 35.56 68 PRO B CA 1
ATOM 2610 C C . PRO B 1 68 ? 27.812 23.156 17.281 1 35.56 68 PRO B C 1
ATOM 2612 O O . PRO B 1 68 ? 27.094 23.266 18.266 1 35.56 68 PRO B O 1
ATOM 2615 N N . ALA B 1 69 ? 27.047 23.25 16.25 1 35.69 69 ALA B N 1
ATOM 2616 C CA . ALA B 1 69 ? 25.734 22.578 16.266 1 35.69 69 ALA B CA 1
ATOM 2617 C C . ALA B 1 69 ? 25.766 21.344 17.141 1 35.69 69 ALA B C 1
ATOM 2619 O O . ALA B 1 69 ? 26.562 20.438 16.906 1 35.69 69 ALA B O 1
ATOM 2620 N N . THR B 1 70 ? 25.656 21.391 18.438 1 36.41 70 THR B N 1
ATOM 2621 C CA . THR B 1 70 ? 25.328 20.266 19.297 1 36.41 70 THR B CA 1
ATOM 2622 C C . THR B 1 70 ? 24.703 19.125 18.5 1 36.41 70 THR B C 1
ATOM 2624 O O . THR B 1 70 ? 23.75 19.344 17.75 1 36.41 70 THR B O 1
ATOM 2627 N N . ARG B 1 71 ? 25.438 18.188 18 1 40.84 71 ARG B N 1
ATOM 2628 C CA . ARG B 1 71 ? 24.969 16.922 17.453 1 40.84 71 ARG B CA 1
ATOM 2629 C C . ARG B 1 71 ? 23.578 16.578 17.969 1 40.84 71 ARG B C 1
ATOM 2631 O O . ARG B 1 71 ? 23.438 16.016 19.062 1 40.84 71 ARG B O 1
ATOM 2638 N N . THR B 1 72 ? 22.656 17.484 18.156 1 48.94 72 THR B N 1
ATOM 2639 C CA . THR B 1 72 ? 21.312 17.188 18.641 1 48.94 72 THR B CA 1
ATOM 2640 C C . THR B 1 72 ? 20.828 15.836 18.125 1 48.94 72 THR B C 1
ATOM 2642 O O . THR B 1 72 ? 20.859 15.57 16.922 1 48.94 72 THR B O 1
ATOM 2645 N N . GLU B 1 73 ? 20.984 14.758 18.875 1 60.84 73 GLU B N 1
ATOM 2646 C CA . GLU B 1 73 ? 20.625 13.344 18.812 1 60.84 73 GLU B CA 1
ATOM 2647 C C . GLU B 1 73 ? 19.312 13.148 18.062 1 60.84 73 GLU B C 1
ATOM 2649 O O . GLU B 1 73 ? 18.281 13.734 18.438 1 60.84 73 GLU B O 1
ATOM 2654 N N . ALA B 1 74 ? 19.422 12.914 16.828 1 70.25 74 ALA B N 1
ATOM 2655 C CA . ALA B 1 74 ? 18.25 12.641 16.016 1 70.25 74 ALA B CA 1
ATOM 2656 C C . ALA B 1 74 ? 17.328 11.633 16.703 1 70.25 74 ALA B C 1
ATOM 2658 O O . ALA B 1 74 ? 17.797 10.617 17.219 1 70.25 74 ALA B O 1
ATOM 2659 N N . MET B 1 75 ? 16.172 12.109 17.125 1 80.94 75 MET B N 1
ATOM 2660 C CA . MET B 1 75 ? 15.164 11.234 17.719 1 80.94 75 MET B CA 1
ATOM 2661 C C . MET B 1 75 ? 14.055 10.93 16.719 1 80.94 75 MET B C 1
ATOM 2663 O O . MET B 1 75 ? 13.852 11.672 15.758 1 80.94 75 MET B O 1
ATOM 2667 N N . MET B 1 76 ? 13.625 9.75 16.828 1 84.5 76 MET B N 1
ATOM 2668 C CA . MET B 1 76 ? 12.438 9.328 16.094 1 84.5 76 MET B CA 1
ATOM 2669 C C . MET B 1 76 ? 11.289 9.031 17.062 1 84.5 76 MET B C 1
ATOM 2671 O O . MET B 1 76 ? 11.344 8.055 17.812 1 84.5 76 MET B O 1
ATOM 2675 N N . GLU B 1 77 ? 10.367 9.938 16.969 1 85.31 77 GLU B N 1
ATOM 2676 C CA . GLU B 1 77 ? 9.211 9.766 17.828 1 85.31 77 GLU B CA 1
ATOM 2677 C C . GLU B 1 77 ? 7.945 9.508 17.016 1 85.31 77 GLU B C 1
ATOM 2679 O O . GLU B 1 77 ? 7.773 10.062 15.938 1 85.31 77 GLU B O 1
ATOM 2684 N N . ILE B 1 78 ? 7.184 8.555 17.578 1 86.06 78 ILE B N 1
ATOM 2685 C CA . ILE B 1 78 ? 5.871 8.289 17 1 86.06 78 ILE B CA 1
ATOM 2686 C C . ILE B 1 78 ? 4.824 8.227 18.094 1 86.06 78 ILE B C 1
ATOM 2688 O O . ILE B 1 78 ? 5.078 7.688 19.172 1 86.06 78 ILE B O 1
ATOM 2692 N N . SER B 1 79 ? 3.695 8.82 17.844 1 89.12 79 SER B N 1
ATOM 2693 C CA . SER B 1 79 ? 2.621 8.734 18.828 1 89.12 79 SER B CA 1
ATOM 2694 C C . SER B 1 79 ? 1.907 7.387 18.75 1 89.12 79 SER B C 1
ATOM 2696 O O . SER B 1 79 ? 1.943 6.715 17.719 1 89.12 79 SER B O 1
ATOM 2698 N N . MET B 1 80 ? 1.275 6.984 19.781 1 91.38 80 MET B N 1
ATOM 2699 C CA . MET B 1 80 ? 0.541 5.723 19.828 1 91.38 80 MET B CA 1
ATOM 2700 C C . MET B 1 80 ? -0.574 5.715 18.781 1 91.38 80 MET B C 1
ATOM 2702 O O . MET B 1 80 ? -0.798 4.703 18.109 1 91.38 80 MET B O 1
ATOM 2706 N N . ARG B 1 81 ? -1.277 6.805 18.641 1 92.56 81 ARG B N 1
ATOM 2707 C CA . ARG B 1 81 ? -2.35 6.859 17.656 1 92.56 81 ARG B CA 1
ATOM 2708 C C . ARG B 1 81 ? -1.795 6.77 16.234 1 92.56 81 ARG B C 1
ATOM 2710 O O . ARG B 1 81 ? -2.408 6.152 15.359 1 92.56 81 ARG B O 1
ATOM 2717 N N . ASP B 1 82 ? -0.653 7.355 16.094 1 90.56 82 ASP B N 1
ATOM 2718 C CA . ASP B 1 82 ? 0.025 7.227 14.805 1 90.56 82 ASP B CA 1
ATOM 2719 C C . ASP B 1 82 ? 0.391 5.77 14.523 1 90.56 82 ASP B C 1
ATOM 2721 O O . ASP B 1 82 ? 0.175 5.273 13.414 1 90.56 82 ASP B O 1
ATOM 2725 N N . LEU B 1 83 ? 0.921 5.172 15.5 1 89.25 83 LEU B N 1
ATOM 2726 C CA . LEU B 1 83 ? 1.361 3.789 15.344 1 89.25 83 LEU B CA 1
ATOM 2727 C C . LEU B 1 83 ? 0.187 2.879 15.008 1 89.25 83 LEU B C 1
ATOM 2729 O O . LEU B 1 83 ? 0.286 2.043 14.102 1 89.25 83 LEU B O 1
ATOM 2733 N N . LEU B 1 84 ? -0.857 3.086 15.656 1 93.19 84 LEU B N 1
ATOM 2734 C CA . LEU B 1 84 ? -2.016 2.229 15.43 1 93.19 84 LEU B CA 1
ATOM 2735 C C . LEU B 1 84 ? -2.648 2.521 14.07 1 93.19 84 LEU B C 1
ATOM 2737 O O . LEU B 1 84 ? -3.176 1.615 13.422 1 93.19 84 LEU B O 1
ATOM 2741 N N . THR B 1 85 ? -2.594 3.742 13.703 1 93.81 85 THR B N 1
ATOM 2742 C CA . THR B 1 85 ? -3.086 4.086 12.367 1 93.81 85 THR B CA 1
ATOM 2743 C C . THR B 1 85 ? -2.223 3.443 11.289 1 93.81 85 THR B C 1
ATOM 2745 O O . THR B 1 85 ? -2.74 2.947 10.289 1 93.81 85 THR B O 1
ATOM 2748 N N . VAL B 1 86 ? -0.939 3.428 11.516 1 90.69 86 VAL B N 1
ATOM 2749 C CA . VAL B 1 86 ? -0.011 2.801 10.586 1 90.69 86 VAL B CA 1
ATOM 2750 C C . VAL B 1 86 ? -0.253 1.293 10.547 1 90.69 86 VAL B C 1
ATOM 2752 O O . VAL B 1 86 ? -0.257 0.684 9.477 1 90.69 86 VAL B O 1
ATOM 2755 N N . LEU B 1 87 ? -0.389 0.758 11.664 1 93.19 87 LEU B N 1
ATOM 2756 C CA . LEU B 1 87 ? -0.664 -0.673 11.727 1 93.19 87 LEU B CA 1
ATOM 2757 C C . LEU B 1 87 ? -1.941 -1.016 10.969 1 93.19 87 LEU B C 1
ATOM 2759 O O . LEU B 1 87 ? -1.977 -1.988 10.211 1 93.19 87 LEU B O 1
ATOM 2763 N N . HIS B 1 88 ? -2.938 -0.224 11.133 1 95.88 88 HIS B N 1
ATOM 2764 C CA . HIS B 1 88 ? -4.199 -0.409 10.43 1 95.88 88 HIS B CA 1
ATOM 2765 C C . HIS B 1 88 ? -4 -0.328 8.914 1 95.88 88 HIS B C 1
ATOM 2767 O O . HIS B 1 88 ? -4.383 -1.244 8.188 1 95.88 88 HIS B O 1
ATOM 2773 N N . GLY B 1 89 ? -3.424 0.693 8.516 1 93.88 89 GLY B N 1
ATOM 2774 C CA . GLY B 1 89 ? -3.316 0.956 7.086 1 93.88 89 GLY B CA 1
ATOM 2775 C C . GLY B 1 89 ? -2.182 0.199 6.422 1 93.88 89 GLY B C 1
ATOM 2776 O O . GLY B 1 89 ? -2.406 -0.578 5.492 1 93.88 89 GLY B O 1
ATOM 2777 N N . MET B 1 90 ? -1.01 0.339 6.895 1 91 90 MET B N 1
ATOM 2778 C CA . MET B 1 90 ? 0.178 -0.228 6.262 1 91 90 MET B CA 1
ATOM 2779 C C . MET B 1 90 ? 0.417 -1.658 6.734 1 91 90 MET B C 1
ATOM 2781 O O . MET B 1 90 ? 1.079 -2.441 6.051 1 91 90 MET B O 1
ATOM 2785 N N . GLY B 1 91 ? -0.032 -1.946 7.879 1 94.06 91 GLY B N 1
ATOM 2786 C CA . GLY B 1 91 ? 0.088 -3.307 8.383 1 94.06 91 GLY B CA 1
ATOM 2787 C C . GLY B 1 91 ? -1.003 -4.23 7.867 1 94.06 91 GLY B C 1
ATOM 2788 O O . GLY B 1 91 ? -0.807 -4.945 6.883 1 94.06 91 GLY B O 1
ATOM 2789 N N . PHE B 1 92 ? -2.129 -4.051 8.414 1 96.81 92 PHE B N 1
ATOM 2790 C CA . PHE B 1 92 ? -3.225 -4.953 8.086 1 96.81 92 PHE B CA 1
ATOM 2791 C C . PHE B 1 92 ? -3.717 -4.703 6.66 1 96.81 92 PHE B C 1
ATOM 2793 O O . PHE B 1 92 ? -3.803 -5.637 5.859 1 96.81 92 PHE B O 1
ATOM 2800 N N . GLY B 1 93 ? -3.965 -3.51 6.363 1 96.31 93 GLY B N 1
ATOM 2801 C CA . GLY B 1 93 ? -4.52 -3.176 5.059 1 96.31 93 GLY B CA 1
ATOM 2802 C C . GLY B 1 93 ? -3.568 -3.469 3.914 1 96.31 93 GLY B C 1
ATOM 2803 O O . GLY B 1 93 ? -3.951 -4.105 2.93 1 96.31 93 GLY B O 1
ATOM 2804 N N . ALA B 1 94 ? -2.396 -3.033 4.004 1 94.44 94 ALA B N 1
ATOM 2805 C CA . ALA B 1 94 ? -1.424 -3.211 2.932 1 94.44 94 ALA B CA 1
ATOM 2806 C C . ALA B 1 94 ? -1.086 -4.688 2.736 1 94.44 94 ALA B C 1
ATOM 2808 O O . ALA B 1 94 ? -0.958 -5.156 1.604 1 94.44 94 ALA B O 1
ATOM 2809 N N . LEU B 1 95 ? -0.905 -5.352 3.814 1 94.25 95 LEU B N 1
ATOM 2810 C CA . LEU B 1 95 ? -0.626 -6.781 3.707 1 94.25 95 LEU B CA 1
ATOM 2811 C C . LEU B 1 95 ? -1.786 -7.512 3.039 1 94.25 95 LEU B C 1
ATOM 2813 O O . LEU B 1 95 ? -1.571 -8.43 2.242 1 94.25 95 LEU B O 1
ATOM 2817 N N . PHE B 1 96 ? -2.977 -7.113 3.412 1 97.19 96 PHE B N 1
ATOM 2818 C CA . PHE B 1 96 ? -4.156 -7.672 2.764 1 97.19 96 PHE B CA 1
ATOM 2819 C C . PHE B 1 96 ? -4.141 -7.387 1.267 1 97.19 96 PHE B C 1
ATOM 2821 O O . PHE B 1 96 ? -4.383 -8.281 0.456 1 97.19 96 PHE B O 1
ATOM 2828 N N . MET B 1 97 ? -3.785 -6.215 0.936 1 95.62 97 MET B N 1
ATOM 2829 C CA . MET B 1 97 ? -3.742 -5.824 -0.471 1 95.62 97 MET B CA 1
ATOM 2830 C C . MET B 1 97 ? -2.629 -6.562 -1.207 1 95.62 97 MET B C 1
ATOM 2832 O O . MET B 1 97 ? -2.805 -6.973 -2.355 1 95.62 97 MET B O 1
ATOM 2836 N N . LEU B 1 98 ? -1.549 -6.766 -0.535 1 93.88 98 LEU B N 1
ATOM 2837 C CA . LEU B 1 98 ? -0.398 -7.438 -1.125 1 93.88 98 LEU B CA 1
ATOM 2838 C C . LEU B 1 98 ? -0.746 -8.875 -1.51 1 93.88 98 LEU B C 1
ATOM 2840 O O . LEU B 1 98 ? -0.182 -9.422 -2.461 1 93.88 98 LEU B O 1
ATOM 2844 N N . ALA B 1 99 ? -1.642 -9.344 -0.902 1 95.06 99 ALA B N 1
ATOM 2845 C CA . ALA B 1 99 ? -1.958 -10.758 -1.073 1 95.06 99 ALA B CA 1
ATOM 2846 C C . ALA B 1 99 ? -2.857 -10.977 -2.287 1 95.06 99 ALA B C 1
ATOM 2848 O O . ALA B 1 99 ? -3.014 -12.109 -2.756 1 95.06 99 ALA B O 1
ATOM 2849 N N . PHE B 1 100 ? -3.402 -9.969 -2.893 1 94.56 100 PHE B N 1
ATOM 2850 C CA . PHE B 1 100 ? -4.426 -10.133 -3.918 1 94.56 100 PHE B CA 1
ATOM 2851 C C . PHE B 1 100 ? -3.82 -10.688 -5.199 1 94.56 100 PHE B C 1
ATOM 2853 O O . PHE B 1 100 ? -4.434 -11.531 -5.867 1 94.56 100 PHE B O 1
ATOM 2860 N N . SER B 1 101 ? -2.689 -10.195 -5.535 1 90.5 101 SER B N 1
ATOM 2861 C CA . SER B 1 101 ? -2.117 -10.664 -6.789 1 90.5 101 SER B CA 1
ATOM 2862 C C . SER B 1 101 ? -1.825 -12.164 -6.734 1 90.5 101 SER B C 1
ATOM 2864 O O . SER B 1 101 ? -2.014 -12.875 -7.723 1 90.5 101 SER B O 1
ATOM 2866 N N . GLY B 1 102 ? -1.407 -12.617 -5.594 1 89.25 102 GLY B N 1
ATOM 2867 C CA . GLY B 1 102 ? -1.217 -14.047 -5.418 1 89.25 102 GLY B CA 1
ATOM 2868 C C . GLY B 1 102 ? -2.508 -14.844 -5.52 1 89.25 102 GLY B C 1
ATOM 2869 O O . GLY B 1 102 ? -2.549 -15.891 -6.16 1 89.25 102 GLY B O 1
ATOM 2870 N N . ALA B 1 103 ? -3.482 -14.352 -4.922 1 90.81 103 ALA B N 1
ATOM 2871 C CA . ALA B 1 103 ? -4.781 -15.023 -4.98 1 90.81 103 ALA B CA 1
ATOM 2872 C C . ALA B 1 103 ? -5.32 -15.047 -6.406 1 90.81 103 ALA B C 1
ATOM 2874 O O . ALA B 1 103 ? -5.781 -16.094 -6.879 1 90.81 103 ALA B O 1
ATOM 2875 N N . ILE B 1 104 ? -5.199 -13.961 -7.066 1 86.38 104 ILE B N 1
ATOM 2876 C CA . ILE B 1 104 ? -5.711 -13.852 -8.43 1 86.38 104 ILE B CA 1
ATOM 2877 C C . ILE B 1 104 ? -4.906 -14.75 -9.352 1 86.38 104 ILE B C 1
ATOM 2879 O O . ILE B 1 104 ? -5.473 -15.445 -10.203 1 86.38 104 ILE B O 1
ATOM 2883 N N . ALA B 1 105 ? -3.633 -14.781 -9.18 1 83.25 105 ALA B N 1
ATOM 2884 C CA . ALA B 1 105 ? -2.779 -15.656 -9.984 1 83.25 105 ALA B CA 1
ATOM 2885 C C . ALA B 1 105 ? -3.15 -17.125 -9.773 1 83.25 105 ALA B C 1
ATOM 2887 O O . ALA B 1 105 ? -3.225 -17.891 -10.742 1 83.25 105 ALA B O 1
ATOM 2888 N N . GLU B 1 106 ? -3.383 -17.438 -8.586 1 83.69 106 GLU B N 1
ATOM 2889 C CA . GLU B 1 106 ? -3.723 -18.812 -8.289 1 83.69 106 GLU B CA 1
ATOM 2890 C C . GLU B 1 106 ? -5.078 -19.188 -8.875 1 83.69 106 GLU B C 1
ATOM 2892 O O . GLU B 1 106 ? -5.23 -20.266 -9.461 1 83.69 106 GLU B O 1
ATOM 2897 N N . PHE B 1 107 ? -6.004 -18.391 -8.797 1 81.88 107 PHE B N 1
ATOM 2898 C CA . PHE B 1 107 ? -7.328 -18.688 -9.328 1 81.88 107 PHE B CA 1
ATOM 2899 C C . PHE B 1 107 ? -7.305 -18.703 -10.852 1 81.88 107 PHE B C 1
ATOM 2901 O O . PHE B 1 107 ? -8.023 -19.484 -11.477 1 81.88 107 PHE B O 1
ATOM 2908 N N . TYR B 1 108 ? -6.559 -17.828 -11.375 1 76.94 108 TYR B N 1
ATOM 2909 C CA . TYR B 1 108 ? -6.41 -17.828 -12.828 1 76.94 108 TYR B CA 1
ATOM 2910 C C . TYR B 1 108 ? -5.77 -19.125 -13.312 1 76.94 108 TYR B C 1
ATOM 2912 O O . TYR B 1 108 ? -6.191 -19.688 -14.328 1 76.94 108 TYR B O 1
ATOM 2920 N N . ARG B 1 109 ? -4.871 -19.531 -12.633 1 76.25 109 ARG B N 1
ATOM 2921 C CA . ARG B 1 109 ? -4.199 -20.781 -12.992 1 76.25 109 ARG B CA 1
ATOM 2922 C C . ARG B 1 109 ? -5.16 -21.953 -12.922 1 76.25 109 ARG B C 1
ATOM 2924 O O . ARG B 1 109 ? -5.117 -22.844 -13.773 1 76.25 109 ARG B O 1
ATOM 2931 N N . MET B 1 110 ? -5.922 -21.938 -11.977 1 74.62 110 MET B N 1
ATOM 2932 C CA . MET B 1 110 ? -6.879 -23.031 -11.812 1 74.62 110 MET B CA 1
ATOM 2933 C C . MET B 1 110 ? -7.922 -23.016 -12.922 1 74.62 110 MET B C 1
ATOM 2935 O O . MET B 1 110 ? -8.555 -24.031 -13.195 1 74.62 110 MET B O 1
ATOM 2939 N N . SER B 1 111 ? -8.008 -21.859 -13.523 1 71.19 111 SER B N 1
ATOM 2940 C CA . SER B 1 111 ? -9 -21.719 -14.586 1 71.19 111 SER B CA 1
ATOM 2941 C C . SER B 1 111 ? -8.391 -21.984 -15.953 1 71.19 111 SER B C 1
ATOM 2943 O O . SER B 1 111 ? -9.109 -22.062 -16.953 1 71.19 111 SER B O 1
ATOM 2945 N N . ALA B 1 112 ? -7.117 -22.047 -15.961 1 68.69 112 ALA B N 1
ATOM 2946 C CA . ALA B 1 112 ? -6.445 -22.203 -17.25 1 68.69 112 ALA B CA 1
ATOM 2947 C C . ALA B 1 112 ? -6.703 -23.594 -17.844 1 68.69 112 ALA B C 1
ATOM 2949 O O . ALA B 1 112 ? -6.816 -24.578 -17.094 1 68.69 112 ALA B O 1
ATOM 2950 N N . PRO B 1 113 ? -6.965 -23.5 -19.188 1 61.38 113 PRO B N 1
ATOM 2951 C CA . PRO B 1 113 ? -7.109 -24.812 -19.828 1 61.38 113 PRO B CA 1
ATOM 2952 C C . PRO B 1 113 ? -5.918 -25.734 -19.578 1 61.38 113 PRO B C 1
ATOM 2954 O O . PRO B 1 113 ? -4.766 -25.297 -19.672 1 61.38 113 PRO B O 1
ATOM 2957 N N . GLY B 1 114 ? -6.137 -26.938 -19.109 1 60.12 114 GLY B N 1
ATOM 2958 C CA . GLY B 1 114 ? -5.086 -27.906 -18.859 1 60.12 114 GLY B CA 1
ATOM 2959 C C . GLY B 1 114 ? -4.648 -27.969 -17.422 1 60.12 114 GLY B C 1
ATOM 2960 O O . GLY B 1 114 ? -3.762 -28.75 -17.062 1 60.12 114 GLY B O 1
ATOM 2961 N N . ALA B 1 115 ? -5.113 -27.062 -16.75 1 61.34 115 ALA B N 1
ATOM 2962 C CA . ALA B 1 115 ? -4.816 -27.109 -15.32 1 61.34 115 ALA B CA 1
ATOM 2963 C C . ALA B 1 115 ? -5.266 -28.438 -14.719 1 61.34 115 ALA B C 1
ATOM 2965 O O . ALA B 1 115 ? -6.262 -29.016 -15.156 1 61.34 115 ALA B O 1
ATOM 2966 N N . PRO B 1 116 ? -4.207 -28.844 -13.922 1 60.53 116 PRO B N 1
ATOM 2967 C CA . PRO B 1 116 ? -4.691 -30.078 -13.297 1 60.53 116 PRO B CA 1
ATOM 2968 C C . PRO B 1 116 ? -6.051 -29.906 -12.633 1 60.53 116 PRO B C 1
ATOM 2970 O O . PRO B 1 116 ? -6.344 -28.828 -12.078 1 60.53 116 PRO B O 1
ATOM 2973 N N . ALA B 1 117 ? -6.82 -30.812 -12.867 1 61.03 117 ALA B N 1
ATOM 2974 C CA . ALA B 1 117 ? -8.211 -30.781 -12.422 1 61.03 117 ALA B CA 1
ATOM 2975 C C . ALA B 1 117 ? -8.297 -30.641 -10.906 1 61.03 117 ALA B C 1
ATOM 2977 O O . ALA B 1 117 ? -9.234 -30.016 -10.391 1 61.03 117 ALA B O 1
ATOM 2978 N N . VAL B 1 118 ? -7.32 -31.266 -10.266 1 62.75 118 VAL B N 1
ATOM 2979 C CA . VAL B 1 118 ? -7.438 -31.266 -8.812 1 62.75 118 VAL B CA 1
ATOM 2980 C C . VAL B 1 118 ? -6.102 -30.875 -8.188 1 62.75 118 VAL B C 1
ATOM 2982 O O . VAL B 1 118 ? -5.07 -31.484 -8.461 1 62.75 118 VAL B O 1
ATOM 2985 N N . PRO B 1 119 ? -6.184 -29.828 -7.391 1 70.75 119 PRO B N 1
ATOM 2986 C CA . PRO B 1 119 ? -4.961 -29.5 -6.66 1 70.75 119 PRO B CA 1
ATOM 2987 C C . PRO B 1 119 ? -4.531 -30.578 -5.684 1 70.75 119 PRO B C 1
ATOM 2989 O O . PRO B 1 119 ? -5.379 -31.281 -5.121 1 70.75 119 PRO B O 1
ATOM 2992 N N . THR B 1 120 ? -3.279 -30.75 -5.578 1 77.38 120 THR B N 1
ATOM 2993 C CA . THR B 1 120 ? -2.773 -31.672 -4.562 1 77.38 120 THR B CA 1
ATOM 2994 C C . THR B 1 120 ? -3.213 -31.234 -3.17 1 77.38 120 THR B C 1
ATOM 2996 O O . THR B 1 120 ? -3.539 -30.062 -2.955 1 77.38 120 THR B O 1
ATOM 2999 N N . PRO B 1 121 ? -3.361 -32.188 -2.27 1 81.38 121 PRO B N 1
ATOM 3000 C CA . PRO B 1 121 ? -3.75 -31.812 -0.902 1 81.38 121 PRO B CA 1
ATOM 3001 C C . PRO B 1 121 ? -2.852 -30.75 -0.295 1 81.38 121 PRO B C 1
ATOM 3003 O O . PRO B 1 121 ? -3.326 -29.891 0.457 1 81.38 121 PRO B O 1
ATOM 3006 N N . ARG B 1 122 ? -1.627 -30.781 -0.6 1 83 122 ARG B N 1
ATOM 3007 C CA . ARG B 1 122 ? -0.694 -29.781 -0.093 1 83 122 ARG B CA 1
ATOM 3008 C C . ARG B 1 122 ? -1 -28.391 -0.674 1 83 122 ARG B C 1
ATOM 3010 O O . ARG B 1 122 ? -1.003 -27.406 0.05 1 83 122 ARG B O 1
ATOM 3017 N N . GLU B 1 123 ? -1.238 -28.391 -1.935 1 80.94 123 GLU B N 1
ATOM 3018 C CA . GLU B 1 123 ? -1.576 -27.125 -2.598 1 80.94 123 GLU B CA 1
ATOM 3019 C C . GLU B 1 123 ? -2.873 -26.547 -2.045 1 80.94 123 GLU B C 1
ATOM 3021 O O . GLU B 1 123 ? -2.979 -25.328 -1.847 1 80.94 123 GLU B O 1
ATOM 3026 N N . HIS B 1 124 ? -3.773 -27.438 -1.811 1 84.31 124 HIS B N 1
ATOM 3027 C CA . HIS B 1 124 ? -5.055 -27.016 -1.261 1 84.31 124 HIS B CA 1
ATOM 3028 C C . HIS B 1 124 ? -4.883 -26.422 0.135 1 84.31 124 HIS B C 1
ATOM 3030 O O . HIS B 1 124 ? -5.453 -25.375 0.442 1 84.31 124 HIS B O 1
ATOM 3036 N N . ARG B 1 125 ? -4.145 -27.078 0.942 1 87.56 125 ARG B N 1
ATOM 3037 C CA . ARG B 1 125 ? -3.914 -26.609 2.307 1 87.56 125 ARG B CA 1
ATOM 3038 C C . ARG B 1 125 ? -3.203 -25.25 2.311 1 87.56 125 ARG B C 1
ATOM 3040 O O . ARG B 1 125 ? -3.562 -24.359 3.08 1 87.56 125 ARG B O 1
ATOM 3047 N N . LEU B 1 126 ? -2.232 -25.078 1.488 1 86.94 126 LEU B N 1
ATOM 3048 C CA . LEU B 1 126 ? -1.485 -23.828 1.411 1 86.94 126 LEU B CA 1
ATOM 3049 C C . LEU B 1 126 ? -2.385 -22.672 0.961 1 86.94 126 LEU B C 1
ATOM 3051 O O . LEU B 1 126 ? -2.305 -21.562 1.498 1 86.94 126 LEU B O 1
ATOM 3055 N N . LEU B 1 127 ? -3.143 -22.984 0.028 1 89.19 127 LEU B N 1
ATOM 3056 C CA . LEU B 1 127 ? -4.047 -21.953 -0.457 1 89.19 127 LEU B CA 1
ATOM 3057 C C . LEU B 1 127 ? -5.094 -21.609 0.596 1 89.19 127 LEU B C 1
ATOM 3059 O O . LEU B 1 127 ? -5.477 -20.438 0.738 1 89.19 127 LEU B O 1
ATOM 3063 N N . MET B 1 128 ? -5.504 -22.594 1.325 1 91.56 128 MET B N 1
ATOM 3064 C CA . MET B 1 128 ? -6.461 -22.344 2.4 1 91.56 128 MET B CA 1
ATOM 3065 C C . MET B 1 128 ? -5.836 -21.469 3.486 1 91.56 128 MET B C 1
ATOM 3067 O O . MET B 1 128 ? -6.488 -20.562 4.012 1 91.56 128 MET B O 1
ATOM 3071 N N . ILE B 1 129 ? -4.613 -21.703 3.814 1 93.94 129 ILE B N 1
ATOM 3072 C CA . ILE B 1 129 ? -3.908 -20.875 4.785 1 93.94 129 ILE B CA 1
ATOM 3073 C C . ILE B 1 129 ? -3.77 -19.453 4.242 1 93.94 129 ILE B C 1
ATOM 3075 O O . ILE B 1 129 ? -3.992 -18.484 4.973 1 93.94 129 ILE B O 1
ATOM 3079 N N . TYR B 1 130 ? -3.439 -19.391 3.014 1 94.5 130 TYR B N 1
ATOM 3080 C CA . TYR B 1 130 ? -3.281 -18.109 2.34 1 94.5 130 TYR B CA 1
ATOM 3081 C C . TYR B 1 130 ? -4.578 -17.312 2.381 1 94.5 130 TYR B C 1
ATOM 3083 O O . TYR B 1 130 ? -4.59 -16.156 2.812 1 94.5 130 TYR B O 1
ATOM 3091 N N . LEU B 1 131 ? -5.645 -17.953 2.043 1 95.38 131 LEU B N 1
ATOM 3092 C CA . LEU B 1 131 ? -6.941 -17.281 2.006 1 95.38 131 LEU B CA 1
ATOM 3093 C C . LEU B 1 131 ? -7.426 -16.953 3.416 1 95.38 131 LEU B C 1
ATOM 3095 O O . LEU B 1 131 ? -8 -15.883 3.648 1 95.38 131 LEU B O 1
ATOM 3099 N N . SER B 1 132 ? -7.223 -17.812 4.348 1 96.75 132 SER B N 1
ATOM 3100 C CA . SER B 1 132 ? -7.598 -17.562 5.734 1 96.75 132 SER B CA 1
ATOM 3101 C C . SER B 1 132 ? -6.84 -16.359 6.301 1 96.75 132 SER B C 1
ATOM 3103 O O . SER B 1 132 ? -7.414 -15.555 7.027 1 96.75 132 SER B O 1
ATOM 3105 N N . THR B 1 133 ? -5.602 -16.297 5.945 1 97.25 133 THR B N 1
ATOM 3106 C CA . THR B 1 133 ? -4.805 -15.148 6.375 1 97.25 133 THR B CA 1
ATOM 3107 C C . THR B 1 133 ? -5.363 -13.852 5.789 1 97.25 133 THR B C 1
ATOM 3109 O O . THR B 1 133 ? -5.465 -12.844 6.488 1 97.25 133 THR B O 1
ATOM 3112 N N . MET B 1 134 ? -5.715 -13.945 4.598 1 97.69 134 MET B N 1
ATOM 3113 C CA . MET B 1 134 ? -6.316 -12.773 3.963 1 97.69 134 MET B CA 1
ATOM 3114 C C . MET B 1 134 ? -7.598 -12.359 4.68 1 97.69 134 MET B C 1
ATOM 3116 O O . MET B 1 134 ? -7.84 -11.172 4.891 1 97.69 134 MET B O 1
ATOM 3120 N N . VAL B 1 135 ? -8.398 -13.328 5.055 1 97.81 135 VAL B N 1
ATOM 3121 C CA . VAL B 1 135 ? -9.648 -13.047 5.758 1 97.81 135 VAL B CA 1
ATOM 3122 C C . VAL B 1 135 ? -9.344 -12.383 7.102 1 97.81 135 VAL B C 1
ATOM 3124 O O . VAL B 1 135 ? -9.961 -11.375 7.453 1 97.81 135 VAL B O 1
ATOM 3127 N N . VAL B 1 136 ? -8.422 -12.898 7.781 1 98.06 136 VAL B N 1
ATOM 3128 C CA . VAL B 1 136 ? -8.055 -12.359 9.086 1 98.06 136 VAL B CA 1
ATOM 3129 C C . VAL B 1 136 ? -7.547 -10.93 8.938 1 98.06 136 VAL B C 1
ATOM 3131 O O . VAL B 1 136 ? -7.941 -10.039 9.688 1 98.06 136 VAL B O 1
ATOM 3134 N N . LEU B 1 137 ? -6.758 -10.711 7.977 1 98 137 LEU B N 1
ATOM 3135 C CA . LEU B 1 137 ? -6.211 -9.375 7.727 1 98 137 LEU B CA 1
ATOM 3136 C C . LEU B 1 137 ? -7.316 -8.406 7.328 1 98 137 LEU B C 1
ATOM 3138 O O . LEU B 1 137 ? -7.309 -7.242 7.75 1 98 137 LEU B O 1
ATOM 3142 N N . ALA B 1 138 ? -8.211 -8.883 6.559 1 98 138 ALA B N 1
ATOM 3143 C CA . ALA B 1 138 ? -9.312 -8.031 6.125 1 98 138 ALA B CA 1
ATOM 3144 C C . ALA B 1 138 ? -10.164 -7.59 7.316 1 98 138 ALA B C 1
ATOM 3146 O O . ALA B 1 138 ? -10.469 -6.406 7.461 1 98 138 ALA B O 1
ATOM 3147 N N . TRP B 1 139 ? -10.484 -8.516 8.117 1 97.88 139 TRP B N 1
ATOM 3148 C CA . TRP B 1 139 ? -11.289 -8.195 9.289 1 97.88 139 TRP B CA 1
ATOM 3149 C C . TRP B 1 139 ? -10.5 -7.336 10.273 1 97.88 139 TRP B C 1
ATOM 3151 O O . TRP B 1 139 ? -11.047 -6.406 10.875 1 97.88 139 TRP B O 1
ATOM 3161 N N . ALA B 1 140 ? -9.273 -7.645 10.43 1 97.88 140 ALA B N 1
ATOM 3162 C CA . ALA B 1 140 ? -8.43 -6.828 11.297 1 97.88 140 ALA B CA 1
ATOM 3163 C C . ALA B 1 140 ? -8.375 -5.387 10.805 1 97.88 140 ALA B C 1
ATOM 3165 O O . ALA B 1 140 ? -8.375 -4.449 11.609 1 97.88 140 ALA B O 1
ATOM 3166 N N . THR B 1 141 ? -8.32 -5.215 9.547 1 97.56 141 THR B N 1
ATOM 3167 C CA . THR B 1 141 ? -8.273 -3.875 8.969 1 97.56 141 THR B CA 1
ATOM 3168 C C . THR B 1 141 ? -9.562 -3.109 9.273 1 97.56 141 THR B C 1
ATOM 3170 O O . THR B 1 141 ? -9.516 -1.984 9.773 1 97.56 141 THR B O 1
ATOM 3173 N N . VAL B 1 142 ? -10.664 -3.74 9.055 1 96.19 142 VAL B N 1
ATOM 3174 C CA . VAL B 1 142 ? -11.938 -3.047 9.211 1 96.19 142 VAL B CA 1
ATOM 3175 C C . VAL B 1 142 ? -12.227 -2.814 10.695 1 96.19 142 VAL B C 1
ATOM 3177 O O . VAL B 1 142 ? -12.68 -1.736 11.078 1 96.19 142 VAL B O 1
ATOM 3180 N N . PHE B 1 143 ? -11.883 -3.746 11.547 1 95.69 143 PHE B N 1
ATOM 3181 C CA . PHE B 1 143 ? -12.148 -3.605 12.977 1 95.69 143 PHE B CA 1
ATOM 3182 C C . PHE B 1 143 ? -11.227 -2.562 13.602 1 95.69 143 PHE B C 1
ATOM 3184 O O . PHE B 1 143 ? -11.664 -1.75 14.414 1 95.69 143 PHE B O 1
ATOM 3191 N N . SER B 1 144 ? -10.023 -2.537 13.242 1 95.81 144 SER B N 1
ATOM 3192 C CA . SER B 1 144 ? -9.109 -1.529 13.773 1 95.81 144 SER B CA 1
ATOM 3193 C C . SER B 1 144 ? -9.508 -0.13 13.32 1 95.81 144 SER B C 1
ATOM 3195 O O . SER B 1 144 ? -9.414 0.829 14.086 1 95.81 144 SER B O 1
ATOM 3197 N N . GLY B 1 145 ? -9.922 -0.047 12.102 1 95.81 145 GLY B N 1
ATOM 3198 C CA . GLY B 1 145 ? -10.375 1.237 11.594 1 95.81 145 GLY B CA 1
ATOM 3199 C C . GLY B 1 145 ? -11.664 1.712 12.25 1 95.81 145 GLY B C 1
ATOM 3200 O O . GLY B 1 145 ? -11.742 2.848 12.727 1 95.81 145 GLY B O 1
ATOM 3201 N N . ALA B 1 146 ? -12.609 0.847 12.398 1 93.06 146 ALA B N 1
ATOM 3202 C CA . ALA B 1 146 ? -13.953 1.211 12.844 1 93.06 146 ALA B CA 1
ATOM 3203 C C . ALA B 1 146 ? -14 1.381 14.359 1 93.06 146 ALA B C 1
ATOM 3205 O O . ALA B 1 146 ? -14.695 2.264 14.875 1 93.06 146 ALA B O 1
ATOM 3206 N N . TYR B 1 147 ? -13.164 0.61 15.031 1 93.88 147 TYR B N 1
ATOM 3207 C CA . TYR B 1 147 ? -13.398 0.585 16.469 1 93.88 147 TYR B CA 1
ATOM 3208 C C . TYR B 1 147 ? -12.234 1.212 17.234 1 93.88 147 TYR B C 1
ATOM 3210 O O . TYR B 1 147 ? -12.352 1.521 18.422 1 93.88 147 TYR B O 1
ATOM 3218 N N . VAL B 1 148 ? -11.172 1.438 16.562 1 93.44 148 VAL B N 1
ATOM 3219 C CA . VAL B 1 148 ? -10.031 2.035 17.25 1 93.44 148 VAL B CA 1
ATOM 3220 C C . VAL B 1 148 ? -9.758 3.424 16.688 1 93.44 148 VAL B C 1
ATOM 3222 O O . VAL B 1 148 ? -9.812 4.422 17.406 1 93.44 148 VAL B O 1
ATOM 3225 N N . ILE B 1 149 ? -9.625 3.561 15.43 1 95.19 149 ILE B N 1
ATOM 3226 C CA . ILE B 1 149 ? -9.172 4.797 14.797 1 95.19 149 ILE B CA 1
ATOM 3227 C C . ILE B 1 149 ? -10.352 5.762 14.648 1 95.19 149 ILE B C 1
ATOM 3229 O O . ILE B 1 149 ? -10.203 6.965 14.867 1 95.19 149 ILE B O 1
ATOM 3233 N N . TYR B 1 150 ? -11.445 5.234 14.383 1 93.5 150 TYR B N 1
ATOM 3234 C CA . TYR B 1 150 ? -12.617 6.047 14.062 1 93.5 150 TYR B CA 1
ATOM 3235 C C . TYR B 1 150 ? -12.992 6.941 15.234 1 93.5 150 TYR B C 1
ATOM 3237 O O . TYR B 1 150 ? -13.266 8.133 15.055 1 93.5 150 TYR B O 1
ATOM 3245 N N . PRO B 1 151 ? -13.023 6.438 16.438 1 93.12 151 PRO B N 1
ATOM 3246 C CA . PRO B 1 151 ? -13.344 7.309 17.578 1 93.12 151 PRO B CA 1
ATOM 3247 C C . PRO B 1 151 ? -12.359 8.469 17.719 1 93.12 151 PRO B C 1
ATOM 3249 O O . PRO B 1 151 ? -12.758 9.578 18.078 1 93.12 151 PRO B O 1
ATOM 3252 N N . TRP B 1 152 ? -11.117 8.203 17.453 1 94.19 152 TRP B N 1
ATOM 3253 C CA . TRP B 1 152 ? -10.133 9.281 17.516 1 94.19 152 TRP B CA 1
ATOM 3254 C C . TRP B 1 152 ? -10.367 10.289 16.391 1 94.19 152 TRP B C 1
ATOM 3256 O O . TRP B 1 152 ? -10.18 11.492 16.578 1 94.19 152 TRP B O 1
ATOM 3266 N N . TYR B 1 153 ? -10.734 9.844 15.281 1 93.69 153 TYR B N 1
ATOM 3267 C CA . TYR B 1 153 ? -11 10.672 14.109 1 93.69 153 TYR B CA 1
ATOM 3268 C C . TYR B 1 153 ? -12.188 11.594 14.352 1 93.69 153 TYR B C 1
ATOM 3270 O O . TYR B 1 153 ? -12.18 12.742 13.906 1 93.69 153 TYR B O 1
ATOM 3278 N N . ARG B 1 154 ? -13.148 11.133 15.109 1 92.81 154 ARG B N 1
ATOM 3279 C CA . ARG B 1 154 ? -14.383 11.891 15.297 1 92.81 154 ARG B CA 1
ATOM 3280 C C . ARG B 1 154 ? -14.367 12.641 16.625 1 92.81 154 ARG B C 1
ATOM 3282 O O . ARG B 1 154 ? -15.383 13.203 17.047 1 92.81 154 ARG B O 1
ATOM 3289 N N . ALA B 1 155 ? -13.266 12.617 17.234 1 92.31 155 ALA B N 1
ATOM 3290 C CA . ALA B 1 155 ? -13.172 13.312 18.516 1 92.31 155 ALA B CA 1
ATOM 3291 C C . ALA B 1 155 ? -13.57 14.781 18.375 1 92.31 155 ALA B C 1
ATOM 3293 O O . ALA B 1 155 ? -13.234 15.43 17.375 1 92.31 155 ALA B O 1
ATOM 3294 N N . VAL B 1 156 ? -14.227 15.273 19.359 1 90.62 156 VAL B N 1
ATOM 3295 C CA . VAL B 1 156 ? -14.727 16.641 19.344 1 90.62 156 VAL B CA 1
ATOM 3296 C C . VAL B 1 156 ? -13.75 17.562 20.094 1 90.62 156 VAL B C 1
ATOM 3298 O O . VAL B 1 156 ? -13.352 17.266 21.219 1 90.62 156 VAL B O 1
ATOM 3301 N N . PRO B 1 157 ? -13.375 18.562 19.375 1 91.25 157 PRO B N 1
ATOM 3302 C CA . PRO B 1 157 ? -12.477 19.516 20.047 1 91.25 157 PRO B CA 1
ATOM 3303 C C . PRO B 1 157 ? -13.172 20.281 21.172 1 91.25 157 PRO B C 1
ATOM 3305 O O . PRO B 1 157 ? -14.383 20.531 21.094 1 91.25 157 PRO B O 1
ATOM 3308 N N . PRO B 1 158 ? -12.352 20.594 22.172 1 90.31 158 PRO B N 1
ATOM 3309 C CA . PRO B 1 158 ? -12.906 21.484 23.203 1 90.31 158 PRO B CA 1
ATOM 3310 C C . PRO B 1 158 ? -13.359 22.828 22.641 1 90.31 158 PRO B C 1
ATOM 3312 O O . PRO B 1 158 ? -12.852 23.281 21.609 1 90.31 158 PRO B O 1
ATOM 3315 N N . ALA B 1 159 ? -14.289 23.422 23.312 1 88.69 159 ALA B N 1
ATOM 3316 C CA . ALA B 1 159 ? -14.852 24.688 22.859 1 88.69 159 ALA B CA 1
ATOM 3317 C C . ALA B 1 159 ? -13.773 25.781 22.828 1 88.69 159 ALA B C 1
ATOM 3319 O O . ALA B 1 159 ? -12.953 25.891 23.734 1 88.69 159 ALA B O 1
ATOM 3320 N N . GLY B 1 160 ? -13.703 26.484 21.734 1 88.38 160 GLY B N 1
ATOM 3321 C CA . GLY B 1 160 ? -12.82 27.641 21.625 1 88.38 160 GLY B CA 1
ATOM 3322 C C . GLY B 1 160 ? -11.461 27.281 21.047 1 88.38 160 GLY B C 1
ATOM 3323 O O . GLY B 1 160 ? -10.617 28.172 20.844 1 88.38 160 GLY B O 1
ATOM 3324 N N . LEU B 1 161 ? -11.25 26.031 20.766 1 86.56 161 LEU B N 1
ATOM 3325 C CA . LEU B 1 161 ? -9.953 25.641 20.219 1 86.56 161 LEU B CA 1
ATOM 3326 C C . LEU B 1 161 ? -9.797 26.094 18.781 1 86.56 161 LEU B C 1
ATOM 3328 O O . LEU B 1 161 ? -10.68 25.859 17.953 1 86.56 161 LEU B O 1
ATOM 3332 N N . THR B 1 162 ? -8.727 26.797 18.453 1 85.94 162 THR B N 1
ATOM 3333 C CA . THR B 1 162 ? -8.5 27.312 17.109 1 85.94 162 THR B CA 1
ATOM 3334 C C . THR B 1 162 ? -7.625 26.359 16.297 1 85.94 162 THR B C 1
ATOM 3336 O O . THR B 1 162 ? -7.789 26.234 15.086 1 85.94 162 THR B O 1
ATOM 3339 N N . ASP B 1 163 ? -6.691 25.656 17.016 1 86.19 163 ASP B N 1
ATOM 3340 C CA . ASP B 1 163 ? -5.836 24.688 16.344 1 86.19 163 ASP B CA 1
ATOM 3341 C C . ASP B 1 163 ? -6.508 23.328 16.266 1 86.19 163 ASP B C 1
ATOM 3343 O O . ASP B 1 163 ? -6.609 22.625 17.281 1 86.19 163 ASP B O 1
ATOM 3347 N N . LEU B 1 164 ? -6.965 22.969 15.102 1 89.88 164 LEU B N 1
ATOM 3348 C CA . LEU B 1 164 ? -7.723 21.734 14.922 1 89.88 164 LEU B CA 1
ATOM 3349 C C . LEU B 1 164 ? -6.82 20.594 14.445 1 89.88 164 LEU B C 1
ATOM 3351 O O . LEU B 1 164 ? -7.305 19.547 14.008 1 89.88 164 LEU B O 1
ATOM 3355 N N . ALA B 1 165 ? -5.547 20.719 14.586 1 83.12 165 ALA B N 1
ATOM 3356 C CA . ALA B 1 165 ? -4.586 19.75 14.039 1 83.12 165 ALA B CA 1
ATOM 3357 C C . ALA B 1 165 ? -4.785 18.375 14.641 1 83.12 165 ALA B C 1
ATOM 3359 O O . ALA B 1 165 ? -4.531 17.359 13.984 1 83.12 165 ALA B O 1
ATOM 3360 N N . ASN B 1 166 ? -5.355 18.312 15.828 1 88.62 166 ASN B N 1
ATOM 3361 C CA . ASN B 1 166 ? -5.52 17.031 16.5 1 88.62 166 ASN B CA 1
ATOM 3362 C C . ASN B 1 166 ? -6.957 16.516 16.406 1 88.62 166 ASN B C 1
ATOM 3364 O O . ASN B 1 166 ? -7.312 15.531 17.047 1 88.62 166 ASN B O 1
ATOM 3368 N N . TYR B 1 167 ? -7.723 17.203 15.688 1 93 167 TYR B N 1
ATOM 3369 C CA . TYR B 1 167 ? -9.117 16.859 15.461 1 93 167 TYR B CA 1
ATOM 3370 C C . TYR B 1 167 ? -9.422 16.766 13.969 1 93 167 TYR B C 1
ATOM 3372 O O . TYR B 1 167 ? -10.039 17.672 13.398 1 93 167 TYR B O 1
ATOM 3380 N N . PRO B 1 168 ? -9.109 15.594 13.422 1 93.88 168 PRO B N 1
ATOM 3381 C CA . PRO B 1 168 ? -9.055 15.453 11.969 1 93.88 168 PRO B CA 1
ATOM 3382 C C . PRO B 1 168 ? -10.406 15.695 11.297 1 93.88 168 PRO B C 1
ATOM 3384 O O . PRO B 1 168 ? -10.477 16.391 10.281 1 93.88 168 PRO B O 1
ATOM 3387 N N . GLN B 1 169 ? -11.461 15.195 11.789 1 93.81 169 GLN B N 1
ATOM 3388 C CA . GLN B 1 169 ? -12.758 15.398 11.156 1 93.81 169 GLN B CA 1
ATOM 3389 C C . GLN B 1 169 ? -13.117 16.875 11.102 1 93.81 169 GLN B C 1
ATOM 3391 O O . GLN B 1 169 ? -13.555 17.375 10.062 1 93.81 169 GLN B O 1
ATOM 3396 N N . ARG B 1 170 ? -12.93 17.547 12.172 1 92.38 170 ARG B N 1
ATOM 3397 C CA . ARG B 1 170 ? -13.273 18.969 12.234 1 92.38 170 ARG B CA 1
ATOM 3398 C C . ARG B 1 170 ? -12.352 19.797 11.344 1 92.38 170 ARG B C 1
ATOM 3400 O O . ARG B 1 170 ? -12.781 20.781 10.742 1 92.38 170 ARG B O 1
ATOM 3407 N N . LEU B 1 171 ? -11.156 19.344 11.336 1 92.06 171 LEU B N 1
ATOM 3408 C CA . LEU B 1 171 ? -10.203 20.016 10.461 1 92.06 171 LEU B CA 1
ATOM 3409 C C . LEU B 1 171 ? -10.633 19.922 9.008 1 92.06 171 LEU B C 1
ATOM 3411 O O . LEU B 1 171 ? -10.648 20.922 8.289 1 92.06 171 LEU B O 1
ATOM 3415 N N . LEU B 1 172 ? -11.055 18.844 8.57 1 91.81 172 LEU B N 1
ATOM 3416 C CA . LEU B 1 172 ? -11.477 18.625 7.191 1 91.81 172 LEU B CA 1
ATOM 3417 C C . LEU B 1 172 ? -12.766 19.375 6.887 1 91.81 172 LEU B C 1
ATOM 3419 O O . LEU B 1 172 ? -12.922 19.938 5.797 1 91.81 172 LEU B O 1
ATOM 3423 N N . MET B 1 173 ? -13.547 19.453 7.871 1 90.88 173 MET B N 1
ATOM 3424 C CA . MET B 1 173 ? -14.859 20.062 7.672 1 90.88 173 MET B CA 1
ATOM 3425 C C . MET B 1 173 ? -14.766 21.594 7.766 1 90.88 173 MET B C 1
ATOM 3427 O O . MET B 1 173 ? -15.688 22.297 7.352 1 90.88 173 MET B O 1
ATOM 3431 N N . SER B 1 174 ? -13.68 22.031 8.281 1 87.94 174 SER B N 1
ATOM 3432 C CA . SER B 1 174 ? -13.523 23.469 8.484 1 87.94 174 SER B CA 1
ATOM 3433 C C . SER B 1 174 ? -13.266 24.188 7.168 1 87.94 174 SER B C 1
ATOM 3435 O O . SER B 1 174 ? -13.445 25.406 7.078 1 87.94 174 SER B O 1
ATOM 3437 N N . SER B 1 175 ? -12.844 23.438 6.25 1 87.44 175 SER B N 1
ATOM 3438 C CA . SER B 1 175 ? -12.57 24.031 4.945 1 87.44 175 SER B CA 1
ATOM 3439 C C . SER B 1 175 ? -13.461 23.422 3.863 1 87.44 175 SER B C 1
ATOM 3441 O O . SER B 1 175 ? -13.648 22.203 3.818 1 87.44 175 SER B O 1
ATOM 3443 N N . ARG B 1 176 ? -13.953 24.297 3.047 1 85.25 176 ARG B N 1
ATOM 3444 C CA . ARG B 1 176 ? -14.773 23.844 1.925 1 85.25 176 ARG B CA 1
ATOM 3445 C C . ARG B 1 176 ? -13.961 22.984 0.959 1 85.25 176 ARG B C 1
ATOM 3447 O O . ARG B 1 176 ? -14.5 22.078 0.333 1 85.25 176 ARG B O 1
ATOM 3454 N N . ASN B 1 177 ? -12.664 23.25 0.875 1 85.06 177 ASN B N 1
ATOM 3455 C CA . ASN B 1 177 ? -11.789 22.594 -0.093 1 85.06 177 ASN B CA 1
ATOM 3456 C C . ASN B 1 177 ? -11.484 21.156 0.318 1 85.06 177 ASN B C 1
ATOM 3458 O O . ASN B 1 177 ? -11.094 20.328 -0.517 1 85.06 177 ASN B O 1
ATOM 3462 N N . THR B 1 178 ? -11.695 20.859 1.61 1 87.75 178 THR B N 1
ATOM 3463 C CA . THR B 1 178 ? -11.305 19.531 2.072 1 87.75 178 THR B CA 1
ATOM 3464 C C . THR B 1 178 ? -12.516 18.766 2.596 1 87.75 178 THR B C 1
ATOM 3466 O O . THR B 1 178 ? -12.422 17.578 2.91 1 87.75 178 THR B O 1
ATOM 3469 N N . SER B 1 179 ? -13.656 19.422 2.662 1 89.31 179 SER B N 1
ATOM 3470 C CA . SER B 1 179 ? -14.844 18.812 3.24 1 89.31 179 SER B CA 1
ATOM 3471 C C . SER B 1 179 ? -15.312 17.625 2.4 1 89.31 179 SER B C 1
ATOM 3473 O O . SER B 1 179 ? -15.883 16.672 2.932 1 89.31 179 SER B O 1
ATOM 3475 N N . GLY B 1 180 ? -15.094 17.641 1.132 1 87.88 180 GLY B N 1
ATOM 3476 C CA . GLY B 1 180 ? -15.453 16.547 0.256 1 87.88 180 GLY B CA 1
ATOM 3477 C C . GLY B 1 180 ? -14.672 15.273 0.549 1 87.88 180 GLY B C 1
ATOM 3478 O O . GLY B 1 180 ? -15.195 14.164 0.382 1 87.88 180 GLY B O 1
ATOM 3479 N N . TRP B 1 181 ? -13.438 15.461 0.941 1 88.69 181 TRP B N 1
ATOM 3480 C CA . TRP B 1 181 ? -12.641 14.305 1.324 1 88.69 181 TRP B CA 1
ATOM 3481 C C . TRP B 1 181 ? -13.273 13.57 2.5 1 88.69 181 TRP B C 1
ATOM 3483 O O . TRP B 1 181 ? -13.289 12.336 2.537 1 88.69 181 TRP B O 1
ATOM 3493 N N . HIS B 1 182 ? -13.75 14.344 3.385 1 90.12 182 HIS B N 1
ATOM 3494 C CA . HIS B 1 182 ? -14.406 13.734 4.531 1 90.12 182 HIS B CA 1
ATOM 3495 C C . HIS B 1 182 ? -15.703 13.047 4.121 1 90.12 182 HIS B C 1
ATOM 3497 O O . HIS B 1 182 ? -15.906 11.867 4.43 1 90.12 182 HIS B O 1
ATOM 3503 N N . SER B 1 183 ? -16.547 13.734 3.5 1 88.75 183 SER B N 1
ATOM 3504 C CA . SER B 1 183 ? -17.875 13.219 3.197 1 88.75 183 SER B CA 1
ATOM 3505 C C . SER B 1 183 ? -17.812 11.969 2.328 1 88.75 183 SER B C 1
ATOM 3507 O O . SER B 1 183 ? -18.328 10.914 2.699 1 88.75 183 SER B O 1
ATOM 3509 N N . LEU B 1 184 ? -17.078 11.992 1.277 1 87.5 184 LEU B N 1
ATOM 3510 C CA . LEU B 1 184 ? -16.984 10.844 0.377 1 87.5 184 LEU B CA 1
ATOM 3511 C C . LEU B 1 184 ? -16.109 9.742 0.985 1 87.5 184 LEU B C 1
ATOM 3513 O O . LEU B 1 184 ? -16.469 8.562 0.922 1 87.5 184 LEU B O 1
ATOM 3517 N N . GLY B 1 185 ? -15.023 10.156 1.519 1 89.56 185 GLY B N 1
ATOM 3518 C CA . GLY B 1 185 ? -14.117 9.18 2.107 1 89.56 185 GLY B CA 1
ATOM 3519 C C . GLY B 1 185 ? -14.742 8.398 3.244 1 89.56 185 GLY B C 1
ATOM 3520 O O . GLY B 1 185 ? -14.609 7.172 3.309 1 89.56 185 GLY B O 1
ATOM 3521 N N . MET B 1 186 ? -15.383 9.109 4.016 1 89.94 186 MET B N 1
ATOM 3522 C CA . MET B 1 186 ? -15.93 8.438 5.191 1 89.94 186 MET B CA 1
ATOM 3523 C C . MET B 1 186 ? -17.172 7.621 4.82 1 89.94 186 MET B C 1
ATOM 3525 O O . MET B 1 186 ? -17.422 6.57 5.41 1 89.94 186 MET B O 1
ATOM 3529 N N . GLU B 1 187 ? -17.922 8.062 3.818 1 88.06 187 GLU B N 1
ATOM 3530 C CA . GLU B 1 187 ? -19 7.227 3.311 1 88.06 187 GLU B CA 1
ATOM 3531 C C . GLU B 1 187 ? -18.484 5.879 2.824 1 88.06 187 GLU B C 1
ATOM 3533 O O . GLU B 1 187 ? -19.062 4.836 3.127 1 88.06 187 GLU B O 1
ATOM 3538 N N . TRP B 1 188 ? -17.438 5.898 2.145 1 90.94 188 TRP B N 1
ATOM 3539 C CA . TRP B 1 188 ? -16.844 4.668 1.635 1 90.94 188 TRP B CA 1
ATOM 3540 C C . TRP B 1 188 ? -16.297 3.812 2.775 1 90.94 188 TRP B C 1
ATOM 3542 O O . TRP B 1 188 ? -16.578 2.615 2.852 1 90.94 188 TRP B O 1
ATOM 3552 N N . LYS B 1 189 ? -15.602 4.422 3.602 1 92.75 189 LYS B N 1
ATOM 3553 C CA . LYS B 1 189 ? -14.898 3.697 4.656 1 92.75 189 LYS B CA 1
ATOM 3554 C C . LYS B 1 189 ? -15.883 3.125 5.676 1 92.75 189 LYS B C 1
ATOM 3556 O O . LYS B 1 189 ? -15.633 2.062 6.254 1 92.75 189 LYS B O 1
ATOM 3561 N N . GLU B 1 190 ? -16.938 3.758 5.879 1 88.31 190 GLU B N 1
ATOM 3562 C CA . GLU B 1 190 ? -17.891 3.314 6.891 1 88.31 190 GLU B CA 1
ATOM 3563 C C . GLU B 1 190 ? -18.859 2.283 6.32 1 88.31 190 GLU B C 1
ATOM 3565 O O . GLU B 1 190 ? -19.406 1.466 7.062 1 88.31 190 GLU B O 1
ATOM 3570 N N . HIS B 1 191 ? -19.016 2.334 5 1 85.81 191 HIS B N 1
ATOM 3571 C CA . HIS B 1 191 ? -20.047 1.457 4.457 1 85.81 191 HIS B CA 1
ATOM 3572 C C . HIS B 1 191 ? -19.453 0.476 3.447 1 85.81 191 HIS B C 1
ATOM 3574 O O . HIS B 1 191 ? -19.547 -0.739 3.635 1 85.81 191 HIS B O 1
ATOM 3580 N N . VAL B 1 192 ? -18.812 0.878 2.508 1 87.94 192 VAL B N 1
ATOM 3581 C CA . VAL B 1 192 ? -18.375 0.058 1.381 1 87.94 192 VAL B CA 1
ATOM 3582 C C . VAL B 1 192 ? -17.188 -0.812 1.8 1 87.94 192 VAL B C 1
ATOM 3584 O O . VAL B 1 192 ? -17.047 -1.949 1.34 1 87.94 192 VAL B O 1
ATOM 3587 N N . ALA B 1 193 ? -16.422 -0.299 2.695 1 92.62 193 ALA B N 1
ATOM 3588 C CA . ALA B 1 193 ? -15.203 -1.004 3.072 1 92.62 193 ALA B CA 1
ATOM 3589 C C . ALA B 1 193 ? -15.523 -2.338 3.74 1 92.62 193 ALA B C 1
ATOM 3591 O O . ALA B 1 193 ? -14.711 -3.268 3.705 1 92.62 193 ALA B O 1
ATOM 3592 N N . TRP B 1 194 ? -16.672 -2.488 4.289 1 92.88 194 TRP B N 1
ATOM 3593 C CA . TRP B 1 194 ? -17.078 -3.725 4.957 1 92.88 194 TRP B CA 1
ATOM 3594 C C . TRP B 1 194 ? -17.281 -4.844 3.943 1 92.88 194 TRP B C 1
ATOM 3596 O O . TRP B 1 194 ? -17.297 -6.023 4.309 1 92.88 194 TRP B O 1
ATOM 3606 N N . LEU B 1 195 ? -17.438 -4.488 2.709 1 92.94 195 LEU B N 1
ATOM 3607 C CA . LEU B 1 195 ? -17.625 -5.484 1.656 1 92.94 195 LEU B CA 1
ATOM 3608 C C . LEU B 1 195 ? -16.344 -6.312 1.473 1 92.94 195 LEU B C 1
ATOM 3610 O O . LEU B 1 195 ? -16.422 -7.473 1.064 1 92.94 195 LEU B O 1
ATOM 3614 N N . ALA B 1 196 ? -15.266 -5.746 1.834 1 96.5 196 ALA B N 1
ATOM 3615 C CA . ALA B 1 196 ? -13.992 -6.41 1.575 1 96.5 196 ALA B CA 1
ATOM 3616 C C . ALA B 1 196 ? -13.852 -7.676 2.42 1 96.5 196 ALA B C 1
ATOM 3618 O O . ALA B 1 196 ? -13.703 -8.773 1.881 1 96.5 196 ALA B O 1
ATOM 3619 N N . PRO B 1 197 ? -13.961 -7.582 3.768 1 96.62 197 PRO B N 1
ATOM 3620 C CA . PRO B 1 197 ? -13.828 -8.812 4.555 1 96.62 197 PRO B CA 1
ATOM 3621 C C . PRO B 1 197 ? -14.977 -9.789 4.32 1 96.62 197 PRO B C 1
ATOM 3623 O O . PRO B 1 197 ? -14.781 -11.008 4.387 1 96.62 197 PRO B O 1
ATOM 3626 N N . ILE B 1 198 ? -16.109 -9.297 4.047 1 94.44 198 ILE B N 1
ATOM 3627 C CA . ILE B 1 198 ? -17.25 -10.164 3.77 1 94.44 198 ILE B CA 1
ATOM 3628 C C . ILE B 1 198 ? -17 -10.953 2.486 1 94.44 198 ILE B C 1
ATOM 3630 O O . ILE B 1 198 ? -17.156 -12.18 2.463 1 94.44 198 ILE B O 1
ATOM 3634 N N . ALA B 1 199 ? -16.641 -10.227 1.482 1 95.62 199 ALA B N 1
ATOM 3635 C CA . ALA B 1 199 ? -16.344 -10.875 0.201 1 95.62 199 ALA B CA 1
ATOM 3636 C C . ALA B 1 199 ? -15.219 -11.891 0.336 1 95.62 199 ALA B C 1
ATOM 3638 O O . ALA B 1 199 ? -15.312 -13 -0.19 1 95.62 199 ALA B O 1
ATOM 3639 N N . MET B 1 200 ? -14.219 -11.547 1.047 1 97.25 200 MET B N 1
ATOM 3640 C CA . MET B 1 200 ? -13.07 -12.445 1.166 1 97.25 200 MET B CA 1
ATOM 3641 C C . MET B 1 200 ? -13.43 -13.672 1.992 1 97.25 200 MET B C 1
ATOM 3643 O O . MET B 1 200 ? -12.906 -14.766 1.745 1 97.25 200 MET B O 1
ATOM 3647 N N . THR B 1 201 ? -14.25 -13.484 2.965 1 95.56 201 THR B N 1
ATOM 3648 C CA . THR B 1 201 ? -14.734 -14.625 3.74 1 95.56 201 THR B CA 1
ATOM 3649 C C . THR B 1 201 ? -15.516 -15.586 2.854 1 95.56 201 THR B C 1
ATOM 3651 O O . THR B 1 201 ? -15.359 -16.812 2.957 1 95.56 201 THR B O 1
ATOM 3654 N N . MET B 1 202 ? -16.25 -15.039 1.939 1 94.31 202 MET B N 1
ATOM 3655 C CA . MET B 1 202 ? -17 -15.875 1.003 1 94.31 202 MET B CA 1
ATOM 3656 C C . MET B 1 202 ? -16.047 -16.656 0.095 1 94.31 202 MET B C 1
ATOM 3658 O O . MET B 1 202 ? -16.266 -17.844 -0.164 1 94.31 202 MET B O 1
ATOM 3662 N N . VAL B 1 203 ? -15.07 -16 -0.348 1 94.19 203 VAL B N 1
ATOM 3663 C CA . VAL B 1 203 ? -14.086 -16.641 -1.212 1 94.19 203 V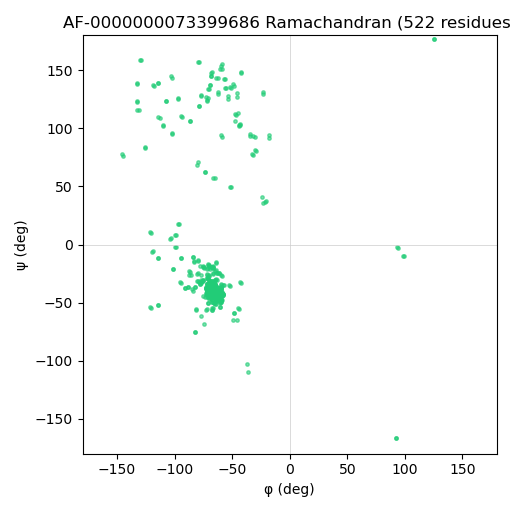AL B CA 1
ATOM 3664 C C . VAL B 1 203 ? -13.445 -17.828 -0.483 1 94.19 203 VAL B C 1
ATOM 3666 O O . VAL B 1 203 ? -13.375 -18.938 -1.024 1 94.19 203 VAL B O 1
ATOM 3669 N N . ALA B 1 204 ? -13.047 -17.562 0.744 1 94.62 204 ALA B N 1
ATOM 3670 C CA . ALA B 1 204 ? -12.406 -18.625 1.523 1 94.62 204 ALA B CA 1
ATOM 3671 C C . ALA B 1 204 ? -13.375 -19.766 1.803 1 94.62 204 ALA B C 1
ATOM 3673 O O . ALA B 1 204 ? -12.992 -20.938 1.735 1 94.62 204 ALA B O 1
ATOM 3674 N N . TYR B 1 205 ? -14.562 -19.438 2.109 1 92.88 205 TYR B N 1
ATOM 3675 C CA . TYR B 1 205 ? -15.57 -20.453 2.396 1 92.88 205 TYR B CA 1
ATOM 3676 C C . TYR B 1 205 ? -15.836 -21.312 1.171 1 92.88 205 TYR B C 1
ATOM 3678 O O . TYR B 1 205 ? -15.844 -22.547 1.264 1 92.88 205 TYR B O 1
ATOM 3686 N N . VAL B 1 206 ? -16.047 -20.703 0.049 1 89.31 206 VAL B N 1
ATOM 3687 C CA . VAL B 1 206 ? -16.344 -21.422 -1.185 1 89.31 206 VAL B CA 1
ATOM 3688 C C . VAL B 1 206 ? -15.148 -22.312 -1.557 1 89.31 206 VAL B C 1
ATOM 3690 O O . VAL B 1 206 ? -15.32 -23.453 -1.96 1 89.31 206 VAL B O 1
ATOM 3693 N N . PHE B 1 207 ? -14.031 -21.797 -1.446 1 90 207 PHE B N 1
ATOM 3694 C CA . PHE B 1 207 ? -12.852 -22.594 -1.766 1 90 207 PHE B CA 1
ATOM 3695 C C . PHE B 1 207 ? -12.711 -23.766 -0.811 1 90 207 PHE B C 1
ATOM 3697 O O . PHE B 1 207 ? -12.32 -24.859 -1.221 1 90 207 PHE B O 1
ATOM 3704 N N . ALA B 1 208 ? -12.961 -23.547 0.467 1 89.06 208 ALA B N 1
ATOM 3705 C CA . ALA B 1 208 ? -12.883 -24.625 1.447 1 89.06 208 ALA B CA 1
ATOM 3706 C C . ALA B 1 208 ? -13.859 -25.75 1.109 1 89.06 208 ALA B C 1
ATOM 3708 O O . ALA B 1 208 ? -13.523 -26.938 1.23 1 89.06 208 ALA B O 1
ATOM 3709 N N . LYS B 1 209 ? -14.93 -25.422 0.597 1 86.56 209 LYS B N 1
ATOM 3710 C CA . LYS B 1 209 ? -15.992 -26.391 0.357 1 86.56 209 LYS B CA 1
ATOM 3711 C C . LYS B 1 209 ? -15.875 -27 -1.038 1 86.56 209 LYS B C 1
ATOM 3713 O O . LYS B 1 209 ? -16.125 -28.203 -1.222 1 86.56 209 LYS B O 1
ATOM 3718 N N . TYR B 1 210 ? -15.484 -26.188 -1.999 1 81.75 210 TYR B N 1
ATOM 3719 C CA . TYR B 1 210 ? -15.547 -26.625 -3.389 1 81.75 210 TYR B CA 1
ATOM 3720 C C . TYR B 1 210 ? -14.164 -26.562 -4.035 1 81.75 210 TYR B C 1
ATOM 3722 O O . TYR B 1 210 ? -14.047 -26.641 -5.262 1 81.75 210 TYR B O 1
ATOM 3730 N N . GLY B 1 211 ? -13.141 -26.375 -3.33 1 75.5 211 GLY B N 1
ATOM 3731 C CA . GLY B 1 211 ? -11.781 -26.219 -3.828 1 75.5 211 GLY B CA 1
ATOM 3732 C C . GLY B 1 211 ? -11.414 -27.234 -4.891 1 75.5 211 GLY B C 1
ATOM 3733 O O . GLY B 1 211 ? -11.062 -26.859 -6.016 1 75.5 211 GLY B O 1
ATOM 3734 N N . PRO B 1 212 ? -11.57 -28.469 -4.602 1 71.56 212 PRO B N 1
ATOM 3735 C CA . PRO B 1 212 ? -11.195 -29.5 -5.562 1 71.56 212 PRO B CA 1
ATOM 3736 C C . PRO B 1 212 ? -12.07 -29.5 -6.812 1 71.56 212 PRO B C 1
ATOM 3738 O O . PRO B 1 212 ? -11.633 -29.938 -7.883 1 71.56 212 PRO B O 1
ATOM 3741 N N . ALA B 1 213 ? -13.234 -28.906 -6.699 1 71.06 213 ALA B N 1
ATOM 3742 C CA . ALA B 1 213 ? -14.188 -28.906 -7.809 1 71.06 213 ALA B CA 1
ATOM 3743 C C . ALA B 1 213 ? -14.117 -27.594 -8.594 1 71.06 213 ALA B C 1
ATOM 3745 O O . ALA B 1 213 ? -14.766 -27.453 -9.633 1 71.06 213 ALA B O 1
ATOM 3746 N N . LEU B 1 214 ? -13.258 -26.703 -8.117 1 75.31 214 LEU B N 1
ATOM 3747 C CA . LEU B 1 214 ? -13.242 -25.359 -8.695 1 75.31 214 LEU B CA 1
ATOM 3748 C C . LEU B 1 214 ? -12.781 -25.422 -10.148 1 75.31 214 LEU B C 1
ATOM 3750 O O . LEU B 1 214 ? -13.273 -24.656 -10.992 1 75.31 214 LEU B O 1
ATOM 3754 N N . SER B 1 215 ? -11.922 -26.312 -10.414 1 70.56 215 SER B N 1
ATOM 3755 C CA . SER B 1 215 ? -11.406 -26.406 -11.781 1 70.56 215 SER B CA 1
ATOM 3756 C C . SER B 1 215 ? -12.469 -26.938 -12.742 1 70.56 215 SER B C 1
ATOM 3758 O O . SER B 1 215 ? -12.438 -26.625 -13.93 1 70.56 215 SER B O 1
ATOM 3760 N N . ARG B 1 216 ? -13.453 -27.594 -12.195 1 73.56 216 ARG B N 1
ATOM 3761 C CA . ARG B 1 216 ? -14.43 -28.25 -13.055 1 73.56 216 ARG B CA 1
ATOM 3762 C C . ARG B 1 216 ? -15.711 -27.422 -13.156 1 73.56 216 ARG B C 1
ATOM 3764 O O . ARG B 1 216 ? -16.5 -27.594 -14.094 1 73.56 216 ARG B O 1
ATOM 3771 N N . GLN B 1 217 ? -15.836 -26.625 -12.219 1 77.25 217 GLN B N 1
ATOM 3772 C CA . GLN B 1 217 ? -17.062 -25.828 -12.18 1 77.25 217 GLN B CA 1
ATOM 3773 C C . GLN B 1 217 ? -16.781 -24.359 -12.492 1 77.25 217 GLN B C 1
ATOM 3775 O O . GLN B 1 217 ? -16.344 -23.609 -11.625 1 77.25 217 GLN B O 1
ATOM 3780 N N . ARG B 1 218 ? -17.109 -24.016 -13.672 1 77.31 218 ARG B N 1
ATOM 3781 C CA . ARG B 1 218 ? -16.812 -22.672 -14.172 1 77.31 218 ARG B CA 1
ATOM 3782 C C . ARG B 1 218 ? -17.578 -21.609 -13.383 1 77.31 218 ARG B C 1
ATOM 3784 O O . ARG B 1 218 ? -17.062 -20.531 -13.109 1 77.31 218 ARG B O 1
ATOM 3791 N N . GLN B 1 219 ? -18.766 -21.938 -13.078 1 77.31 219 GLN B N 1
ATOM 3792 C CA . GLN B 1 219 ? -19.609 -20.984 -12.375 1 77.31 219 GLN B CA 1
ATOM 3793 C C . GLN B 1 219 ? -19.047 -20.656 -11 1 77.31 219 GLN B C 1
ATOM 3795 O O . GLN B 1 219 ? -19.031 -19.5 -10.586 1 77.31 219 GLN B O 1
ATOM 3800 N N . ILE B 1 220 ? -18.625 -21.578 -10.359 1 80.81 220 ILE B N 1
ATOM 3801 C CA . ILE B 1 220 ? -18.062 -21.391 -9.031 1 80.81 220 ILE B CA 1
ATOM 3802 C C . ILE B 1 220 ? -16.75 -20.609 -9.133 1 80.81 220 ILE B C 1
ATOM 3804 O O . ILE B 1 220 ? -16.5 -19.703 -8.32 1 80.81 220 ILE B O 1
ATOM 3808 N N . ARG B 1 221 ? -16.062 -20.859 -10.086 1 82.94 221 ARG B N 1
ATOM 3809 C CA . ARG B 1 221 ? -14.805 -20.141 -10.312 1 82.94 221 ARG B CA 1
ATOM 3810 C C . ARG B 1 221 ? -15.055 -18.656 -10.57 1 82.94 221 ARG B C 1
ATOM 3812 O O . ARG B 1 221 ? -14.359 -17.812 -10.016 1 82.94 221 ARG B O 1
ATOM 3819 N N . ASN B 1 222 ? -15.977 -18.438 -11.391 1 81.12 222 ASN B N 1
ATOM 3820 C CA . ASN B 1 222 ? -16.312 -17.047 -11.703 1 81.12 222 ASN B CA 1
ATOM 3821 C C . ASN B 1 222 ? -16.797 -16.297 -10.469 1 81.12 222 ASN B C 1
ATOM 3823 O O . ASN B 1 222 ? -16.484 -15.117 -10.289 1 81.12 222 ASN B O 1
ATOM 3827 N N . ALA B 1 223 ? -17.531 -17.016 -9.711 1 82.25 223 ALA B N 1
ATOM 3828 C CA . ALA B 1 223 ? -18.031 -16.391 -8.484 1 82.25 223 ALA B CA 1
ATOM 3829 C C . ALA B 1 223 ? -16.891 -16.062 -7.539 1 82.25 223 ALA B C 1
ATOM 3831 O O . ALA B 1 223 ? -16.828 -14.961 -6.98 1 82.25 223 ALA B O 1
ATOM 3832 N N . VAL B 1 224 ? -15.977 -16.953 -7.41 1 87.94 224 VAL B N 1
ATOM 3833 C CA . VAL B 1 224 ? -14.828 -16.75 -6.535 1 87.94 224 VAL B CA 1
ATOM 3834 C C . VAL B 1 224 ? -13.984 -15.586 -7.047 1 87.94 224 VAL B C 1
ATOM 3836 O O . VAL B 1 224 ? -13.555 -14.734 -6.266 1 87.94 224 VAL B O 1
ATOM 3839 N N . LEU B 1 225 ? -13.859 -15.508 -8.289 1 86.44 225 LEU B N 1
ATOM 3840 C CA . LEU B 1 225 ? -13.078 -14.43 -8.891 1 86.44 225 LEU B CA 1
ATOM 3841 C C . LEU B 1 225 ? -13.797 -13.094 -8.727 1 86.44 225 LEU B C 1
ATOM 3843 O O . LEU B 1 225 ? -13.156 -12.078 -8.43 1 86.44 225 LEU B O 1
ATOM 3847 N N . ALA B 1 226 ? -15.039 -13.125 -8.891 1 86.56 226 ALA B N 1
ATOM 3848 C CA . ALA B 1 226 ? -15.82 -11.898 -8.742 1 86.56 226 ALA B CA 1
ATOM 3849 C C . ALA B 1 226 ? -15.734 -11.359 -7.32 1 86.56 226 ALA B C 1
ATOM 3851 O O . ALA B 1 226 ? -15.5 -10.164 -7.113 1 86.56 226 ALA B O 1
ATOM 3852 N N . PHE B 1 227 ? -15.875 -12.242 -6.406 1 92.5 227 PHE B N 1
ATOM 3853 C CA . PHE B 1 227 ? -15.789 -11.828 -5.012 1 92.5 227 PHE B CA 1
ATOM 3854 C C . PHE B 1 227 ? -14.383 -11.328 -4.684 1 92.5 227 PHE B C 1
ATOM 3856 O O 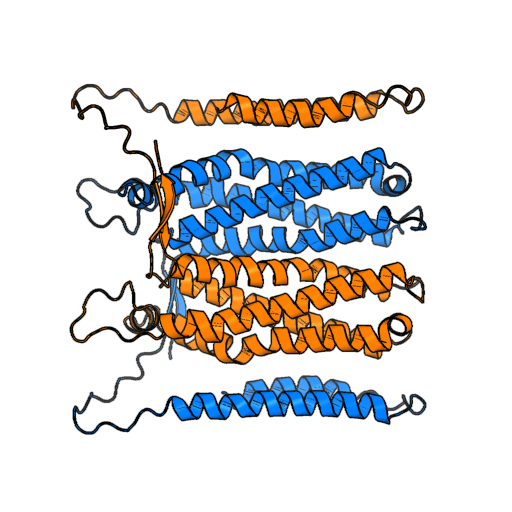. PHE B 1 227 ? -14.219 -10.391 -3.902 1 92.5 227 PHE B O 1
ATOM 3863 N N . THR B 1 228 ? -13.422 -11.938 -5.27 1 93.38 228 THR B N 1
ATOM 3864 C CA . THR B 1 228 ? -12.047 -11.5 -5.055 1 93.38 228 THR B CA 1
ATOM 3865 C C . THR B 1 228 ? -11.836 -10.094 -5.602 1 93.38 228 THR B C 1
ATOM 3867 O O . THR B 1 228 ? -11.227 -9.25 -4.938 1 93.38 228 THR B O 1
ATOM 3870 N N . VAL B 1 229 ? -12.383 -9.789 -6.703 1 89.75 229 VAL B N 1
ATOM 3871 C CA . VAL B 1 229 ? -12.25 -8.484 -7.336 1 89.75 229 VAL B CA 1
ATOM 3872 C C . VAL B 1 229 ? -12.992 -7.43 -6.516 1 89.75 229 VAL B C 1
ATOM 3874 O O . VAL B 1 229 ? -12.5 -6.32 -6.32 1 89.75 229 VAL B O 1
ATOM 3877 N N . VAL B 1 230 ? -14.102 -7.797 -6.059 1 91.62 230 VAL B N 1
ATOM 3878 C CA . VAL B 1 230 ? -14.875 -6.887 -5.223 1 91.62 230 VAL B CA 1
ATOM 3879 C C . VAL B 1 230 ? -14.078 -6.531 -3.969 1 91.62 230 VAL B C 1
ATOM 3881 O O . VAL B 1 230 ? -13.992 -5.359 -3.594 1 91.62 230 VAL B O 1
ATOM 3884 N N . ALA B 1 231 ? -13.57 -7.547 -3.381 1 96.12 231 ALA B N 1
ATOM 3885 C CA . ALA B 1 231 ? -12.758 -7.309 -2.191 1 96.12 231 ALA B CA 1
ATOM 3886 C C . ALA B 1 231 ? -11.555 -6.426 -2.516 1 96.12 231 ALA B C 1
ATOM 3888 O O . ALA B 1 231 ? -11.219 -5.527 -1.745 1 96.12 231 ALA B O 1
ATOM 3889 N N . PHE B 1 232 ? -11.008 -6.617 -3.629 1 95.81 232 PHE B N 1
ATOM 3890 C CA . PHE B 1 232 ? -9.836 -5.863 -4.062 1 95.81 232 PHE B CA 1
ATOM 3891 C C . PHE B 1 232 ? -10.195 -4.398 -4.285 1 95.81 232 PHE B C 1
ATOM 3893 O O . PHE B 1 232 ? -9.531 -3.504 -3.748 1 95.81 232 PHE B O 1
ATOM 3900 N N . VAL B 1 233 ? -11.203 -4.164 -4.984 1 93.5 233 VAL B N 1
ATOM 3901 C CA . VAL B 1 233 ? -11.609 -2.809 -5.336 1 93.5 233 VAL B CA 1
ATOM 3902 C C . VAL B 1 233 ? -12.078 -2.066 -4.086 1 93.5 233 VAL B C 1
ATOM 3904 O O . VAL B 1 233 ? -11.688 -0.919 -3.855 1 93.5 233 VAL B O 1
ATOM 3907 N N . ALA B 1 234 ? -12.844 -2.754 -3.299 1 94.56 234 ALA B N 1
ATOM 3908 C CA . ALA B 1 234 ? -13.328 -2.135 -2.068 1 94.56 234 ALA B CA 1
ATOM 3909 C C . ALA B 1 234 ? -12.164 -1.736 -1.16 1 94.56 234 ALA B C 1
ATOM 3911 O O . ALA B 1 234 ? -12.156 -0.634 -0.608 1 94.56 234 ALA B O 1
ATOM 3912 N N . THR B 1 235 ? -11.234 -2.605 -1.073 1 96.25 235 THR B N 1
ATOM 3913 C CA . THR B 1 235 ? -10.086 -2.336 -0.208 1 96.25 235 THR B CA 1
ATOM 3914 C C . THR B 1 235 ? -9.188 -1.271 -0.823 1 96.25 235 THR B C 1
ATOM 3916 O O . THR B 1 235 ? -8.688 -0.39 -0.118 1 96.25 235 THR B O 1
ATOM 3919 N N . GLY B 1 236 ? -8.977 -1.373 -2.104 1 95 236 GLY B N 1
ATOM 3920 C CA . GLY B 1 236 ? -8.133 -0.399 -2.781 1 95 236 GLY B CA 1
ATOM 3921 C C . GLY B 1 236 ? -8.648 1.023 -2.654 1 95 236 GLY B C 1
ATOM 3922 O O . GLY B 1 236 ? -7.883 1.938 -2.336 1 95 236 GLY B O 1
ATOM 3923 N N . ILE B 1 237 ? -9.852 1.163 -2.834 1 93.88 237 ILE B N 1
ATOM 3924 C CA . ILE B 1 237 ? -10.453 2.486 -2.752 1 93.88 237 ILE B CA 1
ATOM 3925 C C . ILE B 1 237 ? -10.461 2.963 -1.301 1 93.88 237 ILE B C 1
ATOM 3927 O O . ILE B 1 237 ? -10.172 4.129 -1.023 1 93.88 237 ILE B O 1
ATOM 3931 N N . ALA B 1 238 ? -10.789 2.088 -0.392 1 95.62 238 ALA B N 1
ATOM 3932 C CA . ALA B 1 238 ? -10.734 2.439 1.024 1 95.62 238 ALA B CA 1
ATOM 3933 C C . ALA B 1 238 ? -9.328 2.871 1.428 1 95.62 238 ALA B C 1
ATOM 3935 O O . ALA B 1 238 ? -9.156 3.824 2.193 1 95.62 238 ALA B O 1
ATOM 3936 N N . GLY B 1 239 ? -8.398 2.127 0.945 1 94.19 239 GLY B N 1
ATOM 3937 C CA . GLY B 1 239 ? -7.016 2.48 1.212 1 94.19 239 GLY B CA 1
ATOM 3938 C C . GLY B 1 239 ? -6.621 3.824 0.629 1 94.19 239 GLY B C 1
ATOM 3939 O O . GLY B 1 239 ? -5.906 4.602 1.271 1 94.19 239 GLY B O 1
ATOM 3940 N N . ALA B 1 240 ? -7.035 4.043 -0.55 1 92.5 240 ALA B N 1
ATOM 3941 C CA . ALA B 1 240 ? -6.766 5.336 -1.18 1 92.5 240 ALA B CA 1
ATOM 3942 C C . ALA B 1 240 ? -7.367 6.48 -0.369 1 92.5 240 ALA B C 1
ATOM 3944 O O . ALA B 1 240 ? -6.684 7.461 -0.07 1 92.5 240 ALA B O 1
ATOM 3945 N N . PHE B 1 241 ? -8.562 6.367 -0.026 1 93.19 241 PHE B N 1
ATOM 3946 C CA . PHE B 1 241 ? -9.211 7.402 0.771 1 93.19 241 PHE B CA 1
ATOM 3947 C C . PHE B 1 241 ? -8.539 7.543 2.127 1 93.19 241 PHE B C 1
ATOM 3949 O O . PHE B 1 241 ? -8.391 8.656 2.641 1 93.19 241 PHE B O 1
ATOM 3956 N N . GLY B 1 242 ? -8.203 6.422 2.686 1 92.25 242 GLY B N 1
ATOM 3957 C CA . GLY B 1 242 ? -7.477 6.48 3.945 1 92.25 242 GLY B CA 1
ATOM 3958 C C . GLY B 1 242 ? -6.176 7.25 3.85 1 92.25 242 GLY B C 1
ATOM 3959 O O . GLY B 1 242 ? -5.844 8.039 4.738 1 92.25 242 GLY B O 1
ATOM 3960 N N . ALA B 1 243 ? -5.508 7.02 2.85 1 89.25 243 ALA B N 1
ATOM 3961 C CA . ALA B 1 243 ? -4.242 7.711 2.633 1 89.25 243 ALA B CA 1
ATOM 3962 C C . ALA B 1 243 ? -4.461 9.211 2.441 1 89.25 243 ALA B C 1
ATOM 3964 O O . ALA B 1 243 ? -3.703 10.031 2.969 1 89.25 243 ALA B O 1
ATOM 3965 N N . PHE B 1 244 ? -5.453 9.586 1.746 1 89.44 244 PHE B N 1
ATOM 3966 C CA . PHE B 1 244 ? -5.738 10.992 1.515 1 89.44 244 PHE B CA 1
ATOM 3967 C C . PHE B 1 244 ? -6.191 11.672 2.803 1 89.44 244 PHE B C 1
ATOM 3969 O O . PHE B 1 244 ? -5.754 12.781 3.111 1 89.44 244 PHE B O 1
ATOM 3976 N N . LEU B 1 245 ? -7.051 10.992 3.484 1 91.19 245 LEU B N 1
ATOM 3977 C CA . LEU B 1 245 ? -7.5 11.555 4.754 1 91.19 245 LEU B CA 1
ATOM 3978 C C . LEU B 1 245 ? -6.324 11.766 5.699 1 91.19 245 LEU B C 1
ATOM 3980 O O . LEU B 1 245 ? -6.23 12.812 6.352 1 91.19 245 LEU B O 1
ATOM 3984 N N . ASN B 1 246 ? -5.453 10.789 5.688 1 89.44 246 ASN B N 1
ATOM 3985 C CA . ASN B 1 246 ? -4.293 10.867 6.57 1 89.44 246 ASN B CA 1
ATOM 3986 C C . ASN B 1 246 ? -3.324 11.961 6.133 1 89.44 246 ASN B C 1
ATOM 3988 O O . ASN B 1 246 ? -2.639 12.555 6.969 1 89.44 246 ASN B O 1
ATOM 3992 N N . LYS B 1 247 ? -3.246 12.172 4.891 1 85.19 247 LYS B N 1
ATOM 3993 C CA . LYS B 1 247 ? -2.371 13.211 4.359 1 85.19 247 LYS B CA 1
ATOM 3994 C C . LYS B 1 247 ? -2.875 14.602 4.746 1 85.19 247 LYS B C 1
ATOM 3996 O O . LYS B 1 247 ? -2.084 15.477 5.109 1 85.19 247 LYS B O 1
ATOM 4001 N N . TYR B 1 248 ? -4.133 14.852 4.73 1 87.12 248 TYR B N 1
ATOM 4002 C CA . TYR B 1 248 ? -4.711 16.172 4.969 1 87.12 248 TYR B CA 1
ATOM 4003 C C . TYR B 1 248 ? -4.965 16.391 6.457 1 87.12 248 TYR B C 1
ATOM 4005 O O . TYR B 1 248 ? -4.852 17.516 6.953 1 87.12 248 TYR B O 1
ATOM 4013 N N . ALA B 1 249 ? -5.363 15.336 7.082 1 91.31 249 ALA B N 1
ATOM 4014 C CA . ALA B 1 249 ? -5.707 15.445 8.5 1 91.31 249 ALA B CA 1
ATOM 4015 C C . ALA B 1 249 ? -5.336 14.172 9.25 1 91.31 249 ALA B C 1
ATOM 4017 O O . ALA B 1 249 ? -6.203 13.352 9.57 1 91.31 249 ALA B O 1
ATOM 4018 N N . PRO B 1 250 ? -4.117 14.016 9.539 1 90.62 250 PRO B N 1
ATOM 4019 C CA . PRO B 1 250 ? -3.674 12.797 10.211 1 90.62 250 PRO B CA 1
ATOM 4020 C C . PRO B 1 250 ? -4.184 12.695 11.648 1 90.62 250 PRO B C 1
ATOM 4022 O O . PRO B 1 250 ? -4.324 13.719 12.328 1 90.62 250 PRO B O 1
ATOM 4025 N N . VAL B 1 251 ? -4.465 11.461 12.047 1 91.56 251 VAL B N 1
ATOM 4026 C CA . VAL B 1 251 ? -4.805 11.188 13.438 1 91.56 251 VAL B CA 1
ATOM 4027 C C . VAL B 1 251 ? -3.531 11.148 14.281 1 91.56 251 VAL B C 1
ATOM 4029 O O . VAL B 1 251 ? -2.627 10.352 14.016 1 91.56 251 VAL B O 1
ATOM 4032 N N . ARG B 1 252 ? -3.48 12.055 15.234 1 88.5 252 ARG B N 1
ATOM 4033 C CA . ARG B 1 252 ? -2.32 12.164 16.109 1 88.5 252 ARG B CA 1
ATOM 4034 C C . ARG B 1 252 ? -2.744 12.18 17.578 1 88.5 252 ARG B C 1
ATOM 4036 O O . ARG B 1 252 ? -3.918 12.391 17.891 1 88.5 252 ARG B O 1
ATOM 4043 N N . GLY B 1 253 ? -1.703 11.812 18.438 1 87.38 253 GLY B N 1
ATOM 4044 C CA . GLY B 1 253 ? -1.976 11.891 19.859 1 87.38 253 GLY B CA 1
ATOM 4045 C C . GLY B 1 253 ? -1.715 10.586 20.594 1 87.38 253 GLY B C 1
ATOM 4046 O O . GLY B 1 253 ? -1.311 9.594 19.969 1 87.38 253 GLY B O 1
ATOM 4047 N N . GLY B 1 254 ? -1.888 10.672 21.859 1 86 254 GLY B N 1
ATOM 4048 C CA . GLY B 1 254 ? -1.563 9.531 22.703 1 86 254 GLY B CA 1
ATOM 4049 C C . GLY B 1 254 ? -0.144 9.57 23.234 1 86 254 GLY B C 1
ATOM 4050 O O . GLY B 1 254 ? 0.507 10.617 23.203 1 86 254 GLY B O 1
ATOM 4051 N N . THR B 1 255 ? 0.268 8.445 23.75 1 87.88 255 THR B N 1
ATOM 4052 C CA . THR B 1 255 ? 1.6 8.344 24.344 1 87.88 255 THR B CA 1
ATOM 4053 C C . THR B 1 255 ? 2.674 8.398 23.266 1 87.88 255 THR B C 1
ATOM 4055 O O . THR B 1 255 ? 2.527 7.785 22.203 1 87.88 255 THR B O 1
ATOM 4058 N N . ALA B 1 256 ? 3.711 9.242 23.562 1 86.88 256 ALA B N 1
ATOM 4059 C CA . ALA B 1 256 ? 4.84 9.32 22.641 1 86.88 256 ALA B CA 1
ATOM 4060 C C . ALA B 1 256 ? 5.766 8.125 22.797 1 86.88 256 ALA B C 1
ATOM 4062 O O . ALA B 1 256 ? 6.125 7.75 23.922 1 86.88 256 ALA B O 1
ATOM 4063 N N . ILE B 1 257 ? 6.043 7.477 21.656 1 84.44 257 ILE B N 1
ATOM 4064 C CA . ILE B 1 257 ? 6.973 6.355 21.625 1 84.44 257 ILE B CA 1
ATOM 4065 C C . ILE B 1 257 ? 8.281 6.789 20.953 1 84.44 257 ILE B C 1
ATOM 4067 O O . ILE B 1 257 ? 8.273 7.273 19.828 1 84.44 257 ILE B O 1
ATOM 4071 N N . HIS B 1 258 ? 9.375 6.621 21.688 1 84.88 258 HIS B N 1
ATOM 4072 C CA . HIS B 1 258 ? 10.68 7 21.156 1 84.88 258 HIS B CA 1
ATOM 4073 C C . HIS B 1 258 ? 11.375 5.809 20.5 1 84.88 258 HIS B C 1
ATOM 4075 O O . HIS B 1 258 ? 11.703 4.832 21.172 1 84.88 258 HIS B O 1
ATOM 4081 N N . LEU B 1 259 ? 11.484 5.852 19.141 1 78.12 259 LEU B N 1
ATOM 4082 C CA . LEU B 1 259 ? 12.055 4.73 18.406 1 78.12 259 LEU B CA 1
ATOM 4083 C C . LEU B 1 259 ? 13.578 4.816 18.375 1 78.12 259 LEU B C 1
ATOM 4085 O O . LEU B 1 259 ? 14.258 3.793 18.281 1 78.12 259 LEU B O 1
ATOM 4089 N N . MET B 1 260 ? 14.125 5.934 18.219 1 71.19 260 MET B N 1
ATOM 4090 C CA . MET B 1 260 ? 15.57 6.148 18.219 1 71.19 260 MET B CA 1
ATOM 4091 C C . MET B 1 260 ? 15.945 7.297 19.141 1 71.19 260 MET B C 1
ATOM 4093 O O . MET B 1 260 ? 15.312 8.359 19.125 1 71.19 260 MET B O 1
ATOM 4097 N N . THR B 1 261 ? 16.75 6.852 20.234 1 64.81 261 THR B N 1
ATOM 4098 C CA . THR B 1 261 ? 17.25 7.891 21.125 1 64.81 261 THR B CA 1
ATOM 4099 C C . THR B 1 261 ? 18.719 8.188 20.812 1 64.81 261 THR B C 1
ATOM 4101 O O . THR B 1 261 ? 19.516 7.27 20.641 1 64.81 261 THR B O 1
ATOM 4104 N N . GLY B 1 262 ? 18.969 9.141 20.047 1 52.81 262 GLY B N 1
ATOM 4105 C CA . GLY B 1 262 ? 20.375 9.453 19.844 1 52.81 262 GLY B CA 1
ATOM 4106 C C . GLY B 1 262 ? 21.188 9.43 21.109 1 52.81 262 GLY B C 1
ATOM 4107 O O . GLY B 1 262 ? 20.703 9.836 22.172 1 52.81 262 GLY B O 1
ATOM 4108 N N . GLU B 1 263 ? 22 8.344 21.328 1 45.31 263 GLU B N 1
ATOM 4109 C CA . GLU B 1 263 ? 22.984 8.438 22.391 1 45.31 263 GLU B CA 1
ATOM 4110 C C . GLU B 1 263 ? 23.984 9.57 22.125 1 45.31 263 GLU B C 1
ATOM 4112 O O . GLU B 1 263 ? 24.266 9.883 20.969 1 45.31 263 GLU B O 1
#

Radius of gyration: 26.66 Å; Cα contacts (8 Å, |Δi|>4): 552; chains: 2; bounding box: 66×66×49 Å

Organism: Burkholderia thailandensis (strain ATCC 700388 / DSM 13276 / CCUG 48851 / CIP 106301 / E264) (NCBI:txid271848)

Foldseek 3Di:
DVVVVVVVVVVVVCVVVPPPPPPPPDPPPVVVVVVVVVVVVVVVVVVVVVVVVVVVCDDPDDDDPPDPPPPQQDWDKAAPLRVLLCCLQVNLLVVLLVLLVVVLVVLVLLQDPPRDLFDDPVVLVVVLVSLVSSLVSLVSNLCSVPPPNVCQQCDDDDPPDPDCLQRLQCQQCVDPVRPVLNVVLVVLSVPLSVLQSVLSVVLSVLCVVCVSNCSVDVVSSVSSNVSSVSNNVSSVVNSVSSVVSCVRRNNGDHDMDIPGGRD/DVVVVVVVVVVVVCVVVPPPPPPPPDPPPVVVVVVVVVVVVVVVVVVVVVVVVVVVPDDPPDDDPPDPPPPQQDWDKAAPLRVLLCCLQVNLLVVLLVLLVVVLVVLVLLQDPPRDLFDDPVVLVVVLVSLVSSLVSLVSNLCSVPPPNVCQQCDDDDPPDPDCLQRLQCQQCVDPVRPVLVVVLVVLSVPLSVLQSVLSVVLSVLCVVCVSNCSVDVVSSVSSNVSSVSNNVSSVVNSVSSVVSCVRRNNGDHDMDIPGGRD

Solvent-accessible surface area (backbone atoms only — not comparable to full-atom values): 27787 Å² total; per-residue (Å²): 120,78,66,53,59,57,44,55,54,47,46,58,58,44,58,67,56,64,74,67,73,78,77,70,83,62,79,59,63,64,59,50,50,49,53,49,44,54,51,43,49,49,46,54,58,49,47,59,52,51,52,60,58,52,66,66,60,61,79,83,78,86,73,85,76,68,66,81,72,68,79,70,42,41,15,25,55,44,29,46,43,36,49,52,51,42,43,29,48,64,42,28,37,42,51,36,51,26,44,45,34,27,52,51,49,52,54,49,46,43,66,36,89,82,37,69,57,55,69,50,71,65,55,48,52,51,50,49,51,53,38,50,49,40,29,51,24,33,43,49,22,52,49,40,41,62,69,54,48,38,60,54,35,64,41,76,72,64,89,88,66,82,79,42,72,65,18,20,50,58,44,30,59,71,32,54,49,38,24,28,51,48,57,55,35,46,50,38,51,73,52,49,32,58,47,17,30,54,28,34,42,49,37,40,51,49,40,72,74,39,44,62,46,36,49,75,32,63,67,58,39,51,49,40,49,48,30,48,49,49,19,46,51,29,43,52,51,36,48,50,38,49,51,51,46,34,59,77,33,38,65,57,45,75,60,78,40,76,77,36,74,47,125,120,76,66,51,61,58,44,53,55,46,45,58,56,45,58,65,57,66,74,69,73,78,78,69,82,63,82,60,63,64,59,49,50,49,54,48,43,53,49,42,48,48,48,54,59,49,47,58,51,51,53,57,57,52,67,66,59,62,79,83,78,87,73,84,76,66,65,80,72,68,81,71,43,41,14,26,57,44,28,45,43,37,50,52,50,41,41,29,47,63,43,28,38,39,52,36,51,26,44,46,35,27,52,52,48,51,54,49,47,40,65,36,89,82,36,68,58,53,67,52,71,66,56,47,51,51,48,48,52,52,38,49,48,40,27,51,25,33,44,50,21,53,50,41,42,64,70,54,46,39,60,56,35,64,41,76,72,64,89,89,66,82,78,41,71,64,18,20,50,57,44,30,59,71,32,55,48,38,23,27,51,47,58,54,35,47,50,38,51,74,52,50,34,59,47,17,30,53,27,35,44,48,34,40,50,49,41,72,75,38,46,61,47,36,48,74,31,64,68,59,39,51,50,40,50,50,29,47,50,49,18,46,52,30,42,50,52,37,48,51,37,48,51,51,46,34,59,79,34,36,65,56,44,74,60,77,40,77,78,39,74,46,124